Protein AF-0000000072634665 (afdb_homodimer)

Secondary structure (DSSP, 8-state):
--THHHHHHHHHHHHHHHHHHHHHHHHHHHHHHHHHHHHHHHHHHHHHHHS---------TTTT-EEEEEEHHHH--SSSSSS--HHHHHHTHHHHHHTTEEEEEEE--EEE-TTSSSEEEEEEEPTTS--HHHHHHHHHHHHHTT-EEEEE--SSBB-TTSHHHHHHHTTTT-GGGGGGTTSB-EEES----SSEEESTTSSEEEEEETTEEEEEBB-TTSHHHHHHHHHHHHHHHHTT--EEEE--GGGSSB-TTS-SB-HHHHHHHHHHHHHHHHHHHTTS-----EEEEE-/--THHHHHHHHHHHHHHHHHHHHHHHHHHHHHHHHHHHHHHHHHHHHHHHS---------TTTT-EEEEEEHHHH--SSSSS---HHHHHHTHHHHHHTTEEEEEEE--EEE-TTSSSEEEEEEEPTTS--HHHHHHHHHHHHHTT-EEEEE--SSBB-TTSHHHHHHHTTTT-GGGGGGTTSB-EEES----SSEEESTTSSEEEEEETTEEEEEBB-TTSHHHHHHHHHHHHHHHHTT--EEEE--GGGSSB-TTS-SB-HHHHHHHHHHHHHHHHHHHTTSS----EEEEE-

Organism: Meloidogyne incognita (NCBI:txid6306)

Nearest PDB structures (foldseek):
  5jy7-assembly2_H  TM=8.676E-01  e=9.070E-20  Mycolicibacterium smegmatis MC2 155
  3zo9-assembly1_B  TM=8.565E-01  e=4.811E-19  Mycolicibacterium smegmatis
  5m99-assembly1_B  TM=8.893E-01  e=6.061E-18  Thermotoga petrophila RKU-1
  3zo9-assembly1_A  TM=8.232E-01  e=6.160E-19  Mycolicibacterium smegmatis
  9fz2-assembly1_A  TM=8.124E-01  e=6.243E-16  Ruminococcus bromii

Structure (mmCIF, N/CA/C/O backbone):
data_AF-0000000072634665-model_v1
#
loop_
_entity.id
_entity.type
_entity.pdbx_description
1 polymer 'Glycosyl hydrolase family 13 catalytic domain-containing protein'
#
loop_
_atom_site.group_PDB
_atom_site.id
_atom_site.type_symbol
_atom_site.label_atom_id
_atom_site.label_alt_id
_atom_site.label_comp_id
_atom_site.label_asym_id
_atom_site.label_entity_id
_atom_site.label_seq_id
_atom_site.pdbx_PDB_ins_code
_atom_site.Cartn_x
_atom_site.Cartn_y
_atom_site.Cartn_z
_atom_site.occupancy
_atom_site.B_iso_or_equiv
_atom_site.auth_seq_id
_atom_site.auth_comp_id
_atom_site.auth_asym_id
_atom_site.auth_atom_id
_atom_site.pdbx_PDB_model_num
ATOM 1 N N . MET A 1 1 ? 108.188 33.656 4.797 1 38 1 MET A N 1
ATOM 2 C CA . MET A 1 1 ? 107 32.875 5.125 1 38 1 MET A CA 1
ATOM 3 C C . MET A 1 1 ? 106.25 32.406 3.861 1 38 1 MET A C 1
ATOM 5 O O . MET A 1 1 ? 105.812 33.219 3.061 1 38 1 MET A O 1
ATOM 9 N N . SER A 1 2 ? 106.562 31.141 3.35 1 49.19 2 SER A N 1
ATOM 10 C CA . SER A 1 2 ? 106.75 30.625 1.995 1 49.19 2 SER A CA 1
ATOM 11 C C . SER A 1 2 ? 105.375 30.359 1.323 1 49.19 2 SER A C 1
ATOM 13 O O . SER A 1 2 ? 104.375 30.047 1.995 1 49.19 2 SER A O 1
ATOM 15 N N . ALA A 1 3 ? 105.125 30.734 0.043 1 58.91 3 ALA A N 1
ATOM 16 C CA . ALA A 1 3 ? 104.062 30.703 -0.931 1 58.91 3 ALA A CA 1
ATOM 17 C C . ALA A 1 3 ? 103.375 29.344 -0.946 1 58.91 3 ALA A C 1
ATOM 19 O O . ALA A 1 3 ? 102.25 29.219 -1.479 1 58.91 3 ALA A O 1
ATOM 20 N N . LYS A 1 4 ? 103.938 28.438 -0.392 1 58.97 4 LYS A N 1
ATOM 21 C CA . LYS A 1 4 ? 103.438 27.062 -0.406 1 58.97 4 LYS A CA 1
ATOM 22 C C . LYS A 1 4 ? 102.312 26.859 0.593 1 58.97 4 LYS A C 1
ATOM 24 O O . LYS A 1 4 ? 101.375 26.125 0.319 1 58.97 4 LYS A O 1
ATOM 29 N N . ASN A 1 5 ? 102.438 27.562 1.7 1 57.09 5 ASN A N 1
ATOM 30 C CA . ASN A 1 5 ? 101.5 27.359 2.777 1 57.09 5 ASN A CA 1
ATOM 31 C C . ASN A 1 5 ? 100.125 27.984 2.445 1 57.09 5 ASN A C 1
ATOM 33 O O . ASN A 1 5 ? 99.125 27.453 2.82 1 57.09 5 ASN A O 1
ATOM 37 N N . LEU A 1 6 ? 100.188 29 1.566 1 58.59 6 LEU A N 1
ATOM 38 C CA . LEU A 1 6 ? 98.938 29.734 1.221 1 58.59 6 LEU A CA 1
ATOM 39 C C . LEU A 1 6 ? 98.125 28.938 0.208 1 58.59 6 LEU A C 1
ATOM 41 O O . LEU A 1 6 ? 96.875 28.953 0.272 1 58.59 6 LEU A O 1
ATOM 45 N N . ARG A 1 7 ? 98.75 28.312 -0.577 1 61.25 7 ARG A N 1
ATOM 46 C CA . ARG A 1 7 ? 98.062 27.547 -1.625 1 61.25 7 ARG A CA 1
ATOM 47 C C . ARG A 1 7 ? 97.375 26.328 -1.046 1 61.25 7 ARG A C 1
ATOM 49 O O . ARG A 1 7 ? 96.25 25.984 -1.472 1 61.25 7 ARG A O 1
ATOM 56 N N . THR A 1 8 ? 98.062 25.828 -0.028 1 64.06 8 THR A N 1
ATOM 57 C CA . THR A 1 8 ? 97.5 24.641 0.632 1 64.06 8 THR A CA 1
ATOM 58 C C . THR A 1 8 ? 96.312 25 1.472 1 64.06 8 THR A C 1
ATOM 60 O O . THR A 1 8 ? 95.312 24.234 1.516 1 64.06 8 THR A O 1
ATOM 63 N N . LYS A 1 9 ? 96.312 26.188 1.994 1 62.44 9 LYS A N 1
ATOM 64 C CA . LYS A 1 9 ? 95.188 26.625 2.818 1 62.44 9 LYS A CA 1
ATOM 65 C C . LYS A 1 9 ? 93.938 26.938 1.96 1 62.44 9 LYS A C 1
ATOM 67 O O . LYS A 1 9 ? 92.812 26.594 2.324 1 62.44 9 LYS A O 1
ATOM 72 N N . ASN A 1 10 ? 94.25 27.578 0.813 1 63.03 10 ASN A N 1
ATOM 73 C CA . ASN A 1 10 ? 93.188 27.906 -0.106 1 63.03 10 ASN A CA 1
ATOM 74 C C . ASN A 1 10 ? 92.562 26.641 -0.727 1 63.03 10 ASN A C 1
ATOM 76 O O . ASN A 1 10 ? 91.375 26.578 -0.958 1 63.03 10 ASN A O 1
ATOM 80 N N . PHE A 1 11 ? 93.5 25.641 -0.856 1 63.41 11 PHE A N 1
ATOM 81 C CA . PHE A 1 11 ? 93.125 24.359 -1.409 1 63.41 11 PHE A CA 1
ATOM 82 C C . PHE A 1 11 ? 92.25 23.594 -0.414 1 63.41 11 PHE A C 1
ATOM 84 O O . PHE A 1 11 ? 91.188 23.016 -0.786 1 63.41 11 PHE A O 1
ATOM 91 N N . ILE A 1 12 ? 92.625 23.703 0.848 1 62.16 12 ILE A N 1
ATOM 92 C CA . ILE A 1 12 ? 91.875 23.031 1.93 1 62.16 12 ILE A CA 1
ATOM 93 C C . ILE A 1 12 ? 90.562 23.734 2.158 1 62.16 12 ILE A C 1
ATOM 95 O O . ILE A 1 12 ? 89.5 23.078 2.367 1 62.16 12 ILE A O 1
ATOM 99 N N . ARG A 1 13 ? 90.5 25.031 2.016 1 61.31 13 ARG A N 1
ATOM 100 C CA . ARG A 1 13 ? 89.312 25.812 2.197 1 61.31 13 ARG A CA 1
ATOM 101 C C . ARG A 1 13 ? 88.312 25.516 1.088 1 61.31 13 ARG A C 1
ATOM 103 O O . ARG A 1 13 ? 87.125 25.422 1.343 1 61.31 13 ARG A O 1
ATOM 110 N N . LYS A 1 14 ? 88.875 25.391 -0.128 1 60.03 14 LYS A N 1
ATOM 111 C CA . LYS A 1 14 ? 88 25.094 -1.272 1 60.03 14 LYS A CA 1
ATOM 112 C C . LYS A 1 14 ? 87.438 23.688 -1.18 1 60.03 14 LYS A C 1
ATOM 114 O O . LYS A 1 14 ? 86.25 23.469 -1.485 1 60.03 14 LYS A O 1
ATOM 119 N N . LYS A 1 15 ? 88.312 22.844 -0.723 1 61.84 15 LYS A N 1
ATOM 120 C CA . LYS A 1 15 ? 87.875 21.453 -0.556 1 61.84 15 LYS A CA 1
ATOM 121 C C . LYS A 1 15 ? 86.812 21.328 0.544 1 61.84 15 LYS A C 1
ATOM 123 O O . LYS A 1 15 ? 85.875 20.562 0.406 1 61.84 15 LYS A O 1
ATOM 128 N N . PHE A 1 16 ? 87.062 22.094 1.592 1 60.56 16 PHE A N 1
ATOM 129 C CA . PHE A 1 16 ? 86.125 22.125 2.693 1 60.56 16 PHE A CA 1
ATOM 130 C C . PHE A 1 16 ? 84.812 22.781 2.262 1 60.56 16 PHE A C 1
ATOM 132 O O . PHE A 1 16 ? 83.75 22.328 2.635 1 60.56 16 PHE A O 1
ATOM 139 N N . ALA A 1 17 ? 85 23.859 1.509 1 61.72 17 ALA A N 1
ATOM 140 C CA . ALA A 1 17 ? 83.812 24.562 0.998 1 61.72 17 ALA A CA 1
ATOM 141 C C . ALA A 1 17 ? 83 23.688 0.039 1 61.72 17 ALA A C 1
ATOM 143 O O . ALA A 1 17 ? 81.812 23.672 0.078 1 61.72 17 ALA A O 1
ATOM 144 N N . ASP A 1 18 ? 83.812 22.922 -0.712 1 64.88 18 ASP A N 1
ATOM 145 C CA . ASP A 1 18 ? 83.188 22.016 -1.669 1 64.88 18 ASP A CA 1
ATOM 146 C C . ASP A 1 18 ? 82.438 20.875 -0.953 1 64.88 18 ASP A C 1
ATOM 148 O O . ASP A 1 18 ? 81.375 20.469 -1.355 1 64.88 18 ASP A O 1
ATOM 152 N N . ASN A 1 19 ? 83.188 20.516 0.169 1 63.31 19 ASN A N 1
ATOM 153 C CA . ASN A 1 19 ? 82.562 19.453 0.974 1 63.31 19 ASN A CA 1
ATOM 154 C C . ASN A 1 19 ? 81.375 19.953 1.732 1 63.31 19 ASN A C 1
ATOM 156 O O . ASN A 1 19 ? 80.375 19.25 1.849 1 63.31 19 ASN A O 1
ATOM 160 N N . PHE A 1 20 ? 81.438 21.172 2.191 1 60.53 20 PHE A N 1
ATOM 161 C CA . PHE A 1 20 ? 80.375 21.812 2.912 1 60.53 20 PHE A CA 1
ATOM 162 C C . PHE A 1 20 ? 79.188 22.031 1.997 1 60.53 20 PHE A C 1
ATOM 164 O O . PHE A 1 20 ? 78 21.781 2.393 1 60.53 20 PHE A O 1
ATOM 171 N N . PHE A 1 21 ? 79.5 22.453 0.806 1 60.81 21 PHE A N 1
ATOM 172 C CA . PHE A 1 21 ? 78.438 22.688 -0.16 1 60.81 21 PHE A CA 1
ATOM 173 C C . PHE A 1 21 ? 77.75 21.375 -0.558 1 60.81 21 PHE A C 1
ATOM 175 O O . PHE A 1 21 ? 76.562 21.344 -0.735 1 60.81 21 PHE A O 1
ATOM 182 N N . LYS A 1 22 ? 78.562 20.375 -0.604 1 68.19 22 LYS A N 1
ATOM 183 C CA . LYS A 1 22 ? 78.062 19.047 -0.954 1 68.19 22 LYS A CA 1
ATOM 184 C C . LYS A 1 22 ? 77.188 18.484 0.166 1 68.19 22 LYS A C 1
ATOM 186 O O . LYS A 1 22 ? 76.125 17.922 -0.093 1 68.19 22 LYS A O 1
ATOM 191 N N . ILE A 1 23 ? 77.625 18.703 1.346 1 67.44 23 ILE A N 1
ATOM 192 C CA . ILE A 1 23 ? 76.875 18.25 2.51 1 67.44 23 ILE A CA 1
ATOM 193 C C . ILE A 1 23 ? 75.625 19.062 2.639 1 67.44 23 ILE A C 1
ATOM 195 O O . ILE A 1 23 ? 74.5 18.5 2.883 1 67.44 23 ILE A O 1
ATOM 199 N N . PHE A 1 24 ? 75.75 20.312 2.41 1 64.19 24 PHE A N 1
ATOM 200 C CA . PHE A 1 24 ? 74.625 21.203 2.49 1 64.19 24 PHE A CA 1
ATOM 201 C C . PHE A 1 24 ? 73.562 20.875 1.402 1 64.19 24 PHE A C 1
ATOM 203 O O . PHE A 1 24 ? 72.375 20.891 1.652 1 64.19 24 PHE A O 1
ATOM 210 N N . SER A 1 25 ? 74.188 20.578 0.259 1 69.88 25 SER A N 1
ATOM 211 C CA . SER A 1 25 ? 73.312 20.234 -0.853 1 69.88 25 SER A CA 1
ATOM 212 C C . SER A 1 25 ? 72.562 18.906 -0.595 1 69.88 25 SER A C 1
ATOM 214 O O . SER A 1 25 ? 71.375 18.797 -0.86 1 69.88 25 SER A O 1
ATOM 216 N N . ARG A 1 26 ? 73.312 18.094 0.058 1 69.62 26 ARG A N 1
ATOM 217 C CA . ARG A 1 26 ? 72.688 16.797 0.396 1 69.62 26 ARG A CA 1
ATOM 218 C C . ARG A 1 26 ? 71.625 16.953 1.469 1 69.62 26 ARG A C 1
ATOM 220 O O . ARG A 1 26 ? 70.562 16.359 1.364 1 69.62 26 ARG A O 1
ATOM 227 N N . CYS A 1 27 ? 71.938 17.719 2.453 1 65.94 27 CYS A N 1
ATOM 228 C CA . CYS A 1 27 ? 71 17.969 3.523 1 65.94 27 CYS A CA 1
ATOM 229 C C . CYS A 1 27 ? 69.75 18.688 2.994 1 65.94 27 CYS A C 1
ATOM 231 O O . CYS A 1 27 ? 68.625 18.406 3.416 1 65.94 27 CYS A O 1
ATOM 233 N N . PHE A 1 28 ? 70.062 19.531 2.055 1 70.44 28 PHE A N 1
ATOM 234 C CA . PHE A 1 28 ? 68.938 20.297 1.433 1 70.44 28 PHE A CA 1
ATOM 235 C C . PHE A 1 28 ? 68.062 19.391 0.627 1 70.44 28 PHE A C 1
ATOM 237 O O . PHE A 1 28 ? 66.812 19.469 0.748 1 70.44 28 PHE A O 1
ATOM 244 N N . PHE A 1 29 ? 68.625 18.516 -0.141 1 72.12 29 PHE A N 1
ATOM 245 C CA . PHE A 1 29 ? 67.812 17.609 -0.953 1 72.12 29 PHE A CA 1
ATOM 246 C C . PHE A 1 29 ? 67.062 16.594 -0.075 1 72.12 29 PHE A C 1
ATOM 248 O O . PHE A 1 29 ? 65.938 16.234 -0.347 1 72.12 29 PHE A O 1
ATOM 255 N N . TYR A 1 30 ? 67.688 16.219 1.012 1 73.38 30 TYR A N 1
ATOM 256 C CA . TYR A 1 30 ? 67.062 15.336 1.976 1 73.38 30 TYR A CA 1
ATOM 257 C C . TYR A 1 30 ? 65.875 16.031 2.662 1 73.38 30 TYR A C 1
ATOM 259 O O . TYR A 1 30 ? 64.875 15.422 2.871 1 73.38 30 TYR A O 1
ATOM 267 N N . SER A 1 31 ? 66.125 17.281 3.02 1 73.31 31 SER A N 1
ATOM 268 C CA . SER A 1 31 ? 65.062 18.062 3.648 1 73.31 31 SER A CA 1
ATOM 269 C C . SER A 1 31 ? 63.875 18.25 2.703 1 73.31 31 SER A C 1
ATOM 271 O O . SER A 1 31 ? 62.719 18.141 3.115 1 73.31 31 SER A O 1
ATOM 273 N N . ILE A 1 32 ? 64.188 18.484 1.484 1 72.06 32 ILE A N 1
ATOM 274 C CA . ILE A 1 32 ? 63.125 18.656 0.483 1 72.06 32 ILE A CA 1
ATOM 275 C C . ILE A 1 32 ? 62.375 17.328 0.307 1 72.06 32 ILE A C 1
ATOM 277 O O . ILE A 1 32 ? 61.156 17.328 0.181 1 72.06 32 ILE A O 1
ATOM 281 N N . PHE A 1 33 ? 63.156 16.297 0.361 1 70.88 33 PHE A N 1
ATOM 282 C CA . PHE A 1 33 ? 62.562 14.961 0.262 1 70.88 33 PHE A CA 1
ATOM 283 C C . PHE A 1 33 ? 61.625 14.695 1.431 1 70.88 33 PHE A C 1
ATOM 285 O O . PHE A 1 33 ? 60.5 14.258 1.233 1 70.88 33 PHE A O 1
ATOM 292 N N . TRP A 1 34 ? 62.062 14.961 2.633 1 71.56 34 TRP A N 1
ATOM 293 C CA . TRP A 1 34 ? 61.25 14.734 3.828 1 71.56 34 TRP A CA 1
ATOM 294 C C . TRP A 1 34 ? 60.062 15.68 3.879 1 71.56 34 TRP A C 1
ATOM 296 O O . TRP A 1 34 ? 58.969 15.289 4.266 1 71.56 34 TRP A O 1
ATOM 306 N N . PHE A 1 35 ? 60.25 16.875 3.459 1 73.19 35 PHE A N 1
ATOM 307 C CA . PHE A 1 35 ? 59.156 17.828 3.389 1 73.19 35 PHE A CA 1
ATOM 308 C C . PHE A 1 35 ? 58.125 17.406 2.355 1 73.19 35 PHE A C 1
ATOM 310 O O . PHE A 1 35 ? 56.938 17.531 2.584 1 73.19 35 PHE A O 1
ATOM 317 N N . GLY A 1 36 ? 58.656 16.906 1.25 1 70.69 36 GLY A N 1
ATOM 318 C CA . GLY A 1 36 ? 57.75 16.359 0.249 1 70.69 36 GLY A CA 1
ATOM 319 C C . GLY A 1 36 ? 56.938 15.188 0.76 1 70.69 36 GLY A C 1
ATOM 320 O O . GLY A 1 36 ? 55.75 15.094 0.488 1 70.69 36 GLY A O 1
ATOM 321 N N . TRP A 1 37 ? 57.531 14.328 1.497 1 72 37 TRP A N 1
ATOM 322 C CA . TRP A 1 37 ? 56.875 13.164 2.084 1 72 37 TRP A CA 1
ATOM 323 C C . TRP A 1 37 ? 55.844 13.586 3.104 1 72 37 TRP A C 1
ATOM 325 O O . TRP A 1 37 ? 54.719 13.047 3.109 1 72 37 TRP A O 1
ATOM 335 N N . ILE A 1 38 ? 56.188 14.461 3.932 1 73.62 38 ILE A N 1
ATOM 336 C CA . ILE A 1 38 ? 55.25 14.969 4.926 1 73.62 38 ILE A CA 1
ATOM 337 C C . ILE A 1 38 ? 54.062 15.664 4.227 1 73.62 38 ILE A C 1
ATOM 339 O O . ILE A 1 38 ? 52.906 15.484 4.605 1 73.62 38 ILE A O 1
ATOM 343 N N . PHE A 1 39 ? 54.406 16.438 3.248 1 74.56 39 PHE A N 1
ATOM 344 C CA . PHE A 1 39 ? 53.375 17.125 2.465 1 74.56 39 PHE A CA 1
ATOM 345 C C . PHE A 1 39 ? 52.469 16.125 1.776 1 74.56 39 PHE A C 1
ATOM 347 O O . PHE A 1 39 ? 51.25 16.297 1.771 1 74.56 39 PHE A O 1
ATOM 354 N N . SER A 1 40 ? 52.969 15.125 1.21 1 73.12 40 SER A N 1
ATOM 355 C CA . SER A 1 40 ? 52.156 14.07 0.586 1 73.12 40 SER A CA 1
ATOM 356 C C . SER A 1 40 ? 51.281 13.359 1.611 1 73.12 40 SER A C 1
ATOM 358 O O . SER A 1 40 ? 50.125 13.062 1.34 1 73.12 40 SER A O 1
ATOM 360 N N . LEU A 1 41 ? 51.781 13.094 2.738 1 73.25 41 LEU A N 1
ATOM 361 C CA . LEU A 1 41 ? 51.031 12.484 3.82 1 73.25 41 LEU A CA 1
ATOM 362 C C . LEU A 1 41 ? 49.906 13.406 4.266 1 73.25 41 LEU A C 1
ATOM 364 O O . LEU A 1 41 ? 48.781 12.953 4.512 1 73.25 41 LEU A O 1
ATOM 368 N N . LEU A 1 42 ? 50.219 14.594 4.418 1 72.94 42 LEU A N 1
ATOM 369 C CA . LEU A 1 42 ? 49.219 15.562 4.801 1 72.94 42 LEU A CA 1
ATOM 370 C C . LEU A 1 42 ? 48.125 15.648 3.738 1 72.94 42 LEU A C 1
ATOM 372 O O . LEU A 1 42 ? 46.938 15.719 4.066 1 72.94 42 LEU A O 1
ATOM 376 N N . ILE A 1 43 ? 48.469 15.641 2.525 1 71 43 ILE A N 1
ATOM 377 C CA . ILE A 1 43 ? 47.5 15.656 1.433 1 71 43 ILE A CA 1
ATOM 378 C C . ILE A 1 43 ? 46.656 14.383 1.472 1 71 43 ILE A C 1
ATOM 380 O O . ILE A 1 43 ? 45.438 14.43 1.282 1 71 43 ILE A O 1
ATOM 384 N N . ALA A 1 44 ? 47.25 13.32 1.67 1 65.12 44 ALA A N 1
ATOM 385 C CA . ALA A 1 44 ? 46.5 12.062 1.803 1 65.12 44 ALA A CA 1
ATOM 386 C C . ALA A 1 44 ? 45.5 12.125 2.955 1 65.12 44 ALA A C 1
ATOM 388 O O . ALA A 1 44 ? 44.375 11.672 2.822 1 65.12 44 ALA A O 1
ATOM 389 N N . ILE A 1 45 ? 46 12.562 4 1 66.06 45 ILE A N 1
ATOM 390 C CA . ILE A 1 45 ? 45.125 12.734 5.16 1 66.06 45 ILE A CA 1
ATOM 391 C C . ILE A 1 45 ? 43.969 13.703 4.816 1 66.06 45 ILE A C 1
ATOM 393 O O . ILE A 1 45 ? 42.812 13.438 5.121 1 66.06 45 ILE A O 1
ATOM 397 N N . LEU A 1 46 ? 44.344 14.742 4.301 1 63.5 46 LEU A N 1
ATOM 398 C CA . LEU A 1 46 ? 43.312 15.711 3.904 1 63.5 46 LEU A CA 1
ATOM 399 C C . LEU A 1 46 ? 42.344 15.109 2.896 1 63.5 46 LEU A C 1
ATOM 401 O O . LEU A 1 46 ? 41.156 15.344 2.971 1 63.5 46 LEU A O 1
ATOM 405 N N . LEU A 1 47 ? 42.812 14.461 1.969 1 61.38 47 LEU A N 1
ATOM 406 C CA . LEU A 1 47 ? 41.969 13.781 1 1 61.38 47 LEU A CA 1
ATOM 407 C C . LEU A 1 47 ? 41.062 12.758 1.688 1 61.38 47 LEU A C 1
ATOM 409 O O . LEU A 1 47 ? 39.906 12.594 1.317 1 61.38 47 LEU A O 1
ATOM 413 N N . THR A 1 48 ? 41.688 12.016 2.51 1 58.41 48 THR A N 1
ATOM 414 C CA . THR A 1 48 ? 40.938 11.055 3.285 1 58.41 48 THR A CA 1
ATOM 415 C C . THR A 1 48 ? 39.875 11.758 4.121 1 58.41 48 THR A C 1
ATOM 417 O O . THR A 1 48 ? 38.75 11.266 4.262 1 58.41 48 THR A O 1
ATOM 420 N N . ILE A 1 49 ? 40.344 12.727 4.793 1 54.81 49 ILE A N 1
ATOM 421 C CA . ILE A 1 49 ? 39.375 13.477 5.621 1 54.81 49 ILE A CA 1
ATOM 422 C C . ILE A 1 49 ? 38.375 14.164 4.73 1 54.81 49 ILE A C 1
ATOM 424 O O . ILE A 1 49 ? 37.188 14.273 5.098 1 54.81 49 ILE A O 1
ATOM 428 N N . SER A 1 50 ? 38.844 14.734 3.768 1 45.5 50 SER A N 1
ATOM 429 C CA . SER A 1 50 ? 37.969 15.453 2.854 1 45.5 50 SER A CA 1
ATOM 430 C C . SER A 1 50 ? 37.188 14.492 1.967 1 45.5 50 SER A C 1
ATOM 432 O O . SER A 1 50 ? 36.344 14.914 1.195 1 45.5 50 SER A O 1
ATOM 434 N N . HIS A 1 51 ? 37.875 13.438 1.676 1 43.75 51 HIS A N 1
ATOM 435 C CA . HIS A 1 51 ? 37.031 12.469 0.964 1 43.75 51 HIS A CA 1
ATOM 436 C C . HIS A 1 51 ? 35.75 12.172 1.735 1 43.75 51 HIS A C 1
ATOM 438 O O . HIS A 1 51 ? 35.781 11.977 2.953 1 43.75 51 HIS A O 1
ATOM 444 N N . PRO A 1 52 ? 34.688 12.625 1.26 1 39.38 52 PRO A N 1
ATOM 445 C CA . PRO A 1 52 ? 33.5 12.289 2.027 1 39.38 52 PRO A CA 1
ATOM 446 C C . PRO A 1 52 ? 33.531 10.875 2.6 1 39.38 52 PRO A C 1
ATOM 448 O O . PRO A 1 52 ? 34.125 9.984 2.004 1 39.38 52 PRO A O 1
ATOM 451 N N . LYS A 1 53 ? 33.781 10.734 4.02 1 35.75 53 LYS A N 1
ATOM 452 C CA . LYS A 1 53 ? 33.656 9.43 4.66 1 35.75 53 LYS A CA 1
ATOM 453 C C . LYS A 1 53 ? 32.906 8.453 3.775 1 35.75 53 LYS A C 1
ATOM 455 O O . LYS A 1 53 ? 31.891 8.812 3.174 1 35.75 53 LYS A O 1
ATOM 460 N N . CYS A 1 54 ? 33.656 7.598 3.129 1 31.8 54 CYS A N 1
ATOM 461 C CA . CYS A 1 54 ? 32.844 6.512 2.564 1 31.8 54 CYS A CA 1
ATOM 462 C C . CYS A 1 54 ? 31.734 6.105 3.516 1 31.8 54 CYS A C 1
ATOM 464 O O . CYS A 1 54 ? 32 5.555 4.586 1 31.8 54 CYS A O 1
ATOM 466 N N . GLU A 1 55 ? 30.875 7.039 4.059 1 31.42 55 GLU A N 1
ATOM 467 C CA . GLU A 1 55 ? 29.766 6.438 4.77 1 31.42 55 GLU A CA 1
ATOM 468 C C . GLU A 1 55 ? 29.484 5.023 4.266 1 31.42 55 GLU A C 1
ATOM 470 O O . GLU A 1 55 ? 29.562 4.758 3.066 1 31.42 55 GLU A O 1
ATOM 475 N N . PHE A 1 56 ? 30.016 4.027 5.051 1 30.2 56 PHE A N 1
ATOM 476 C CA . PHE A 1 56 ? 29.359 2.756 4.781 1 30.2 56 PHE A CA 1
ATOM 477 C C . PHE A 1 56 ? 28.062 2.973 4 1 30.2 56 PHE A C 1
ATOM 479 O O . PHE A 1 56 ? 27.234 3.812 4.371 1 30.2 56 PHE A O 1
ATOM 486 N N . THR A 1 57 ? 28.172 3.02 2.803 1 31.92 57 THR A N 1
ATOM 487 C CA . THR A 1 57 ? 26.938 2.965 2.047 1 31.92 57 THR A CA 1
ATOM 488 C C . THR A 1 57 ? 25.844 2.262 2.848 1 31.92 57 THR A C 1
ATOM 490 O O . THR A 1 57 ? 25.953 1.069 3.143 1 31.92 57 THR A O 1
ATOM 493 N N . THR A 1 58 ? 25.578 2.68 4.109 1 33.59 58 THR A N 1
ATOM 494 C CA . THR A 1 58 ? 24.344 2.092 4.59 1 33.59 58 THR A CA 1
ATOM 495 C C . THR A 1 58 ? 23.484 1.603 3.424 1 33.59 58 THR A C 1
ATOM 497 O O . THR A 1 58 ? 23.141 2.383 2.535 1 33.59 58 THR A O 1
ATOM 500 N N . ARG A 1 59 ? 23.859 0.53 2.994 1 36.28 59 ARG A N 1
ATOM 501 C CA . ARG A 1 59 ? 22.969 -0.136 2.049 1 36.28 59 ARG A CA 1
ATOM 502 C C . ARG A 1 59 ? 21.562 0.443 2.121 1 36.28 59 ARG A C 1
ATOM 504 O O . ARG A 1 59 ? 20.969 0.52 3.199 1 36.28 59 ARG A O 1
ATOM 511 N N . GLU A 1 60 ? 21.312 1.52 1.448 1 39.91 60 GLU A N 1
ATOM 512 C CA . GLU A 1 60 ? 20.031 2.213 1.398 1 39.91 60 GLU A CA 1
ATOM 513 C C . GLU A 1 60 ? 18.875 1.255 1.666 1 39.91 60 GLU A C 1
ATOM 515 O O . GLU A 1 60 ? 18.672 0.288 0.927 1 39.91 60 GLU A O 1
ATOM 520 N N . TRP A 1 61 ? 18.641 1.026 2.77 1 37.03 61 TRP A N 1
ATOM 521 C CA . TRP A 1 61 ? 17.703 0.062 3.332 1 37.03 61 TRP A CA 1
ATOM 522 C C . TRP A 1 61 ? 16.578 -0.251 2.344 1 37.03 61 TRP A C 1
ATOM 524 O O . TRP A 1 61 ? 16.016 -1.343 2.367 1 37.03 61 TRP A O 1
ATOM 534 N N . TRP A 1 62 ? 16.094 0.823 1.559 1 40.97 62 TRP A N 1
ATOM 535 C CA . TRP A 1 62 ? 15.023 0.45 0.636 1 40.97 62 TRP A CA 1
ATOM 536 C C . TRP A 1 62 ? 15.586 -0.279 -0.58 1 40.97 62 TRP A C 1
ATOM 538 O O . TRP A 1 62 ? 14.828 -0.74 -1.439 1 40.97 62 TRP A O 1
ATOM 548 N N . LYS A 1 63 ? 16.875 0.135 -1.01 1 46.72 63 LYS A N 1
ATOM 549 C CA . LYS A 1 63 ? 17.328 -0.626 -2.166 1 46.72 63 LYS A CA 1
ATOM 550 C C . LYS A 1 63 ? 16.734 -2.029 -2.178 1 46.72 63 LYS A C 1
ATOM 552 O O . LYS A 1 63 ? 16.234 -2.482 -3.207 1 46.72 63 LYS A O 1
ATOM 557 N N . ASP A 1 64 ? 17.281 -2.891 -1.429 1 47.69 64 ASP A N 1
ATOM 558 C CA . ASP A 1 64 ? 16.969 -4.316 -1.471 1 47.69 64 ASP A CA 1
ATOM 559 C C . ASP A 1 64 ? 15.938 -4.684 -0.409 1 47.69 64 ASP A C 1
ATOM 561 O O . ASP A 1 64 ? 15.953 -5.797 0.12 1 47.69 64 ASP A O 1
ATOM 565 N N . SER A 1 65 ? 15.047 -3.375 -0.208 1 59.56 65 SER A N 1
ATOM 566 C CA . SER A 1 65 ? 14.398 -3.797 1.028 1 59.56 65 SER A CA 1
ATOM 567 C C . SER A 1 65 ? 12.938 -4.168 0.786 1 59.56 65 SER A C 1
ATOM 569 O O . SER A 1 65 ? 12.297 -3.637 -0.125 1 59.56 65 SER A O 1
ATOM 571 N N . ILE A 1 66 ? 12.602 -5.234 1.171 1 74.62 66 ILE A N 1
ATOM 572 C CA . ILE A 1 66 ? 11.258 -5.781 1.312 1 74.62 66 ILE A CA 1
ATOM 573 C C . ILE A 1 66 ? 10.469 -4.969 2.34 1 74.62 66 ILE A C 1
ATOM 575 O O . ILE A 1 66 ? 10.922 -4.793 3.475 1 74.62 66 ILE A O 1
ATOM 579 N N . ILE A 1 67 ? 9.438 -4.223 1.771 1 83.5 67 ILE A N 1
ATOM 580 C CA . ILE A 1 67 ? 8.484 -3.629 2.703 1 83.5 67 ILE A CA 1
ATOM 581 C C . ILE A 1 67 ? 7.395 -4.641 3.041 1 83.5 67 ILE A C 1
ATOM 583 O O . ILE A 1 67 ? 6.738 -5.176 2.146 1 83.5 67 ILE A O 1
ATOM 587 N N . TYR A 1 68 ? 7.328 -4.906 4.293 1 85.62 68 TYR A N 1
ATOM 588 C CA . TYR A 1 68 ? 6.34 -5.871 4.762 1 85.62 68 TYR A CA 1
ATOM 589 C C . TYR A 1 68 ? 5.145 -5.164 5.395 1 85.62 68 TYR A C 1
ATOM 591 O O . TYR A 1 68 ? 5.281 -4.516 6.434 1 85.62 68 TYR A O 1
ATOM 599 N N . GLU A 1 69 ? 4.004 -5.215 4.688 1 87.25 69 GLU A N 1
ATOM 600 C CA . GLU A 1 69 ? 2.791 -4.629 5.246 1 87.25 69 GLU A CA 1
ATOM 601 C C . GLU A 1 69 ? 2.16 -5.555 6.285 1 87.25 69 GLU A C 1
ATOM 603 O O . GLU A 1 69 ? 1.976 -6.746 6.031 1 87.25 69 GLU A O 1
ATOM 608 N N . ILE A 1 70 ? 1.86 -4.938 7.441 1 87.31 70 ILE A N 1
ATOM 609 C CA . ILE A 1 70 ? 1.339 -5.707 8.562 1 87.31 70 ILE A CA 1
ATOM 610 C C . ILE A 1 70 ? -0.008 -5.137 9 1 87.31 70 ILE A C 1
ATOM 612 O O . ILE A 1 70 ? -0.127 -3.934 9.25 1 87.31 70 ILE A O 1
ATOM 616 N N . TRP A 1 71 ? -0.998 -6.055 8.977 1 85.12 71 TRP A N 1
ATOM 617 C CA . TRP A 1 71 ? -2.201 -5.68 9.711 1 85.12 71 TRP A CA 1
ATOM 618 C C . TRP A 1 71 ? -2.037 -5.949 11.203 1 85.12 71 TRP A C 1
ATOM 620 O O . TRP A 1 71 ? -2.131 -7.098 11.648 1 85.12 71 TRP A O 1
ATOM 630 N N . THR A 1 72 ? -1.912 -4.914 11.945 1 92.69 72 THR A N 1
ATOM 631 C CA . THR A 1 72 ? -1.452 -4.969 13.328 1 92.69 72 THR A CA 1
ATOM 632 C C . THR A 1 72 ? -2.391 -5.824 14.18 1 92.69 72 THR A C 1
ATOM 634 O O . THR A 1 72 ? -1.939 -6.645 14.977 1 92.69 72 THR A O 1
ATOM 637 N N . LEU A 1 73 ? -3.633 -5.809 13.922 1 89.19 73 LEU A N 1
ATOM 638 C CA . LEU A 1 73 ? -4.652 -6.398 14.781 1 89.19 73 LEU A CA 1
ATOM 639 C C . LEU A 1 73 ? -4.699 -7.914 14.609 1 89.19 73 LEU A C 1
ATOM 641 O O . LEU A 1 73 ? -5.285 -8.617 15.43 1 89.19 73 LEU A O 1
ATOM 645 N N . SER A 1 74 ? -4.035 -8.422 13.555 1 82.69 74 SER A N 1
ATOM 646 C CA . SER A 1 74 ? -4.164 -9.852 13.305 1 82.69 74 SER A CA 1
ATOM 647 C C . SER A 1 74 ? -2.801 -10.5 13.07 1 82.69 74 SER A C 1
ATOM 649 O O . SER A 1 74 ? -2.709 -11.711 12.867 1 82.69 74 SER A O 1
ATOM 651 N N . PHE A 1 75 ? -1.694 -9.82 13.195 1 86.06 75 PHE A N 1
ATOM 652 C CA . PHE A 1 75 ? -0.377 -10.312 12.812 1 86.06 75 PHE A CA 1
ATOM 653 C C . PHE A 1 75 ? 0.167 -11.281 13.859 1 86.06 75 PHE A C 1
ATOM 655 O O . PHE A 1 75 ? 0.481 -12.43 13.547 1 86.06 75 PHE A O 1
ATOM 662 N N . SER A 1 76 ? 0.224 -10.836 15.086 1 87.56 76 SER A N 1
ATOM 663 C CA . SER A 1 76 ? 0.754 -11.656 16.172 1 87.56 76 SER A CA 1
ATOM 664 C C . SER A 1 76 ? 0.22 -11.195 17.516 1 87.56 76 SER A C 1
ATOM 666 O O . SER A 1 76 ? 0.357 -10.031 17.891 1 87.56 76 SER A O 1
ATOM 668 N N . ASP A 1 77 ? -0.353 -12.141 18.203 1 89.12 77 ASP A N 1
ATOM 669 C CA . ASP A 1 77 ? -0.951 -11.891 19.516 1 89.12 77 ASP A CA 1
ATOM 670 C C . ASP A 1 77 ? -0.029 -12.359 20.641 1 89.12 77 ASP A C 1
ATOM 672 O O . ASP A 1 77 ? 0.274 -13.555 20.75 1 89.12 77 ASP A O 1
ATOM 676 N N . SER A 1 78 ? 0.309 -11.461 21.484 1 92.19 78 SER A N 1
ATOM 677 C CA . SER A 1 78 ? 1.277 -11.805 22.531 1 92.19 78 SER A CA 1
ATOM 678 C C . SER A 1 78 ? 0.582 -12.219 23.812 1 92.19 78 SER A C 1
ATOM 680 O O . SER A 1 78 ? 1.204 -12.812 24.703 1 92.19 78 SER A O 1
ATOM 682 N N . ASN A 1 79 ? -0.72 -11.938 23.969 1 93.06 79 ASN A N 1
ATOM 683 C CA . ASN A 1 79 ? -1.364 -12.18 25.266 1 93.06 79 ASN A CA 1
ATOM 684 C C . ASN A 1 79 ? -2.588 -13.078 25.109 1 93.06 79 ASN A C 1
ATOM 686 O O . ASN A 1 79 ? -3.428 -13.141 26.016 1 93.06 79 ASN A O 1
ATOM 690 N N . SER A 1 80 ? -2.938 -13.648 24.016 1 90.19 80 SER A N 1
ATOM 691 C CA . SER A 1 80 ? -3.938 -14.68 23.75 1 90.19 80 SER A CA 1
ATOM 692 C C . SER A 1 80 ? -5.348 -14.102 23.812 1 90.19 80 SER A C 1
ATOM 694 O O . SER A 1 80 ? -6.281 -14.773 24.266 1 90.19 80 SER A O 1
ATOM 696 N N . ASP A 1 81 ? -5.504 -12.836 23.531 1 91.88 81 ASP A N 1
ATOM 697 C CA . ASP A 1 81 ? -6.848 -12.273 23.469 1 91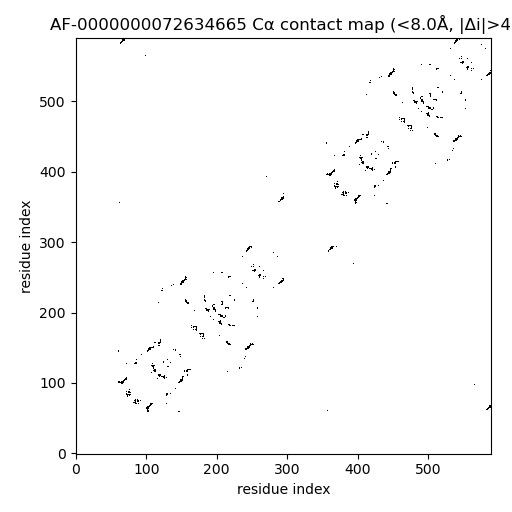.88 81 ASP A CA 1
ATOM 698 C C . ASP A 1 81 ? -7.363 -12.242 22.031 1 91.88 81 ASP A C 1
ATOM 700 O O . ASP A 1 81 ? -8.391 -11.617 21.734 1 91.88 81 ASP A O 1
ATOM 704 N N . ASN A 1 82 ? -6.559 -12.758 21.078 1 90.25 82 ASN A N 1
ATOM 705 C CA . ASN A 1 82 ? -6.91 -12.93 19.672 1 90.25 82 ASN A CA 1
ATOM 706 C C . ASN A 1 82 ? -6.789 -11.617 18.906 1 90.25 82 ASN A C 1
ATOM 708 O O . ASN A 1 82 ? -7.41 -11.453 17.859 1 90.25 82 ASN A O 1
ATOM 712 N N . ILE A 1 83 ? -6.168 -10.68 19.5 1 91.31 83 ILE A N 1
ATOM 713 C CA . ILE A 1 83 ? -5.891 -9.414 18.828 1 91.31 83 ILE A CA 1
ATOM 714 C C . ILE A 1 83 ? -4.383 -9.203 18.734 1 91.31 83 ILE A C 1
ATOM 716 O O . ILE A 1 83 ? -3.67 -9.32 19.734 1 91.31 83 ILE A O 1
ATOM 720 N N . GLY A 1 84 ? -3.945 -9 17.531 1 93.31 84 GLY A N 1
ATOM 721 C CA . GLY A 1 84 ? -2.539 -8.664 17.375 1 93.31 84 GLY A CA 1
ATOM 722 C C . GLY A 1 84 ? -2.15 -7.387 18.109 1 93.31 84 GLY A C 1
ATOM 723 O O . GLY A 1 84 ? -2.967 -6.473 18.25 1 93.31 84 GLY A O 1
ATOM 724 N N . ASP A 1 85 ? -0.882 -7.355 18.562 1 96 85 ASP A N 1
ATOM 725 C CA . ASP A 1 85 ? -0.447 -6.199 19.344 1 96 85 ASP A CA 1
ATOM 726 C C . ASP A 1 85 ? 1.032 -5.906 19.109 1 96 85 ASP A C 1
ATOM 728 O O . ASP A 1 85 ? 1.699 -6.613 18.359 1 96 85 ASP A O 1
ATOM 732 N N . LEU A 1 86 ? 1.49 -4.828 19.75 1 98.12 86 LEU A N 1
ATOM 733 C CA . LEU A 1 86 ? 2.838 -4.312 19.531 1 98.12 86 LEU A CA 1
ATOM 734 C C . LEU A 1 86 ? 3.885 -5.309 20.031 1 98.12 86 LEU A C 1
ATOM 736 O O . LEU A 1 86 ? 4.906 -5.516 19.375 1 98.12 86 LEU A O 1
ATOM 740 N N . ILE A 1 87 ? 3.688 -5.898 21.125 1 97.62 87 ILE A N 1
ATOM 741 C CA . ILE A 1 87 ? 4.633 -6.871 21.656 1 97.62 87 ILE A CA 1
ATOM 742 C C . ILE A 1 87 ? 4.734 -8.062 20.719 1 97.62 87 ILE A C 1
ATOM 744 O O . ILE A 1 87 ? 5.82 -8.602 20.5 1 97.62 87 ILE A O 1
ATOM 748 N N . GLY A 1 88 ? 3.592 -8.43 20.203 1 96.5 88 GLY A N 1
ATOM 749 C CA . GLY A 1 88 ? 3.605 -9.484 19.188 1 96.5 88 GLY A CA 1
ATOM 750 C C . GLY A 1 88 ? 4.465 -9.156 17.984 1 96.5 88 GLY A C 1
ATOM 751 O O . GLY A 1 88 ? 5.184 -10.016 17.469 1 96.5 88 GLY A O 1
ATOM 752 N N . ILE A 1 89 ? 4.371 -7.992 17.531 1 96 89 ILE A N 1
ATOM 753 C CA . ILE A 1 89 ? 5.184 -7.551 16.406 1 96 89 ILE A CA 1
ATOM 754 C C . ILE A 1 89 ? 6.66 -7.578 16.797 1 96 89 ILE A C 1
ATOM 756 O O . ILE A 1 89 ? 7.504 -8.055 16.016 1 96 89 ILE A O 1
ATOM 760 N N . ILE A 1 90 ? 6.977 -7.121 17.969 1 97.56 90 ILE A N 1
ATOM 761 C CA . ILE A 1 90 ? 8.352 -7.098 18.453 1 97.56 90 ILE A CA 1
ATOM 762 C C . ILE A 1 90 ? 8.93 -8.508 18.438 1 97.56 90 ILE A C 1
ATOM 764 O O . ILE A 1 90 ? 10.07 -8.719 18.016 1 97.56 90 ILE A O 1
ATOM 768 N N . GLN A 1 91 ? 8.164 -9.422 18.797 1 96.19 91 GLN A N 1
ATOM 769 C CA . GLN A 1 91 ? 8.586 -10.812 18.891 1 96.19 91 GLN A CA 1
ATOM 770 C C . GLN A 1 91 ? 8.891 -11.391 17.516 1 96.19 91 GLN A C 1
ATOM 772 O O . GLN A 1 91 ? 9.57 -12.422 17.391 1 96.19 91 GLN A O 1
ATOM 777 N N . LYS A 1 92 ? 8.383 -10.734 16.484 1 92.94 92 LYS A N 1
ATOM 778 C CA . LYS A 1 92 ? 8.547 -11.266 15.141 1 92.94 92 LYS A CA 1
ATOM 779 C C . LYS A 1 92 ? 9.594 -10.477 14.359 1 92.94 92 LYS A C 1
ATOM 781 O O . LYS A 1 92 ? 9.836 -10.75 13.18 1 92.94 92 LYS A O 1
ATOM 786 N N . LEU A 1 93 ? 10.266 -9.594 15.008 1 94.12 93 LEU A N 1
ATOM 787 C CA . LEU A 1 93 ? 11.219 -8.742 14.312 1 94.12 93 LEU A CA 1
ATOM 788 C C . LEU A 1 93 ? 12.398 -9.562 13.789 1 94.12 93 LEU A C 1
ATOM 790 O O . LEU A 1 93 ? 12.891 -9.328 12.688 1 94.12 93 LEU A O 1
ATOM 794 N N . ASP A 1 94 ? 12.875 -10.539 14.562 1 89.81 94 ASP A N 1
ATOM 795 C CA . ASP A 1 94 ? 13.977 -11.391 14.109 1 89.81 94 ASP A CA 1
ATOM 796 C C . ASP A 1 94 ? 13.578 -12.195 12.875 1 89.81 94 ASP A C 1
ATOM 798 O O . ASP A 1 94 ? 14.367 -12.328 11.93 1 89.81 94 ASP A O 1
ATOM 802 N N . TYR A 1 95 ? 12.406 -12.641 12.984 1 84 95 TYR A N 1
ATOM 803 C CA . TYR A 1 95 ? 11.875 -13.383 11.844 1 84 95 TYR A CA 1
ATOM 804 C C . TYR A 1 95 ? 11.828 -12.516 10.594 1 84 95 TYR A C 1
ATOM 806 O O . TYR A 1 95 ? 12.273 -12.93 9.523 1 84 95 TYR A O 1
ATOM 814 N N . LEU A 1 96 ? 11.258 -11.305 10.727 1 86.56 96 LEU A N 1
ATOM 815 C CA . LEU A 1 96 ? 11.141 -10.367 9.609 1 86.56 96 LEU A CA 1
ATOM 816 C C . LEU A 1 96 ? 12.516 -10.008 9.055 1 86.56 96 LEU A C 1
ATOM 818 O O . LEU A 1 96 ? 12.695 -9.914 7.836 1 86.56 96 LEU A O 1
ATOM 822 N N . ARG A 1 97 ? 13.43 -9.875 9.891 1 84.94 97 ARG A N 1
ATOM 823 C CA . ARG A 1 97 ? 14.781 -9.555 9.453 1 84.94 97 ARG A CA 1
ATOM 824 C C . ARG A 1 97 ? 15.383 -10.711 8.656 1 84.94 97 ARG A C 1
ATOM 826 O O . ARG A 1 97 ? 16.016 -10.492 7.613 1 84.94 97 ARG A O 1
ATOM 833 N N . ARG A 1 98 ? 15.211 -11.859 9.086 1 79.94 98 ARG A N 1
ATOM 834 C CA . ARG A 1 98 ? 15.719 -13.031 8.383 1 79.94 98 ARG A CA 1
ATOM 835 C C . ARG A 1 98 ? 15.109 -13.141 6.984 1 79.94 98 ARG A C 1
ATOM 837 O O . ARG A 1 98 ? 15.758 -13.609 6.051 1 79.94 98 ARG A O 1
ATOM 844 N N . LEU A 1 99 ? 13.898 -12.648 6.906 1 76.88 99 LEU A N 1
ATOM 845 C CA . LEU A 1 99 ? 13.211 -12.648 5.625 1 76.88 99 LEU A CA 1
ATOM 846 C C . LEU A 1 99 ? 13.766 -11.57 4.699 1 76.88 99 LEU A C 1
ATOM 848 O O . LEU A 1 99 ? 13.469 -11.555 3.504 1 76.88 99 LEU A O 1
ATOM 852 N N . GLY A 1 100 ? 14.555 -10.688 5.293 1 76.38 100 GLY A N 1
ATOM 853 C CA . GLY A 1 100 ? 15.156 -9.625 4.5 1 76.38 100 GLY A CA 1
ATOM 854 C C . GLY A 1 100 ? 14.32 -8.359 4.457 1 76.38 100 GLY A C 1
ATOM 855 O O . GLY A 1 100 ? 14.531 -7.5 3.598 1 76.38 100 GLY A O 1
ATOM 856 N N . VAL A 1 101 ? 13.398 -8.281 5.379 1 84.25 101 VAL A N 1
ATOM 857 C CA . VAL A 1 101 ? 12.508 -7.125 5.43 1 84.25 101 VAL A CA 1
ATOM 858 C C . VAL A 1 101 ? 13.297 -5.891 5.867 1 84.25 101 VAL A C 1
ATOM 860 O O . VAL A 1 101 ? 14.008 -5.922 6.879 1 84.25 101 VAL A O 1
ATOM 863 N N . GLY A 1 102 ? 13.164 -4.883 5.039 1 83.19 102 GLY A N 1
ATOM 864 C CA . GLY A 1 102 ? 13.844 -3.639 5.359 1 83.19 102 GLY A CA 1
ATOM 865 C C . GLY A 1 102 ? 12.938 -2.611 6.012 1 83.19 102 GLY A C 1
ATOM 866 O O . GLY A 1 102 ? 13.414 -1.661 6.633 1 83.19 102 GLY A O 1
ATOM 867 N N . ALA A 1 103 ? 11.672 -2.824 5.824 1 87.56 103 ALA A N 1
ATOM 868 C CA . ALA A 1 103 ? 10.695 -1.911 6.414 1 87.56 103 ALA A CA 1
ATOM 869 C C . ALA A 1 103 ? 9.375 -2.625 6.703 1 87.56 103 ALA A C 1
ATOM 871 O O . ALA A 1 103 ? 8.945 -3.486 5.93 1 87.56 103 ALA A O 1
ATOM 872 N N . ILE A 1 104 ? 8.82 -2.246 7.801 1 90.5 104 ILE A N 1
ATOM 873 C CA . ILE A 1 104 ? 7.473 -2.73 8.094 1 90.5 104 ILE A CA 1
ATOM 874 C C . ILE A 1 104 ? 6.473 -1.578 7.984 1 90.5 104 ILE A C 1
ATOM 876 O O . ILE A 1 104 ? 6.766 -0.455 8.398 1 90.5 104 ILE A O 1
ATOM 880 N N . PHE A 1 105 ? 5.473 -1.865 7.273 1 90.38 105 PHE A N 1
ATOM 881 C CA . PHE A 1 105 ? 4.344 -0.952 7.145 1 90.38 105 PHE A CA 1
ATOM 882 C C . PHE A 1 105 ? 3.182 -1.401 8.023 1 90.38 105 PHE A C 1
ATOM 884 O O . PHE A 1 105 ? 2.482 -2.359 7.688 1 90.38 105 PHE A O 1
ATOM 891 N N . LEU A 1 106 ? 2.994 -0.634 9.109 1 93.31 106 LEU A N 1
ATOM 892 C CA . LEU A 1 106 ? 2.053 -1.052 10.141 1 93.31 106 LEU A CA 1
ATOM 893 C C . LEU A 1 106 ? 0.711 -0.346 9.977 1 93.31 106 LEU A C 1
ATOM 895 O O . LEU A 1 106 ? 0.653 0.885 9.938 1 93.31 106 LEU A O 1
ATOM 899 N N . ARG A 1 107 ? -0.297 -1.224 9.938 1 90.75 107 ARG A N 1
ATOM 900 C CA . ARG A 1 107 ? -1.656 -0.709 9.805 1 90.75 107 ARG A CA 1
ATOM 901 C C . ARG A 1 107 ? -2.623 -1.49 10.695 1 90.75 107 ARG A C 1
ATOM 903 O O . ARG A 1 107 ? -2.635 -2.723 10.672 1 90.75 107 ARG A O 1
ATOM 910 N N . PRO A 1 108 ? -3.4 -0.893 11.477 1 93.5 108 PRO A N 1
ATOM 911 C CA . PRO A 1 108 ? -3.309 0.504 11.906 1 93.5 108 PRO A CA 1
ATOM 912 C C . PRO A 1 108 ? -2.42 0.685 13.133 1 93.5 108 PRO A C 1
ATOM 914 O O . PRO A 1 108 ? -2.227 -0.258 13.906 1 93.5 108 PRO A O 1
ATOM 917 N N . ILE A 1 109 ? -1.854 1.808 13.266 1 97.06 109 ILE A N 1
ATOM 918 C CA . ILE A 1 109 ? -1.157 2.188 14.484 1 97.06 109 ILE A CA 1
ATOM 919 C C . ILE A 1 109 ? -1.937 3.287 15.203 1 97.06 109 ILE A C 1
ATOM 921 O O . ILE A 1 109 ? -2.07 3.262 16.438 1 97.06 109 ILE A O 1
ATOM 925 N N . MET A 1 110 ? -2.521 4.137 14.492 1 97 110 MET A N 1
ATOM 926 C CA . MET A 1 110 ? -3.332 5.223 15.031 1 97 110 MET A CA 1
ATOM 927 C C . MET A 1 110 ? -4.762 4.758 15.297 1 97 110 MET A C 1
ATOM 929 O O . MET A 1 110 ? -5.191 3.732 14.766 1 97 110 MET A O 1
ATOM 933 N N . ARG A 1 111 ? -5.406 5.566 16.141 1 97.5 111 ARG A N 1
ATOM 934 C CA . ARG A 1 111 ? -6.805 5.262 16.406 1 97.5 111 ARG A CA 1
ATOM 935 C C . ARG A 1 111 ? -7.695 5.672 15.242 1 97.5 111 ARG A C 1
ATOM 937 O O . ARG A 1 111 ? -7.961 6.859 15.047 1 97.5 111 ARG A O 1
ATOM 944 N N . VAL A 1 112 ? -8.148 4.633 14.516 1 96.62 112 VAL A N 1
ATOM 945 C CA . VAL A 1 112 ? -8.953 4.848 13.32 1 96.62 112 VAL A CA 1
ATOM 946 C C . VAL A 1 112 ? -10.203 3.977 13.375 1 96.62 112 VAL A C 1
ATOM 948 O O . VAL A 1 112 ? -10.312 3.084 14.219 1 96.62 112 VAL A O 1
ATOM 951 N N . GLU A 1 113 ? -11.148 4.32 12.547 1 95.62 113 GLU A N 1
ATOM 952 C CA . GLU A 1 113 ? -12.336 3.484 12.461 1 95.62 113 GLU A CA 1
ATOM 953 C C . GLU A 1 113 ? -12.062 2.209 11.672 1 95.62 113 GLU A C 1
ATOM 955 O O . GLU A 1 113 ? -10.922 1.932 11.305 1 95.62 113 GLU A O 1
ATOM 960 N N . LYS A 1 114 ? -13.008 1.359 11.508 1 88.25 114 LYS A N 1
ATOM 961 C CA . LYS A 1 114 ? -12.883 -0.035 11.086 1 88.25 114 LYS A CA 1
ATOM 962 C C . LYS A 1 114 ? -12.164 -0.146 9.742 1 88.25 114 LYS A C 1
ATOM 964 O O . LYS A 1 114 ? -11.328 -1.031 9.555 1 88.25 114 LYS A O 1
ATOM 969 N N . SER A 1 115 ? -12.406 0.74 8.797 1 85.94 115 SER A N 1
ATOM 970 C CA . SER A 1 115 ? -11.82 0.652 7.469 1 85.94 115 SER A CA 1
ATOM 971 C C . SER A 1 115 ? -10.383 1.151 7.465 1 85.94 115 SER A C 1
ATOM 973 O O . SER A 1 115 ? -9.633 0.899 6.516 1 85.94 115 SER A O 1
ATOM 975 N N . GLY A 1 116 ? -10.07 1.892 8.484 1 90.12 116 GLY A N 1
ATOM 976 C CA . GLY A 1 116 ? -8.719 2.426 8.578 1 90.12 116 GLY A CA 1
ATOM 977 C C . GLY A 1 116 ? -8.555 3.75 7.859 1 90.12 116 GLY A C 1
ATOM 978 O O . GLY A 1 116 ? -7.473 4.348 7.891 1 90.12 116 GLY A O 1
ATOM 979 N N . LEU A 1 117 ? -9.617 4.293 7.305 1 91.44 117 LEU A N 1
ATOM 980 C CA . LEU A 1 117 ? -9.508 5.488 6.477 1 91.44 117 LEU A CA 1
ATOM 981 C C . LEU A 1 117 ? -9.727 6.746 7.312 1 91.44 117 LEU A C 1
ATOM 983 O O . LEU A 1 117 ? -9.117 7.785 7.043 1 91.44 117 LEU A O 1
ATOM 987 N N . GLY A 1 118 ? -10.539 6.586 8.32 1 96.81 118 GLY A N 1
ATOM 988 C CA . GLY A 1 118 ? -10.93 7.746 9.109 1 96.81 118 GLY A CA 1
ATOM 989 C C . GLY A 1 118 ? -10.328 7.758 10.5 1 96.81 118 GLY A C 1
ATOM 990 O O . GLY A 1 118 ? -10.539 6.828 11.281 1 96.81 118 GLY A O 1
ATOM 991 N N . VAL A 1 119 ? -9.695 8.812 10.828 1 97.69 119 VAL A N 1
ATOM 992 C CA . VAL A 1 119 ? -9.031 8.93 12.125 1 97.69 119 VAL A CA 1
ATOM 993 C C . VAL A 1 119 ? -10.055 9.289 13.195 1 97.69 119 VAL A C 1
ATOM 995 O O . VAL A 1 119 ? -10.961 10.094 12.961 1 97.69 119 VAL A O 1
ATOM 998 N N . ILE A 1 120 ? -9.969 8.633 14.289 1 97.94 120 ILE A N 1
ATOM 999 C CA . ILE A 1 120 ? -10.742 8.992 15.477 1 97.94 120 ILE A CA 1
ATOM 1000 C C . ILE A 1 120 ? -9.938 9.945 16.359 1 97.94 120 ILE A C 1
ATOM 1002 O O . ILE A 1 120 ? -10.445 10.984 16.781 1 97.94 120 ILE A O 1
ATOM 1006 N N . GLU A 1 121 ? -8.68 9.625 16.578 1 97.31 121 GLU A N 1
ATOM 1007 C CA . GLU A 1 121 ? -7.754 10.477 17.312 1 97.31 121 GLU A CA 1
ATOM 1008 C C . GLU A 1 121 ? -6.336 10.344 16.766 1 97.31 121 GLU A C 1
ATOM 1010 O O . GLU A 1 121 ? -5.781 9.242 16.719 1 97.31 121 GLU A O 1
ATOM 1015 N N . TYR A 1 122 ? -5.68 11.469 16.469 1 96.31 122 TYR A N 1
ATOM 1016 C CA . TYR A 1 122 ? -4.418 11.484 15.75 1 96.31 122 TYR A CA 1
ATOM 1017 C C . TYR A 1 122 ? -3.264 11.062 16.656 1 96.31 122 TYR A C 1
ATOM 1019 O O . TYR A 1 122 ? -2.27 10.508 16.172 1 96.31 122 TYR A O 1
ATOM 1027 N N . ASN A 1 123 ? -3.363 11.273 17.922 1 96.69 123 ASN A N 1
ATOM 1028 C CA . ASN A 1 123 ? -2.201 11.078 18.781 1 96.69 123 ASN A CA 1
ATOM 1029 C C . ASN A 1 123 ? -2.406 9.914 19.75 1 96.69 123 ASN A C 1
ATOM 1031 O O . ASN A 1 123 ? -1.819 9.891 20.828 1 96.69 123 ASN A O 1
ATOM 1035 N N . LYS A 1 124 ? -3.318 9.039 19.359 1 97.38 124 LYS A N 1
ATOM 1036 C CA . LYS A 1 124 ? -3.574 7.844 20.156 1 97.38 124 LYS A CA 1
ATOM 1037 C C . LYS A 1 124 ? -3.328 6.574 19.344 1 97.38 124 LYS A C 1
ATOM 1039 O O . LYS A 1 124 ? -3.502 6.566 18.125 1 97.38 124 LYS A O 1
ATOM 1044 N N . LEU A 1 125 ? -2.953 5.625 20.078 1 97.88 125 LEU A N 1
ATOM 1045 C CA . LEU A 1 125 ? -2.777 4.32 19.453 1 97.88 125 LEU A CA 1
ATOM 1046 C C . LEU A 1 125 ? -4.125 3.646 19.219 1 97.88 125 LEU A C 1
ATOM 1048 O O . LEU A 1 125 ? -5.105 3.945 19.906 1 97.88 125 LEU A O 1
ATOM 1052 N N . ALA A 1 126 ? -4.09 2.793 18.188 1 96.56 126 ALA A N 1
ATOM 1053 C CA . ALA A 1 126 ? -5.27 1.96 17.984 1 96.56 126 ALA A CA 1
ATOM 1054 C C . ALA A 1 126 ? -5.637 1.195 19.25 1 96.56 126 ALA A C 1
ATOM 1056 O O . ALA A 1 126 ? -4.773 0.898 20.078 1 96.56 126 ALA A O 1
ATOM 1057 N N . SER A 1 127 ? -6.871 0.85 19.312 1 91.12 127 SER A N 1
ATOM 1058 C CA . SER A 1 127 ? -7.371 0.217 20.516 1 91.12 127 SER A CA 1
ATOM 1059 C C . SER A 1 127 ? -6.797 -1.185 20.688 1 91.12 127 SER A C 1
ATOM 1061 O O . SER A 1 127 ? -6.707 -1.948 19.734 1 91.12 127 SER A O 1
ATOM 1063 N N . LYS A 1 128 ? -6.277 -1.488 21.828 1 91.94 128 LYS A N 1
ATOM 1064 C CA . LYS A 1 128 ? -5.949 -2.838 22.281 1 91.94 128 LYS A CA 1
ATOM 1065 C C . LYS A 1 128 ? -4.621 -3.309 21.703 1 91.94 128 LYS A C 1
ATOM 1067 O O . LYS A 1 128 ? -4.25 -4.477 21.844 1 91.94 128 LYS A O 1
ATOM 1072 N N . ILE A 1 129 ? -3.889 -2.42 21.016 1 96.31 129 ILE A N 1
ATOM 1073 C CA . ILE A 1 129 ? -2.67 -2.93 20.391 1 96.31 129 ILE A CA 1
ATOM 1074 C C . ILE A 1 129 ? -1.485 -2.721 21.344 1 96.31 129 ILE A C 1
ATOM 1076 O O . ILE A 1 129 ? -0.383 -3.209 21.078 1 96.31 129 ILE A O 1
ATOM 1080 N N . GLY A 1 130 ? -1.679 -1.983 22.422 1 97.19 130 GLY A N 1
ATOM 1081 C CA . GLY A 1 130 ? -0.61 -1.714 23.359 1 97.19 130 GLY A CA 1
ATOM 1082 C C . GLY A 1 130 ? -0.545 -0.26 23.797 1 97.19 130 GLY A C 1
ATOM 1083 O O . GLY A 1 130 ? -1.564 0.433 23.812 1 97.19 130 GLY A O 1
ATOM 1084 N N . ASN A 1 131 ? 0.619 0.128 24.344 1 97.69 131 ASN A N 1
ATOM 1085 C CA . ASN A 1 131 ? 0.831 1.488 24.828 1 97.69 131 ASN A CA 1
ATOM 1086 C C . ASN A 1 131 ? 2.096 2.104 24.234 1 97.69 131 ASN A C 1
ATOM 1088 O O . ASN A 1 131 ? 2.801 1.455 23.469 1 97.69 131 ASN A O 1
ATOM 1092 N N . PHE A 1 132 ? 2.293 3.354 24.578 1 97.81 132 PHE A N 1
ATOM 1093 C CA . PHE A 1 132 ? 3.377 4.082 23.922 1 97.81 132 PHE A CA 1
ATOM 1094 C C . PHE A 1 132 ? 4.73 3.58 24.406 1 97.81 132 PHE A C 1
ATOM 1096 O O . PHE A 1 132 ? 5.738 3.713 23.719 1 97.81 132 PHE A O 1
ATOM 1103 N N . GLU A 1 133 ? 4.793 3.033 25.578 1 98.06 133 GLU A N 1
ATOM 1104 C CA . GLU A 1 133 ? 6.039 2.41 26.016 1 98.06 133 GLU A CA 1
ATOM 1105 C C . GLU A 1 133 ? 6.418 1.24 25.109 1 98.06 133 GLU A C 1
ATOM 1107 O O . GLU A 1 133 ? 7.574 1.119 24.688 1 98.06 133 GLU A O 1
ATOM 1112 N N . GLN A 1 134 ? 5.453 0.493 24.859 1 98.19 134 GLN A N 1
ATOM 1113 C CA . GLN A 1 134 ? 5.66 -0.647 23.984 1 98.19 134 GLN A CA 1
ATOM 1114 C C . GLN A 1 134 ? 5.949 -0.19 22.547 1 98.19 134 GLN A C 1
ATOM 1116 O O . GLN A 1 134 ? 6.746 -0.81 21.844 1 98.19 134 GLN A O 1
ATOM 1121 N N . PHE A 1 135 ? 5.281 0.834 22.188 1 98.44 135 PHE A N 1
ATOM 1122 C CA . PHE A 1 135 ? 5.523 1.398 20.859 1 98.44 135 PHE A CA 1
ATOM 1123 C C . PHE A 1 135 ? 6.965 1.88 20.734 1 98.44 135 PHE A C 1
ATOM 1125 O O . PHE A 1 135 ? 7.637 1.594 19.75 1 98.44 135 PHE A O 1
ATOM 1132 N N . ASN A 1 136 ? 7.379 2.533 21.75 1 98 136 ASN A N 1
ATOM 1133 C CA . ASN A 1 136 ? 8.766 2.992 21.766 1 98 136 ASN A CA 1
ATOM 1134 C C . ASN A 1 136 ? 9.742 1.821 21.719 1 98 136 ASN A C 1
ATOM 1136 O O . ASN A 1 136 ? 10.766 1.887 21.047 1 98 136 ASN A O 1
ATOM 1140 N N . GLU A 1 137 ? 9.43 0.845 22.391 1 98.31 137 GLU A N 1
ATOM 1141 C CA . GLU A 1 137 ? 10.258 -0.358 22.359 1 98.31 137 GLU A CA 1
ATOM 1142 C C . GLU A 1 137 ? 10.32 -0.953 20.953 1 98.31 137 GLU A C 1
ATOM 1144 O O . GLU A 1 137 ? 11.383 -1.367 20.5 1 98.31 137 GLU A O 1
ATOM 1149 N N . LEU A 1 138 ? 9.188 -0.984 20.328 1 98.31 138 LEU A N 1
ATOM 1150 C CA . LEU A 1 138 ? 9.125 -1.482 18.953 1 98.31 138 LEU A CA 1
ATOM 1151 C C . LEU A 1 138 ? 10.047 -0.675 18.047 1 98.31 138 LEU A C 1
ATOM 1153 O O . LEU A 1 138 ? 10.82 -1.245 17.266 1 98.31 138 LEU A O 1
ATOM 1157 N N . ILE A 1 139 ? 9.984 0.606 18.172 1 97.56 139 ILE A N 1
ATOM 1158 C CA . ILE A 1 139 ? 10.781 1.498 17.344 1 97.56 139 ILE A CA 1
ATOM 1159 C C . ILE A 1 139 ? 12.266 1.245 17.578 1 97.56 139 ILE A C 1
ATOM 1161 O O . ILE A 1 139 ? 13.039 1.101 16.641 1 97.56 139 ILE A O 1
ATOM 1165 N N . ILE A 1 140 ? 12.648 1.151 18.797 1 97.19 140 ILE A N 1
ATOM 1166 C CA . ILE A 1 140 ? 14.047 0.972 19.156 1 97.19 140 ILE A CA 1
ATOM 1167 C C . ILE A 1 140 ? 14.547 -0.375 18.641 1 97.19 140 ILE A C 1
ATOM 1169 O O . ILE A 1 140 ? 15.609 -0.45 18.016 1 97.19 140 ILE A O 1
ATOM 1173 N N . LYS A 1 141 ? 13.844 -1.366 18.844 1 98 141 LYS A N 1
ATOM 1174 C CA . LYS A 1 141 ? 14.258 -2.707 18.438 1 98 141 LYS A CA 1
ATOM 1175 C C . LYS A 1 141 ? 14.281 -2.84 16.922 1 98 141 LYS A C 1
ATOM 1177 O O . LYS A 1 141 ? 15.156 -3.508 16.359 1 98 141 LYS A O 1
ATOM 1182 N N . ALA A 1 142 ? 13.266 -2.275 16.297 1 95.38 142 ALA A N 1
ATOM 1183 C CA . ALA A 1 142 ? 13.266 -2.271 14.836 1 95.38 142 ALA A CA 1
ATOM 1184 C C . ALA A 1 142 ? 14.5 -1.563 14.289 1 95.38 142 ALA A C 1
ATOM 1186 O O . ALA A 1 142 ? 15.172 -2.076 13.391 1 95.38 142 ALA A O 1
ATOM 1187 N N . ARG A 1 143 ? 14.836 -0.458 14.883 1 92.19 143 ARG A N 1
ATOM 1188 C CA . ARG A 1 143 ? 16 0.321 14.461 1 92.19 143 ARG A CA 1
ATOM 1189 C C . ARG A 1 143 ? 17.281 -0.468 14.648 1 92.19 143 ARG A C 1
ATOM 1191 O O . ARG A 1 143 ? 18.172 -0.457 13.789 1 92.19 143 ARG A O 1
ATOM 1198 N N . LYS A 1 144 ? 17.375 -1.132 15.688 1 94.38 144 LYS A N 1
ATOM 1199 C CA . LYS A 1 144 ? 18.562 -1.938 15.977 1 94.38 144 LYS A CA 1
ATOM 1200 C C . LYS A 1 144 ? 18.766 -3.027 14.93 1 94.38 144 LYS A C 1
ATOM 1202 O O . LYS A 1 144 ? 19.891 -3.41 14.633 1 94.38 144 LYS A O 1
ATOM 1207 N N . LYS A 1 145 ? 17.688 -3.395 14.391 1 91.88 145 LYS A N 1
ATOM 1208 C CA . LYS A 1 145 ? 17.75 -4.469 13.398 1 91.88 145 LYS A CA 1
ATOM 1209 C C . LYS A 1 145 ? 17.766 -3.912 11.984 1 91.88 145 LYS A C 1
ATOM 1211 O O . LYS A 1 145 ? 17.688 -4.668 11.008 1 91.88 145 LYS A O 1
ATOM 1216 N N . GLY A 1 146 ? 17.766 -2.629 11.891 1 87.94 146 GLY A N 1
ATOM 1217 C CA . GLY A 1 146 ? 17.812 -1.986 10.586 1 87.94 146 GLY A CA 1
ATOM 1218 C C . GLY A 1 146 ? 16.469 -2 9.875 1 87.94 146 GLY A C 1
ATOM 1219 O O . GLY A 1 146 ? 16.422 -1.947 8.641 1 87.94 146 GLY A O 1
ATOM 1220 N N . ILE A 1 147 ? 15.367 -2.215 10.602 1 89.44 147 ILE A N 1
ATOM 1221 C CA . ILE A 1 147 ? 14.031 -2.24 10.031 1 89.44 147 ILE A CA 1
ATOM 1222 C C . ILE A 1 147 ? 13.367 -0.877 10.211 1 89.44 147 ILE A C 1
ATOM 1224 O O . ILE A 1 147 ? 13.242 -0.384 11.336 1 89.44 147 ILE A O 1
ATOM 1228 N N . ARG A 1 148 ? 12.977 -0.299 9.133 1 89.38 148 ARG A N 1
ATOM 1229 C CA . ARG A 1 148 ? 12.25 0.963 9.18 1 89.38 148 ARG A CA 1
ATOM 1230 C C . ARG A 1 148 ? 10.773 0.73 9.492 1 89.38 148 ARG A C 1
ATOM 1232 O O . ARG A 1 148 ? 10.227 -0.328 9.18 1 89.38 148 ARG A O 1
ATOM 1239 N N . VAL A 1 149 ? 10.188 1.751 10.102 1 92.44 149 VAL A N 1
ATOM 1240 C CA . VAL A 1 149 ? 8.789 1.611 10.492 1 92.44 149 VAL A CA 1
ATOM 1241 C C . VAL A 1 149 ? 7.953 2.684 9.797 1 92.44 149 VAL A C 1
ATOM 1243 O O . VAL A 1 149 ? 8.219 3.879 9.945 1 92.44 149 VAL A O 1
ATOM 1246 N N . LEU A 1 150 ? 7.027 2.23 9.023 1 91.25 150 LEU A N 1
ATOM 1247 C CA . LEU A 1 150 ? 6.062 3.092 8.352 1 91.25 150 LEU A CA 1
ATOM 1248 C C . LEU A 1 150 ? 4.668 2.912 8.945 1 91.25 150 LEU A C 1
ATOM 1250 O O . LEU A 1 150 ? 4.32 1.822 9.406 1 91.25 150 LEU A O 1
ATOM 1254 N N . ILE A 1 151 ? 3.846 4.008 8.852 1 93.5 151 ILE A N 1
ATOM 1255 C CA . ILE A 1 151 ? 2.473 3.881 9.328 1 93.5 151 ILE A CA 1
ATOM 1256 C C . ILE A 1 151 ? 1.524 4.594 8.367 1 93.5 151 ILE A C 1
ATOM 1258 O O . ILE A 1 151 ? 1.95 5.441 7.578 1 93.5 151 ILE A O 1
ATOM 1262 N N . ASP A 1 152 ? 0.321 4.188 8.484 1 91.75 152 ASP A N 1
ATOM 1263 C CA . ASP A 1 152 ? -0.751 4.926 7.82 1 91.75 152 ASP A CA 1
ATOM 1264 C C . ASP A 1 152 ? -1.08 6.211 8.578 1 91.75 152 ASP A C 1
ATOM 1266 O O . ASP A 1 152 ? -1.118 6.219 9.805 1 91.75 152 ASP A O 1
ATOM 1270 N N . PHE A 1 153 ? -1.242 7.207 7.789 1 93.69 153 PHE A N 1
ATOM 1271 C CA . PHE A 1 153 ? -1.631 8.484 8.375 1 93.69 153 PHE A CA 1
ATOM 1272 C C . PHE A 1 153 ? -2.734 9.141 7.555 1 93.69 153 PHE A C 1
ATOM 1274 O O . PHE A 1 153 ? -2.475 9.703 6.484 1 93.69 153 PHE A O 1
ATOM 1281 N N . PRO A 1 154 ? -3.994 8.992 8.016 1 94.38 154 PRO A N 1
ATOM 1282 C CA . PRO A 1 154 ? -5.066 9.703 7.309 1 94.38 154 PRO A CA 1
ATOM 1283 C C . PRO A 1 154 ? -4.895 11.219 7.355 1 94.38 154 PRO A C 1
ATOM 1285 O O . PRO A 1 154 ? -5.016 11.828 8.422 1 94.38 154 PRO A O 1
ATOM 1288 N N . LEU A 1 155 ? -4.727 11.812 6.23 1 93.56 155 LEU A N 1
ATOM 1289 C CA . LEU A 1 155 ? -4.418 13.234 6.133 1 93.56 155 LEU A CA 1
ATOM 1290 C C . LEU A 1 155 ? -5.688 14.07 6.203 1 93.56 155 LEU A C 1
ATOM 1292 O O . LEU A 1 155 ? -5.684 15.164 6.781 1 93.56 155 LEU A O 1
ATOM 1296 N N . VAL A 1 156 ? -6.738 13.492 5.617 1 96.12 156 VAL A N 1
ATOM 1297 C CA . VAL A 1 156 ? -7.824 14.43 5.348 1 96.12 156 VAL A CA 1
ATOM 1298 C C . VAL A 1 156 ? -9.148 13.82 5.793 1 96.12 156 VAL A C 1
ATOM 1300 O O . VAL A 1 156 ? -10.156 14.523 5.91 1 96.12 156 VAL A O 1
ATOM 1303 N N . LEU A 1 157 ? -9.172 12.523 6.113 1 97.19 157 LEU A N 1
ATOM 1304 C CA . LEU A 1 157 ? -10.43 11.875 6.469 1 97.19 157 LEU A CA 1
ATOM 1305 C C . LEU A 1 157 ? -10.477 11.578 7.961 1 97.19 157 LEU A C 1
ATOM 1307 O O . LEU A 1 157 ? -9.492 11.125 8.547 1 97.19 157 LEU A O 1
ATOM 1311 N N . THR A 1 158 ? -11.641 11.875 8.508 1 97.94 158 THR A N 1
ATOM 1312 C CA . THR A 1 158 ? -11.906 11.508 9.891 1 97.94 158 THR A CA 1
ATOM 1313 C C . THR A 1 158 ? -13.125 10.586 9.992 1 97.94 158 THR A C 1
ATOM 1315 O O . THR A 1 158 ? -13.922 10.508 9.055 1 97.94 158 THR A O 1
ATOM 1318 N N . SER A 1 159 ? -13.117 9.859 11.062 1 97.88 159 SER A N 1
ATOM 1319 C CA . SER A 1 159 ? -14.375 9.219 11.438 1 97.88 159 SER A CA 1
ATOM 1320 C C . SER A 1 159 ? -15.383 10.234 11.961 1 97.88 159 SER A C 1
ATOM 1322 O O . SER A 1 159 ? -15 11.273 12.5 1 97.88 159 SER A O 1
ATOM 1324 N N . ILE A 1 160 ? -16.609 9.898 11.82 1 96.69 160 ILE A N 1
ATOM 1325 C CA . ILE A 1 160 ? -17.656 10.734 12.398 1 96.69 160 ILE A CA 1
ATOM 1326 C C . ILE A 1 160 ? -17.547 10.734 13.922 1 96.69 160 ILE A C 1
ATOM 1328 O O . ILE A 1 160 ? -18.078 11.625 14.594 1 96.69 160 ILE A O 1
ATOM 1332 N N . SER A 1 161 ? -16.891 9.773 14.438 1 96.25 161 SER A N 1
ATOM 1333 C CA . SER A 1 161 ? -16.703 9.648 15.875 1 96.25 161 SER A CA 1
ATOM 1334 C C . SER A 1 161 ? -15.555 10.531 16.359 1 96.25 161 SER A C 1
ATOM 1336 O O . SER A 1 161 ? -15.312 10.625 17.578 1 96.25 161 SER A O 1
ATOM 1338 N N . ASN A 1 162 ? -14.781 11.156 15.484 1 96.94 162 ASN A N 1
ATOM 1339 C CA . ASN A 1 162 ? -13.797 12.156 15.883 1 96.94 162 ASN A CA 1
ATOM 1340 C C . ASN A 1 162 ? -14.445 13.328 16.609 1 96.94 162 ASN A C 1
ATOM 1342 O O . ASN A 1 162 ? -15.406 13.914 16.109 1 96.94 162 ASN A O 1
ATOM 1346 N N . PRO A 1 163 ? -13.906 13.711 17.703 1 95.69 163 PRO A N 1
ATOM 1347 C CA . PRO A 1 163 ? -14.531 14.781 18.484 1 95.69 163 PRO A CA 1
ATOM 1348 C C . PRO A 1 163 ? -14.57 16.109 17.734 1 95.69 163 PRO A C 1
ATOM 1350 O O . PRO A 1 163 ? -15.406 16.969 18.047 1 95.69 163 PRO A O 1
ATOM 1353 N N . TRP A 1 164 ? -13.703 16.328 16.812 1 96.44 164 TRP A N 1
ATOM 1354 C CA . TRP A 1 164 ? -13.664 17.578 16.062 1 96.44 164 TRP A CA 1
ATOM 1355 C C . TRP A 1 164 ? -14.953 17.781 15.258 1 96.44 164 TRP A C 1
ATOM 1357 O O . TRP A 1 164 ? -15.352 18.922 14.984 1 96.44 164 TRP A O 1
ATOM 1367 N N . PHE A 1 165 ? -15.633 16.672 14.906 1 97.06 165 PHE A N 1
ATOM 1368 C CA . PHE A 1 165 ? -16.75 16.75 13.984 1 97.06 165 PHE A CA 1
ATOM 1369 C C . PHE A 1 165 ? -17.938 17.469 14.617 1 97.06 165 PHE A C 1
ATOM 1371 O O . PHE A 1 165 ? -18.391 18.5 14.117 1 97.06 165 PHE A O 1
ATOM 1378 N N . ASP A 1 166 ? -18.328 17 15.719 1 94.81 166 ASP A N 1
ATOM 1379 C CA . ASP A 1 166 ? -19.453 17.625 16.422 1 94.81 166 ASP A CA 1
ATOM 1380 C C . ASP A 1 166 ? -19.062 19.016 16.922 1 94.81 166 ASP A C 1
ATOM 1382 O O . ASP A 1 166 ? -19.875 19.953 16.875 1 94.81 166 ASP A O 1
ATOM 1386 N N . LYS A 1 167 ? -17.844 19.156 17.422 1 95.94 167 LYS A N 1
ATOM 1387 C CA . LYS A 1 167 ? -17.391 20.469 17.875 1 95.94 167 LYS A CA 1
ATOM 1388 C C . LYS A 1 167 ? -17.438 21.5 16.734 1 95.94 167 LYS A C 1
ATOM 1390 O O . LYS A 1 167 ? -17.797 22.656 16.953 1 95.94 167 LYS A O 1
ATOM 1395 N N . SER A 1 168 ? -17.047 21.016 15.578 1 96.12 168 SER A N 1
ATOM 1396 C CA . SER A 1 168 ? -17.062 21.906 14.406 1 96.12 168 SER A CA 1
ATOM 1397 C C . SER A 1 168 ? -18.484 22.266 14 1 96.12 168 SER A C 1
ATOM 1399 O O . SER A 1 168 ? -18.797 23.422 13.766 1 96.12 168 SER A O 1
ATOM 1401 N N . ALA A 1 169 ? -19.406 21.328 13.977 1 94.62 169 ALA A N 1
ATOM 1402 C CA . ALA A 1 169 ? -20.781 21.516 13.547 1 94.62 169 ALA A CA 1
ATOM 1403 C C . ALA A 1 169 ? -21.531 22.453 14.492 1 94.62 169 ALA A C 1
ATOM 1405 O O . ALA A 1 169 ? -22.375 23.234 14.062 1 94.62 169 ALA A O 1
ATOM 1406 N N . LEU A 1 170 ? -21.141 22.375 15.734 1 92.5 170 LEU A N 1
ATOM 1407 C CA . LEU A 1 170 ? -21.891 23.109 16.75 1 92.5 170 LEU A CA 1
ATOM 1408 C C . LEU A 1 170 ? -21.109 24.328 17.219 1 92.5 170 LEU A C 1
ATOM 1410 O O . LEU A 1 170 ? -21.453 24.938 18.234 1 92.5 170 LEU A O 1
ATOM 1414 N N . ALA A 1 171 ? -20.109 24.688 16.562 1 93.06 171 ALA A N 1
ATOM 1415 C CA . ALA A 1 171 ? -19.219 25.766 17 1 93.06 171 ALA A CA 1
ATOM 1416 C C . ALA A 1 171 ? -19.969 27.094 17.109 1 93.06 171 ALA A C 1
ATOM 1418 O O . ALA A 1 171 ? -19.625 27.938 17.938 1 93.06 171 ALA A O 1
ATOM 1419 N N . SER A 1 172 ? -20.984 27.266 16.312 1 87.19 172 SER A N 1
ATOM 1420 C CA . SER A 1 172 ? -21.734 28.516 16.312 1 87.19 172 SER A CA 1
ATOM 1421 C C . SER A 1 172 ? -22.516 28.672 17.609 1 87.19 172 SER A C 1
ATOM 1423 O O . SER A 1 172 ? -22.75 29.797 18.078 1 87.19 172 SER A O 1
ATOM 1425 N N . ILE A 1 173 ? -22.844 27.578 18.266 1 90.12 173 ILE A N 1
ATOM 1426 C CA . ILE A 1 173 ? -23.672 27.656 19.453 1 90.12 173 ILE A CA 1
ATOM 1427 C C . ILE A 1 173 ? -22.797 27.453 20.703 1 90.12 173 ILE A C 1
ATOM 1429 O O . ILE A 1 173 ? -23.234 27.734 21.812 1 90.12 173 ILE A O 1
ATOM 1433 N N . HIS A 1 174 ? -21.609 26.984 20.5 1 91.94 174 HIS A N 1
ATOM 1434 C CA . HIS A 1 174 ? -20.656 26.797 21.578 1 91.94 174 HIS A CA 1
ATOM 1435 C C . HIS A 1 174 ? -19.375 27.609 21.344 1 91.94 174 HIS A C 1
ATOM 1437 O O . HIS A 1 174 ? -18.438 27.125 20.703 1 91.94 174 HIS A O 1
ATOM 1443 N N . PRO A 1 175 ? -19.266 28.781 21.922 1 88.75 175 PRO A N 1
ATOM 1444 C CA . PRO A 1 175 ? -18.141 29.672 21.656 1 88.75 175 PRO A CA 1
ATOM 1445 C C . PRO A 1 175 ? -16.797 29.062 22.031 1 88.75 175 PRO A C 1
ATOM 1447 O O . PRO A 1 175 ? -15.773 29.406 21.438 1 88.75 175 PRO A O 1
ATOM 1450 N N . GLU A 1 176 ? -16.812 28.141 22.938 1 89.31 176 GLU A N 1
ATOM 1451 C CA . GLU A 1 176 ? -15.578 27.484 23.359 1 89.31 176 GLU A CA 1
ATOM 1452 C C . GLU A 1 176 ? -15.008 26.625 22.234 1 89.31 176 GLU A C 1
ATOM 1454 O O . GLU A 1 176 ? -13.812 26.297 22.25 1 89.31 176 GLU A O 1
ATOM 1459 N N . ASP A 1 177 ? -15.844 26.359 21.219 1 89.06 177 ASP A N 1
ATOM 1460 C CA . ASP A 1 177 ? -15.422 25.484 20.125 1 89.06 177 ASP A CA 1
ATOM 1461 C C . ASP A 1 177 ? -15.203 26.281 18.844 1 89.06 177 ASP A C 1
ATOM 1463 O O . ASP A 1 177 ? -15.117 25.703 17.766 1 89.06 177 ASP A O 1
ATOM 1467 N N . ALA A 1 178 ? -15.039 27.562 18.969 1 89.12 178 ALA A N 1
ATOM 1468 C CA . ALA A 1 178 ? -14.969 28.453 17.828 1 89.12 178 ALA A CA 1
ATOM 1469 C C . ALA A 1 178 ? -13.797 28.094 16.922 1 89.12 178 ALA A C 1
ATOM 1471 O O . ALA A 1 178 ? -13.875 28.219 15.695 1 89.12 178 ALA A O 1
ATOM 1472 N N . HIS A 1 179 ? -12.758 27.594 17.547 1 90.31 179 HIS A N 1
ATOM 1473 C CA . HIS A 1 179 ? -11.555 27.281 16.781 1 90.31 179 HIS A CA 1
ATOM 1474 C C . HIS A 1 179 ? -11.781 26.078 15.883 1 90.31 179 HIS A C 1
ATOM 1476 O O . HIS A 1 179 ? -10.992 25.828 14.961 1 90.31 179 HIS A O 1
ATOM 1482 N N . PHE A 1 180 ? -12.883 25.312 16.031 1 93.31 180 PHE A N 1
ATOM 1483 C CA . PHE A 1 180 ? -13.18 24.125 15.242 1 93.31 180 PHE A CA 1
ATOM 1484 C C . PHE A 1 180 ? -14.172 24.453 14.133 1 93.31 180 PHE A C 1
ATOM 1486 O O . PHE A 1 180 ? -14.461 23.609 13.281 1 93.31 180 PHE A O 1
ATOM 1493 N N . ALA A 1 181 ? -14.719 25.625 14.078 1 92.56 181 ALA A N 1
ATOM 1494 C CA . ALA A 1 181 ? -15.859 25.984 13.227 1 92.56 181 ALA A CA 1
ATOM 1495 C C . ALA A 1 181 ? -15.586 25.609 11.773 1 92.56 181 ALA A C 1
ATOM 1497 O O . ALA A 1 181 ? -16.469 25.078 11.086 1 92.56 181 ALA A O 1
ATOM 1498 N N . ASP A 1 182 ? -14.297 25.75 11.359 1 93.81 182 ASP A N 1
ATOM 1499 C CA . ASP A 1 182 ? -13.969 25.547 9.953 1 93.81 182 ASP A CA 1
ATOM 1500 C C . ASP A 1 182 ? -13.086 24.312 9.766 1 93.81 182 ASP A C 1
ATOM 1502 O O . ASP A 1 182 ? -12.289 24.25 8.828 1 93.81 182 ASP A O 1
ATOM 1506 N N . SER A 1 183 ? -13.32 23.359 10.641 1 96.38 183 SER A N 1
ATOM 1507 C CA . SER A 1 183 ? -12.492 22.156 10.562 1 96.38 183 SER A CA 1
ATOM 1508 C C . SER A 1 183 ? -12.938 21.25 9.422 1 96.38 183 SER A C 1
ATOM 1510 O O . SER A 1 183 ? -12.141 20.469 8.906 1 96.38 183 SER A O 1
ATOM 1512 N N . PHE A 1 184 ? -14.219 21.359 9.094 1 97.75 184 PHE A N 1
ATOM 1513 C CA . PHE A 1 184 ? -14.789 20.578 8.008 1 97.75 184 PHE A CA 1
ATOM 1514 C C . PHE A 1 184 ? -15.406 21.484 6.949 1 97.75 184 PHE A C 1
ATOM 1516 O O . PHE A 1 184 ? -15.5 22.688 7.141 1 97.75 184 PHE A O 1
ATOM 1523 N N . ILE A 1 185 ? -15.727 20.875 5.812 1 95.94 185 ILE A N 1
ATOM 1524 C CA . ILE A 1 185 ? -16.344 21.641 4.734 1 95.94 185 ILE A CA 1
ATOM 1525 C C . ILE A 1 185 ? -17.859 21.656 4.91 1 95.94 185 ILE A C 1
ATOM 1527 O O . ILE A 1 185 ? -18.547 20.719 4.516 1 95.94 185 ILE A O 1
ATOM 1531 N N . TRP A 1 186 ? -18.312 22.781 5.422 1 94.88 186 TRP A N 1
ATOM 1532 C CA . TRP A 1 186 ? -19.734 22.922 5.703 1 94.88 186 TRP A CA 1
ATOM 1533 C C . TRP A 1 186 ? -20.422 23.766 4.625 1 94.88 186 TRP A C 1
ATOM 1535 O O . TRP A 1 186 ? -19.859 24.75 4.156 1 94.88 186 TRP A O 1
ATOM 1545 N N . ARG A 1 187 ? -21.531 23.281 4.262 1 93.38 187 ARG A N 1
ATOM 1546 C CA . ARG A 1 187 ? -22.328 23.984 3.281 1 93.38 187 ARG A CA 1
ATOM 1547 C C . ARG A 1 187 ? -23.797 24.016 3.695 1 93.38 187 ARG A C 1
ATOM 1549 O O . ARG A 1 187 ? -24.234 23.188 4.496 1 93.38 187 ARG A O 1
ATOM 1556 N N . ARG A 1 188 ? -24.484 25.031 3.176 1 92.69 188 ARG A N 1
ATOM 1557 C CA . ARG A 1 188 ? -25.938 25.109 3.326 1 92.69 188 ARG A CA 1
ATOM 1558 C C . ARG A 1 188 ? -26.609 25.312 1.975 1 92.69 188 ARG A C 1
ATOM 1560 O O . ARG A 1 188 ? -26.031 25.875 1.053 1 92.69 188 ARG A O 1
ATOM 1567 N N . GLY A 1 189 ? -27.812 24.797 1.812 1 89.5 189 GLY A N 1
ATOM 1568 C CA . GLY A 1 189 ? -28.594 25.062 0.622 1 89.5 189 GLY A CA 1
ATOM 1569 C C . GLY A 1 189 ? -28.188 24.219 -0.567 1 89.5 189 GLY A C 1
ATOM 1570 O O . GLY A 1 189 ? -28.438 24.594 -1.717 1 89.5 189 GLY A O 1
ATOM 1571 N N . ILE A 1 190 ? -27.375 23.266 -0.344 1 91.25 190 ILE A N 1
ATOM 1572 C CA . ILE A 1 190 ? -27 22.359 -1.427 1 91.25 190 ILE A CA 1
ATOM 1573 C C . ILE A 1 190 ? -27.641 20.984 -1.203 1 91.25 190 ILE A C 1
ATOM 1575 O O . ILE A 1 190 ? -27.859 20.578 -0.06 1 91.25 190 ILE A O 1
ATOM 1579 N N . PRO A 1 191 ? -28.031 20.312 -2.279 1 92.94 191 PRO A N 1
ATOM 1580 C CA . PRO A 1 191 ? -28.688 19.016 -2.123 1 92.94 191 PRO A CA 1
ATOM 1581 C C . PRO A 1 191 ? -27.703 17.922 -1.673 1 92.94 191 PRO A C 1
ATOM 1583 O O . PRO A 1 191 ? -26.5 18.062 -1.841 1 92.94 191 PRO A O 1
ATOM 1586 N N . ASN A 1 192 ? -28.266 16.922 -1.058 1 94.94 192 ASN A N 1
ATOM 1587 C CA . ASN A 1 192 ? -27.484 15.727 -0.755 1 94.94 192 ASN A CA 1
ATOM 1588 C C . ASN A 1 192 ? -26.984 15.055 -2.027 1 94.94 192 ASN A C 1
ATOM 1590 O O . ASN A 1 192 ? -27.578 15.203 -3.094 1 94.94 192 ASN A O 1
ATOM 1594 N N . SER A 1 193 ? -25.859 14.438 -1.922 1 96.06 193 SER A N 1
ATOM 1595 C CA . SER A 1 193 ? -25.281 13.609 -2.98 1 96.06 193 SER A CA 1
ATOM 1596 C C . SER A 1 193 ? -24.5 12.438 -2.402 1 96.06 193 SER A C 1
ATOM 1598 O O . SER A 1 193 ? -24.547 12.188 -1.196 1 96.06 193 SER A O 1
ATOM 1600 N N . GLU A 1 194 ? -23.844 11.703 -3.285 1 96.75 194 GLU A N 1
ATOM 1601 C CA . GLU A 1 194 ? -23 10.602 -2.826 1 96.75 194 GLU A CA 1
ATOM 1602 C C . GLU A 1 194 ? -21.797 11.125 -2.053 1 96.75 194 GLU A C 1
ATOM 1604 O O . GLU A 1 194 ? -21.125 10.367 -1.337 1 96.75 194 GLU A O 1
ATOM 1609 N N . PHE A 1 195 ? -21.578 12.461 -2.168 1 97 195 PHE A N 1
ATOM 1610 C CA . PHE A 1 195 ? -20.406 13.055 -1.537 1 97 195 PHE A CA 1
ATOM 1611 C C . PHE A 1 195 ? -20.812 14.031 -0.436 1 97 195 PHE A C 1
ATOM 1613 O O . PHE A 1 195 ? -19.969 14.562 0.281 1 97 195 PHE A O 1
ATOM 1620 N N . ILE A 1 196 ? -22.047 14.328 -0.308 1 97 196 ILE A N 1
ATOM 1621 C CA . ILE A 1 196 ? -22.547 15.359 0.598 1 97 196 ILE A CA 1
ATOM 1622 C C . ILE A 1 196 ? -23.75 14.82 1.374 1 97 196 ILE A C 1
ATOM 1624 O O . ILE A 1 196 ? -24.672 14.258 0.787 1 97 196 ILE A O 1
ATOM 1628 N N . SER A 1 197 ? -23.719 14.984 2.648 1 97.38 197 SER A N 1
ATOM 1629 C CA . SER A 1 197 ? -24.828 14.586 3.496 1 97.38 197 SER A CA 1
ATOM 1630 C C . SER A 1 197 ? -25.125 15.648 4.555 1 97.38 197 SER A C 1
ATOM 1632 O O . SER A 1 197 ? -24.328 16.562 4.766 1 97.38 197 SER A O 1
ATOM 1634 N N . GLU A 1 198 ? -26.297 15.477 5.168 1 96.06 198 GLU A N 1
ATOM 1635 C CA . GLU A 1 198 ? -26.719 16.422 6.195 1 96.06 198 GLU A CA 1
ATOM 1636 C C . GLU A 1 198 ? -26.219 16 7.57 1 96.06 198 GLU A C 1
ATOM 1638 O O . GLU A 1 198 ? -26.062 14.812 7.852 1 96.06 198 GLU A O 1
ATOM 1643 N N . TYR A 1 199 ? -25.906 17.016 8.375 1 95.62 199 TYR A N 1
ATOM 1644 C CA . TYR A 1 199 ? -25.562 16.797 9.773 1 95.62 199 TYR A CA 1
ATOM 1645 C C . TYR A 1 199 ? -26.812 16.594 10.617 1 95.62 199 TYR A C 1
ATOM 1647 O O . TYR A 1 199 ? -27.562 17.531 10.859 1 95.62 199 TYR A O 1
ATOM 1655 N N . CYS A 1 200 ? -27 15.367 11.039 1 92.12 200 CYS A N 1
ATOM 1656 C CA . CYS A 1 200 ? -28.078 15.008 11.953 1 92.12 200 CYS A CA 1
ATOM 1657 C C . CYS A 1 200 ? -29.406 15.57 11.469 1 92.12 200 CYS A C 1
ATOM 1659 O O . CYS A 1 200 ? -30.156 16.172 12.25 1 92.12 200 CYS A O 1
ATOM 1661 N N . GLY A 1 201 ? -29.625 15.492 10.266 1 88.19 201 GLY A N 1
ATOM 1662 C CA . GLY A 1 201 ? -30.906 15.891 9.711 1 88.19 201 GLY A CA 1
ATOM 1663 C C . GLY A 1 201 ? -31.078 17.391 9.609 1 88.19 201 GLY A C 1
ATOM 1664 O O . GLY A 1 201 ? -32.188 17.875 9.328 1 88.19 201 GLY A O 1
ATOM 1665 N N . SER A 1 202 ? -30.109 18.188 9.836 1 91.19 202 SER A N 1
ATOM 1666 C CA . SER A 1 202 ? -30.188 19.641 9.773 1 91.19 202 SER A CA 1
ATOM 1667 C C . SER A 1 202 ? -29.953 20.141 8.352 1 91.19 202 SER A C 1
ATOM 1669 O O . SER A 1 202 ? -29.859 19.344 7.414 1 91.19 202 SER A O 1
ATOM 1671 N N . THR A 1 203 ? -29.969 21.469 8.211 1 92.44 203 THR A N 1
ATOM 1672 C CA . THR A 1 203 ? -29.703 22.078 6.91 1 92.44 203 THR A CA 1
ATOM 1673 C C . THR A 1 203 ? -28.203 22.172 6.648 1 92.44 203 THR A C 1
ATOM 1675 O O . THR A 1 203 ? -27.781 22.422 5.52 1 92.44 203 THR A O 1
ATOM 1678 N N . LEU A 1 204 ? -27.531 21.969 7.723 1 94.69 204 LEU A N 1
ATOM 1679 C CA . LEU A 1 204 ? -26.078 21.984 7.602 1 94.69 204 LEU A CA 1
ATOM 1680 C C . LEU A 1 204 ? -25.578 20.703 6.938 1 94.69 204 LEU A C 1
ATOM 1682 O O . LEU A 1 204 ? -25.953 19.609 7.34 1 94.69 204 LEU A O 1
ATOM 1686 N N . LYS A 1 205 ? -24.797 20.891 5.883 1 96.81 205 LYS A N 1
ATOM 1687 C CA . LYS A 1 205 ? -24.281 19.75 5.137 1 96.81 205 LYS A CA 1
ATOM 1688 C C . LYS A 1 205 ? -22.766 19.703 5.176 1 96.81 205 LYS A C 1
ATOM 1690 O O . LYS A 1 205 ? -22.109 20.719 5.414 1 96.81 205 LYS A O 1
ATOM 1695 N N . TYR A 1 206 ? -22.203 18.547 4.98 1 97.62 206 TYR A N 1
ATOM 1696 C CA . TYR A 1 206 ? -20.75 18.375 4.996 1 97.62 206 TYR A CA 1
ATOM 1697 C C . TYR A 1 206 ? -20.297 17.438 3.879 1 97.62 206 TYR A C 1
ATOM 1699 O O . TYR A 1 206 ? -21.094 16.641 3.375 1 97.62 206 TYR A O 1
ATOM 1707 N N . PHE A 1 207 ? -19.031 17.547 3.473 1 97.69 207 PHE A N 1
ATOM 1708 C CA . PHE A 1 207 ? -18.406 16.672 2.482 1 97.69 207 PHE A CA 1
ATOM 1709 C C . PHE A 1 207 ? -17.906 15.391 3.131 1 97.69 207 PHE A C 1
ATOM 1711 O O . PHE A 1 207 ? -17.406 15.414 4.254 1 97.69 207 PHE A O 1
ATOM 1718 N N . HIS A 1 208 ? -18.125 14.297 2.438 1 97.88 208 HIS A N 1
ATOM 1719 C CA . HIS A 1 208 ? -17.609 13.008 2.896 1 97.88 208 HIS A CA 1
ATOM 1720 C C . HIS A 1 208 ? -17.172 12.141 1.724 1 97.88 208 HIS A C 1
ATOM 1722 O O . HIS A 1 208 ? -17.312 12.539 0.564 1 97.88 208 HIS A O 1
ATOM 1728 N N . VAL A 1 209 ? -16.5 11.062 1.998 1 95.75 209 VAL A N 1
ATOM 1729 C CA . VAL A 1 209 ? -16.094 10.094 0.989 1 95.75 209 VAL A CA 1
ATOM 1730 C C . VAL A 1 209 ? -17.312 9.562 0.25 1 95.75 209 VAL A C 1
ATOM 1732 O O . VAL A 1 209 ? -18.391 9.398 0.844 1 95.75 209 VAL A O 1
ATOM 1735 N N . LYS A 1 210 ? -17.094 9.266 -0.979 1 93.38 210 LYS A N 1
ATOM 1736 C CA . LYS A 1 210 ? -18.188 8.773 -1.808 1 93.38 210 LYS A CA 1
ATOM 1737 C C . LYS A 1 210 ? -18.922 7.621 -1.125 1 93.38 210 LYS A C 1
ATOM 1739 O O . LYS A 1 210 ? -18.328 6.578 -0.852 1 93.38 210 LYS A O 1
ATOM 1744 N N . GLY A 1 211 ? -20.219 7.844 -0.813 1 95.69 211 GLY A N 1
ATOM 1745 C CA . GLY A 1 211 ? -21.062 6.812 -0.244 1 95.69 211 GLY A CA 1
ATOM 1746 C C . GLY A 1 211 ? -20.734 6.496 1.202 1 95.69 211 GLY A C 1
ATOM 1747 O O . GLY A 1 211 ? -21.234 5.52 1.761 1 95.69 211 GLY A O 1
ATOM 1748 N N . ARG A 1 212 ? -19.875 7.27 1.776 1 96.31 212 ARG A N 1
ATOM 1749 C CA . ARG A 1 212 ? -19.438 7.008 3.143 1 96.31 212 ARG A CA 1
ATOM 1750 C C . ARG A 1 212 ? -19.594 8.25 4.016 1 96.31 212 ARG A C 1
ATOM 1752 O O . ARG A 1 212 ? -18.594 8.852 4.43 1 96.31 212 ARG A O 1
ATOM 1759 N N . PRO A 1 213 ? -20.844 8.477 4.387 1 97.06 213 PRO A N 1
ATOM 1760 C CA . PRO A 1 213 ? -21.078 9.656 5.223 1 97.06 213 PRO A CA 1
ATOM 1761 C C . PRO A 1 213 ? -20.406 9.555 6.586 1 97.06 213 PRO A C 1
ATOM 1763 O O . PRO A 1 213 ? -20.312 10.555 7.305 1 97.06 213 PRO A O 1
ATOM 1766 N N . ASP A 1 214 ? -19.906 8.398 6.938 1 97.75 214 ASP A N 1
ATOM 1767 C CA . ASP A 1 214 ? -19.234 8.203 8.211 1 97.75 214 ASP A CA 1
ATOM 1768 C C . ASP A 1 214 ? -17.781 8.68 8.141 1 97.75 214 ASP A C 1
ATOM 1770 O O . ASP A 1 214 ? -17.078 8.695 9.148 1 97.75 214 ASP A O 1
ATOM 1774 N N . LEU A 1 215 ? -17.375 9.156 6.98 1 98.12 215 LEU A N 1
ATOM 1775 C CA . LEU A 1 215 ? -16 9.617 6.785 1 98.12 215 LEU A CA 1
ATOM 1776 C C . LEU A 1 215 ? -15.977 11.055 6.27 1 98.12 215 LEU A C 1
ATOM 1778 O O . LEU A 1 215 ? -15.648 11.297 5.105 1 98.12 215 LEU A O 1
ATOM 1782 N N . PRO A 1 216 ? -16.188 12.039 7.164 1 98.12 216 PRO A N 1
ATOM 1783 C CA . PRO A 1 216 ? -16.172 13.445 6.75 1 98.12 216 PRO A CA 1
ATOM 1784 C C . PRO A 1 216 ? -14.789 13.914 6.316 1 98.12 216 PRO A C 1
ATOM 1786 O O . PRO A 1 216 ? -13.781 13.383 6.785 1 98.12 216 PRO A O 1
ATOM 1789 N N . VAL A 1 217 ? -14.781 14.898 5.418 1 98 217 VAL A N 1
ATOM 1790 C CA . VAL A 1 217 ? -13.555 15.438 4.844 1 98 217 VAL A CA 1
ATOM 1791 C C . VAL A 1 217 ? -13.141 16.703 5.59 1 98 217 VAL A C 1
ATOM 1793 O O . VAL A 1 217 ? -13.938 17.641 5.734 1 98 217 VAL A O 1
ATOM 1796 N N . LEU A 1 218 ? -11.969 16.734 6.047 1 97.88 218 LEU A N 1
ATOM 1797 C CA . LEU A 1 218 ? -11.414 17.922 6.707 1 97.88 218 LEU A CA 1
ATOM 1798 C C . LEU A 1 218 ? -11.188 19.047 5.707 1 97.88 218 LEU A C 1
ATOM 1800 O O . LEU A 1 218 ? -10.859 18.797 4.547 1 97.88 218 LEU A O 1
ATOM 1804 N N . HIS A 1 219 ? -11.344 20.25 6.219 1 96.62 219 HIS A N 1
ATOM 1805 C CA . HIS A 1 219 ? -11.102 21.438 5.41 1 96.62 219 HIS A CA 1
ATOM 1806 C C . HIS A 1 219 ? -9.617 21.781 5.387 1 96.62 219 HIS A C 1
ATOM 1808 O O . HIS A 1 219 ? -9.203 22.797 5.965 1 96.62 219 HIS A O 1
ATOM 1814 N N . TRP A 1 220 ? -8.859 21.109 4.602 1 93.81 220 TRP A N 1
ATOM 1815 C CA . TRP A 1 220 ? -7.402 21.203 4.602 1 93.81 220 TRP A CA 1
ATOM 1816 C C . TRP A 1 220 ? -6.934 22.609 4.27 1 93.81 220 TRP A C 1
ATOM 1818 O O . TRP A 1 220 ? -5.887 23.047 4.75 1 93.81 220 TRP A O 1
ATOM 1828 N N . THR A 1 221 ? -7.676 23.281 3.428 1 90.31 221 THR A N 1
ATOM 1829 C CA . THR A 1 221 ? -7.246 24.609 2.979 1 90.31 221 THR A CA 1
ATOM 1830 C C . THR A 1 221 ? -7.348 25.625 4.113 1 90.31 221 THR A C 1
ATOM 1832 O O . THR A 1 221 ? -6.812 26.719 4.012 1 90.31 221 THR A O 1
ATOM 1835 N N . ASN A 1 222 ? -8.07 25.234 5.141 1 93.81 222 ASN A N 1
ATOM 1836 C CA . ASN A 1 222 ? -8.008 26.031 6.367 1 93.81 222 ASN A CA 1
ATOM 1837 C C . ASN A 1 222 ? -6.676 25.859 7.086 1 93.81 222 ASN A C 1
ATOM 1839 O O . ASN A 1 222 ? -6.293 24.734 7.426 1 93.81 222 ASN A O 1
ATOM 1843 N N . LYS A 1 223 ? -6.027 26.922 7.375 1 93.94 223 LYS A N 1
ATOM 1844 C CA . LYS A 1 223 ? -4.68 26.891 7.93 1 93.94 223 LYS A CA 1
ATOM 1845 C C . LYS A 1 223 ? -4.664 26.219 9.305 1 93.94 223 LYS A C 1
ATOM 1847 O O . LYS A 1 223 ? -3.727 25.5 9.633 1 93.94 223 LYS A O 1
ATOM 1852 N N . ASN A 1 224 ? -5.621 26.516 10.102 1 94.75 224 ASN A N 1
ATOM 1853 C CA . ASN A 1 224 ? -5.695 25.906 11.422 1 94.75 224 ASN A CA 1
ATOM 1854 C C . ASN A 1 224 ? -5.746 24.375 11.328 1 94.75 224 ASN A C 1
ATOM 1856 O O . ASN A 1 224 ? -5.102 23.688 12.109 1 94.75 224 ASN A O 1
ATOM 1860 N N . VAL A 1 225 ? -6.492 23.891 10.367 1 96.31 225 VAL A N 1
ATOM 1861 C CA . VAL A 1 225 ? -6.633 22.453 10.18 1 96.31 225 VAL A CA 1
ATOM 1862 C C . VAL A 1 225 ? -5.309 21.859 9.695 1 96.31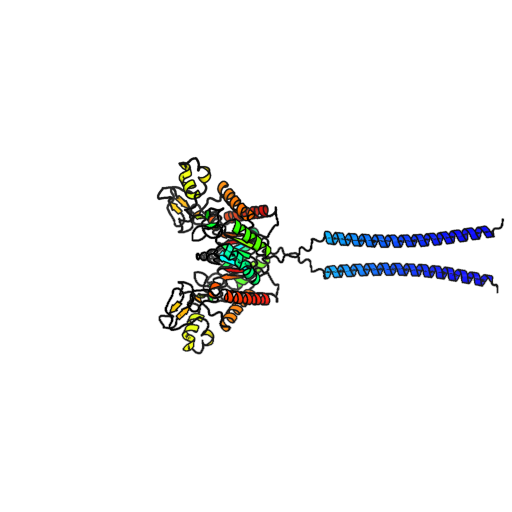 225 VAL A C 1
ATOM 1864 O O . VAL A 1 225 ? -4.785 20.922 10.297 1 96.31 225 VAL A O 1
ATOM 1867 N N . SER A 1 226 ? -4.738 22.453 8.648 1 95.56 226 SER A N 1
ATOM 1868 C CA . SER A 1 226 ? -3.488 21.938 8.109 1 95.56 226 SER A CA 1
ATOM 1869 C C . SER A 1 226 ? -2.377 21.969 9.156 1 95.56 226 SER A C 1
ATOM 1871 O O . SER A 1 226 ? -1.571 21.047 9.25 1 95.56 226 SER A O 1
ATOM 1873 N N . ASP A 1 227 ? -2.338 23 9.984 1 95.88 227 ASP A N 1
ATOM 1874 C CA . ASP A 1 227 ? -1.327 23.109 11.031 1 95.88 227 ASP A CA 1
ATOM 1875 C C . ASP A 1 227 ? -1.521 22.031 12.094 1 95.88 227 ASP A C 1
ATOM 1877 O O . ASP A 1 227 ? -0.547 21.469 12.602 1 95.88 227 ASP A O 1
ATOM 1881 N N . THR A 1 228 ? -2.758 21.828 12.43 1 95.69 228 THR A N 1
ATOM 1882 C CA . THR A 1 228 ? -3.059 20.797 13.414 1 95.69 228 THR A CA 1
ATOM 1883 C C . THR A 1 228 ? -2.621 19.422 12.914 1 95.69 228 THR A C 1
ATOM 1885 O O . THR A 1 228 ? -2.051 18.625 13.672 1 95.69 228 THR A O 1
ATOM 1888 N N . ILE A 1 229 ? -2.885 19.156 11.703 1 96.12 229 ILE A N 1
ATOM 1889 C CA . ILE A 1 229 ? -2.518 17.875 11.117 1 96.12 229 ILE A CA 1
ATOM 1890 C C . ILE A 1 229 ? -0.998 17.766 11.008 1 96.12 229 ILE A C 1
ATOM 1892 O O . ILE A 1 229 ? -0.422 16.719 11.289 1 96.12 229 ILE A O 1
ATOM 1896 N N . LYS A 1 230 ? -0.36 18.828 10.648 1 94.19 230 LYS A N 1
ATOM 1897 C CA . LYS A 1 230 ? 1.099 18.844 10.602 1 94.19 230 LYS A CA 1
ATOM 1898 C C . LYS A 1 230 ? 1.695 18.578 11.984 1 94.19 230 LYS A C 1
ATOM 1900 O O . LYS A 1 230 ? 2.711 17.891 12.109 1 94.19 230 LYS A O 1
ATOM 1905 N N . ALA A 1 231 ? 1.095 19.109 12.961 1 96 231 ALA A N 1
ATOM 1906 C CA . ALA A 1 231 ? 1.537 18.844 14.328 1 96 231 ALA A C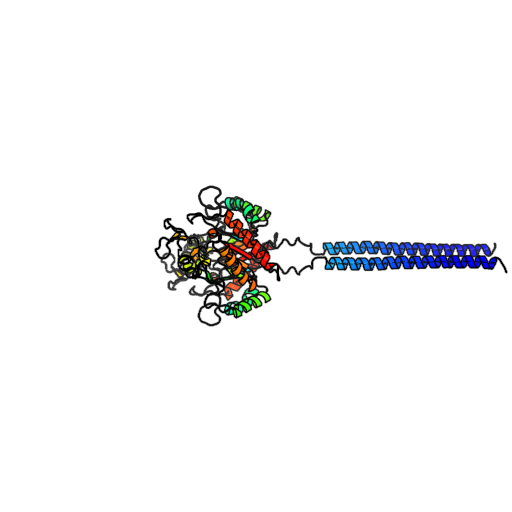A 1
ATOM 1907 C C . ALA A 1 231 ? 1.401 17.359 14.672 1 96 231 ALA A C 1
ATOM 1909 O O . ALA A 1 231 ? 2.26 16.797 15.359 1 96 231 ALA A O 1
ATOM 1910 N N . ALA A 1 232 ? 0.319 16.828 14.219 1 96.38 232 ALA A N 1
ATOM 1911 C CA . ALA A 1 232 ? 0.13 15.398 14.438 1 96.38 232 ALA A CA 1
ATOM 1912 C C . ALA A 1 232 ? 1.208 14.586 13.719 1 96.38 232 ALA A C 1
ATOM 1914 O O . ALA A 1 232 ? 1.72 13.609 14.266 1 96.38 232 ALA A O 1
ATOM 1915 N N . LEU A 1 233 ? 1.479 14.969 12.523 1 94.31 233 LEU A N 1
ATOM 1916 C CA . LEU A 1 233 ? 2.57 14.336 11.789 1 94.31 233 LEU A CA 1
ATOM 1917 C C . LEU A 1 233 ? 3.879 14.438 12.562 1 94.31 233 LEU A C 1
ATOM 1919 O O . LEU A 1 233 ? 4.605 13.453 12.703 1 94.31 233 LEU A O 1
ATOM 1923 N N . LYS A 1 234 ? 4.16 15.555 13.109 1 93.31 234 LYS A N 1
ATOM 1924 C CA . LYS A 1 234 ? 5.371 15.797 13.883 1 93.31 234 LYS A CA 1
ATOM 1925 C C . LYS A 1 234 ? 5.418 14.906 15.117 1 93.31 234 LYS A C 1
ATOM 1927 O O . LYS A 1 234 ? 6.48 14.398 15.492 1 93.31 234 LYS A O 1
ATOM 1932 N N . PHE A 1 235 ? 4.316 14.805 15.727 1 95.75 235 PHE A N 1
ATOM 1933 C CA . PHE A 1 235 ? 4.211 13.93 16.891 1 95.75 235 PHE A CA 1
ATOM 1934 C C . PHE A 1 235 ? 4.738 12.539 16.562 1 95.75 235 PHE A C 1
ATOM 1936 O O . PHE A 1 235 ? 5.574 11.992 17.281 1 95.75 235 PHE A O 1
ATOM 1943 N N . TRP A 1 236 ? 4.309 11.961 15.461 1 95.44 236 TRP A N 1
ATOM 1944 C CA . TRP A 1 236 ? 4.691 10.602 15.094 1 95.44 236 TRP A CA 1
ATOM 1945 C C . TRP A 1 236 ? 6.129 10.555 14.594 1 95.44 236 TRP A C 1
ATOM 1947 O O . TRP A 1 236 ? 6.836 9.57 14.812 1 95.44 236 TRP A O 1
ATOM 1957 N N . ILE A 1 237 ? 6.539 11.609 13.953 1 92 237 ILE A N 1
ATOM 1958 C CA . ILE A 1 237 ? 7.941 11.695 13.562 1 92 237 ILE A CA 1
ATOM 1959 C C . ILE A 1 237 ? 8.828 11.664 14.805 1 92 237 ILE A C 1
ATOM 1961 O O . ILE A 1 237 ? 9.812 10.922 14.852 1 92 237 ILE A O 1
ATOM 1965 N N . ASN A 1 238 ? 8.445 12.375 15.781 1 93.19 238 ASN A N 1
ATOM 1966 C CA . ASN A 1 238 ? 9.195 12.445 17.031 1 93.19 238 ASN A CA 1
ATOM 1967 C C . ASN A 1 238 ? 9.188 11.109 17.766 1 93.19 238 ASN A C 1
ATOM 1969 O O . ASN A 1 238 ? 10.102 10.812 18.531 1 93.19 238 ASN A O 1
ATOM 1973 N N . LYS A 1 239 ? 8.18 10.344 17.438 1 95.19 239 LYS A N 1
ATOM 1974 C CA . LYS A 1 239 ? 8.094 9.023 18.062 1 95.19 239 LYS A CA 1
ATOM 1975 C C . LYS A 1 239 ? 8.977 8.016 17.328 1 95.19 239 LYS A C 1
ATOM 1977 O O . LYS A 1 239 ? 9.102 6.867 17.766 1 95.19 239 LYS A O 1
ATOM 1982 N N . GLY A 1 240 ? 9.5 8.367 16.203 1 92.94 240 GLY A N 1
ATOM 1983 C CA . GLY A 1 240 ? 10.508 7.527 15.578 1 92.94 240 GLY A CA 1
ATOM 1984 C C . GLY A 1 240 ? 10.031 6.895 14.281 1 92.94 240 GLY A C 1
ATOM 1985 O O . GLY A 1 240 ? 10.703 6.023 13.727 1 92.94 240 GLY A O 1
ATOM 1986 N N . ILE A 1 241 ? 8.922 7.32 13.789 1 92.88 241 ILE A N 1
ATOM 1987 C CA . ILE A 1 241 ? 8.398 6.789 12.531 1 92.88 241 ILE A CA 1
ATOM 1988 C C . ILE A 1 241 ? 9.289 7.23 11.375 1 92.88 241 ILE A C 1
ATOM 1990 O O . ILE A 1 241 ? 9.727 8.383 11.32 1 92.88 241 ILE A O 1
ATOM 1994 N N . ASP A 1 242 ? 9.477 6.254 10.406 1 86.5 242 ASP A N 1
ATOM 1995 C CA . ASP A 1 242 ? 10.422 6.5 9.32 1 86.5 242 ASP A CA 1
ATOM 1996 C C . ASP A 1 242 ? 9.695 6.93 8.047 1 86.5 242 ASP A C 1
ATOM 1998 O O . ASP A 1 242 ? 10.32 7.422 7.109 1 86.5 242 ASP A O 1
ATOM 2002 N N . GLY A 1 243 ? 8.406 6.758 8.031 1 86.5 243 GLY A N 1
ATOM 2003 C CA . GLY A 1 243 ? 7.648 7.094 6.84 1 86.5 243 GLY A CA 1
ATOM 2004 C C . GLY A 1 243 ? 6.148 6.992 7.035 1 86.5 243 GLY A C 1
ATOM 2005 O O . GLY A 1 243 ? 5.684 6.402 8.016 1 86.5 243 GLY A O 1
ATOM 2006 N N . PHE A 1 244 ? 5.465 7.59 6.047 1 89.19 244 PHE A N 1
ATOM 2007 C CA . PHE A 1 244 ? 4.012 7.641 6.145 1 89.19 244 PHE A CA 1
ATOM 2008 C C . PHE A 1 244 ? 3.365 7.168 4.848 1 89.19 244 PHE A C 1
ATOM 2010 O O . PHE A 1 244 ? 3.924 7.359 3.766 1 89.19 244 PHE A O 1
ATOM 2017 N N . HIS A 1 245 ? 2.33 6.531 5.027 1 87.94 245 HIS A N 1
ATOM 2018 C CA . HIS A 1 245 ? 1.403 6.281 3.93 1 87.94 245 HIS A CA 1
ATOM 2019 C C . HIS A 1 245 ? 0.193 7.207 4.012 1 87.94 245 HIS A C 1
ATOM 2021 O O . HIS A 1 245 ? -0.472 7.277 5.047 1 87.94 245 HIS A O 1
ATOM 2027 N N . PHE A 1 246 ? -0.025 7.988 2.938 1 88.94 246 PHE A N 1
ATOM 2028 C CA . PHE A 1 246 ? -1.162 8.898 2.869 1 88.94 246 PHE A CA 1
ATOM 2029 C C . PHE A 1 246 ? -2.209 8.383 1.888 1 88.94 246 PHE A C 1
ATOM 2031 O O . PHE A 1 246 ? -1.96 8.32 0.683 1 88.94 246 PHE A O 1
ATOM 2038 N N . SER A 1 247 ? -3.326 8.031 2.469 1 83.06 247 SER A N 1
ATOM 2039 C CA . SER A 1 247 ? -4.398 7.543 1.606 1 83.06 247 SER A CA 1
ATOM 2040 C C . SER A 1 247 ? -5.418 8.641 1.32 1 83.06 247 SER A C 1
ATOM 2042 O O . SER A 1 247 ? -5.406 9.688 1.97 1 83.06 247 SER A O 1
ATOM 2044 N N . SER A 1 248 ? -6.211 8.492 0.336 1 87.69 248 SER A N 1
ATOM 2045 C CA . SER A 1 248 ? -7.371 9.312 0.01 1 87.69 248 SER A CA 1
ATOM 2046 C C . SER A 1 248 ? -6.965 10.758 -0.265 1 87.69 248 SER A C 1
ATOM 2048 O O . SER A 1 248 ? -7.672 11.695 0.122 1 87.69 248 SER A O 1
ATOM 2050 N N . ILE A 1 249 ? -5.84 10.914 -0.895 1 86.38 249 ILE A N 1
ATOM 2051 C CA . ILE A 1 249 ? -5.305 12.25 -1.116 1 86.38 249 ILE A CA 1
ATOM 2052 C C . ILE A 1 249 ? -6.207 13.008 -2.086 1 86.38 249 ILE A C 1
ATOM 2054 O O . ILE A 1 249 ? -6.164 14.242 -2.145 1 86.38 249 ILE A O 1
ATOM 2058 N N . GLU A 1 250 ? -7.039 12.297 -2.857 1 84.25 250 GLU A N 1
ATOM 2059 C CA . GLU A 1 250 ? -7.938 12.938 -3.812 1 84.25 250 GLU A CA 1
ATOM 2060 C C . GLU A 1 250 ? -8.953 13.828 -3.104 1 84.25 250 GLU A C 1
ATOM 2062 O O . GLU A 1 250 ? -9.594 14.68 -3.732 1 84.25 250 GLU A O 1
ATOM 2067 N N . TYR A 1 251 ? -9.055 13.688 -1.812 1 92.31 251 TYR A N 1
ATOM 2068 C CA . TYR A 1 251 ? -10.047 14.438 -1.058 1 92.31 251 TYR A CA 1
ATOM 2069 C C . TYR A 1 251 ? -9.43 15.68 -0.425 1 92.31 251 TYR A C 1
ATOM 2071 O O . TYR A 1 251 ? -10.125 16.469 0.226 1 92.31 251 TYR A O 1
ATOM 2079 N N . LEU A 1 252 ? -8.164 15.914 -0.644 1 93.06 252 LEU A N 1
ATOM 2080 C CA . LEU A 1 252 ? -7.484 17.078 -0.078 1 93.06 252 LEU A CA 1
ATOM 2081 C C . LEU A 1 252 ? -8.062 18.375 -0.642 1 93.06 252 LEU A C 1
ATOM 2083 O O . LEU A 1 252 ? -8.008 19.406 0.011 1 93.06 252 LEU A O 1
ATOM 2087 N N . HIS A 1 253 ? -8.531 18.297 -1.815 1 93.06 253 HIS A N 1
ATOM 2088 C CA . HIS A 1 253 ? -9.18 19.422 -2.469 1 93.06 253 HIS A CA 1
ATOM 2089 C C . HIS A 1 253 ? -10.195 18.953 -3.508 1 93.06 253 HIS A C 1
ATOM 2091 O O . HIS A 1 253 ? -9.844 18.219 -4.441 1 93.06 253 HIS A O 1
ATOM 2097 N N . ARG A 1 254 ? -11.406 19.391 -3.322 1 92.25 254 ARG A N 1
ATOM 2098 C CA . ARG A 1 254 ? -12.484 18.953 -4.195 1 92.25 254 ARG A CA 1
ATOM 2099 C C . ARG A 1 254 ? -13.25 20.141 -4.77 1 92.25 254 ARG A C 1
ATOM 2101 O O . ARG A 1 254 ? -13.156 21.25 -4.254 1 92.25 254 ARG A O 1
ATOM 2108 N N . SER A 1 255 ? -14.039 19.828 -5.855 1 92.94 255 SER A N 1
ATOM 2109 C CA . SER A 1 255 ? -14.938 20.828 -6.43 1 92.94 255 SER A CA 1
ATOM 2110 C C . SER A 1 255 ? -16.016 21.25 -5.434 1 92.94 255 SER A C 1
ATOM 2112 O O . SER A 1 255 ? -16.156 20.641 -4.375 1 92.94 255 SER A O 1
ATOM 2114 N N . GLU A 1 256 ? -16.766 22.234 -5.797 1 91.25 256 GLU A N 1
ATOM 2115 C CA . GLU A 1 256 ? -17.766 22.812 -4.902 1 91.25 256 GLU A CA 1
ATOM 2116 C C . GLU A 1 256 ? -18.859 21.797 -4.594 1 91.25 256 GLU A C 1
ATOM 2118 O O . GLU A 1 256 ? -19.469 21.844 -3.52 1 91.25 256 GLU A O 1
ATOM 2123 N N . ASP A 1 257 ? -19.031 20.875 -5.508 1 91.44 257 ASP A N 1
ATOM 2124 C CA . ASP A 1 257 ? -20.062 19.859 -5.301 1 91.44 257 ASP A CA 1
ATOM 2125 C C . ASP A 1 257 ? -19.484 18.609 -4.656 1 91.44 257 ASP A C 1
ATOM 2127 O O . ASP A 1 257 ? -20.203 17.609 -4.461 1 91.44 257 ASP A O 1
ATOM 2131 N N . GLY A 1 258 ? -18.219 18.641 -4.34 1 90.75 258 GLY A N 1
ATOM 2132 C CA . GLY A 1 258 ? -17.562 17.562 -3.609 1 90.75 258 GLY A CA 1
ATOM 2133 C C . GLY A 1 258 ? -17.234 16.375 -4.484 1 90.75 258 GLY A C 1
ATOM 2134 O O . GLY A 1 258 ? -16.625 15.398 -4.016 1 90.75 258 GLY A O 1
ATOM 2135 N N . LYS A 1 259 ? -17.484 16.406 -5.793 1 90.12 259 LYS A N 1
ATOM 2136 C CA . LYS A 1 259 ? -17.438 15.227 -6.645 1 90.12 259 LYS A CA 1
ATOM 2137 C C . LYS A 1 259 ? -16.047 15.047 -7.25 1 90.12 259 LYS A C 1
ATOM 2139 O O . LYS A 1 259 ? -15.484 13.953 -7.23 1 90.12 259 LYS A O 1
ATOM 2144 N N . ASP A 1 260 ? -15.461 16.125 -7.672 1 87.81 260 ASP A N 1
ATOM 2145 C CA . ASP A 1 260 ? -14.258 16.016 -8.492 1 87.81 260 ASP A CA 1
ATOM 2146 C C . ASP A 1 260 ? -13.023 16.5 -7.738 1 87.81 260 ASP A C 1
ATOM 2148 O O . ASP A 1 260 ? -13.039 17.594 -7.168 1 87.81 260 ASP A O 1
ATOM 2152 N N . PRO A 1 261 ? -11.961 15.68 -7.832 1 87.06 261 PRO A N 1
ATOM 2153 C CA . PRO A 1 261 ? -10.703 16.156 -7.254 1 87.06 261 PRO A CA 1
ATOM 2154 C C . PRO A 1 261 ? -10.047 17.25 -8.094 1 87.06 261 PRO A C 1
ATOM 2156 O O . PRO A 1 261 ? -10.117 17.219 -9.328 1 87.06 261 PRO A O 1
ATOM 2159 N N . ASN A 1 262 ? -9.508 18.234 -7.371 1 86.56 262 ASN A N 1
ATOM 2160 C CA . ASN A 1 262 ? -8.664 19.25 -8.016 1 86.56 262 ASN A CA 1
ATOM 2161 C C . ASN A 1 262 ? -7.188 18.875 -7.918 1 86.56 262 ASN A C 1
ATOM 2163 O O . ASN A 1 262 ? -6.504 19.297 -6.984 1 86.56 262 ASN A O 1
ATOM 2167 N N . TRP A 1 263 ? -6.648 18.219 -8.875 1 78.69 263 TRP A N 1
ATOM 2168 C CA . TRP A 1 263 ? -5.332 17.594 -8.812 1 78.69 263 TRP A CA 1
ATOM 2169 C C . TRP A 1 263 ? -4.23 18.656 -8.797 1 78.69 263 TRP A C 1
ATOM 2171 O O . TRP A 1 263 ? -3.176 18.453 -8.195 1 78.69 263 TRP A O 1
ATOM 2181 N N . GLU A 1 264 ? -4.438 19.75 -9.469 1 81.56 264 GLU A N 1
ATOM 2182 C CA . GLU A 1 264 ? -3.445 20.828 -9.43 1 81.56 264 GLU A CA 1
ATOM 2183 C C . GLU A 1 264 ? -3.246 21.344 -8.008 1 81.56 264 GLU A C 1
ATOM 2185 O O . GLU A 1 264 ? -2.111 21.453 -7.535 1 81.56 264 GLU A O 1
ATOM 2190 N N . LYS A 1 265 ? -4.328 21.594 -7.375 1 88.56 265 LYS A N 1
ATOM 2191 C CA . LYS A 1 265 ? -4.242 22.094 -6.004 1 88.56 265 LYS A CA 1
ATOM 2192 C C . LYS A 1 265 ? -3.727 21 -5.062 1 88.56 265 LYS A C 1
ATOM 2194 O O . LYS A 1 265 ? -2.967 21.281 -4.133 1 88.56 265 LYS A O 1
ATOM 2199 N N . ILE A 1 266 ? -4.152 19.781 -5.316 1 86.19 266 ILE A N 1
ATOM 2200 C CA . ILE A 1 266 ? -3.682 18.656 -4.52 1 86.19 266 ILE A CA 1
ATOM 2201 C C . ILE A 1 266 ? -2.166 18.516 -4.648 1 86.19 266 ILE A C 1
ATOM 2203 O O . ILE A 1 266 ? -1.464 18.344 -3.65 1 86.19 266 ILE A O 1
ATOM 2207 N N . ALA A 1 267 ? -1.698 18.703 -5.805 1 80.06 267 ALA A N 1
ATOM 2208 C CA . ALA A 1 267 ? -0.26 18.625 -6.043 1 80.06 267 ALA A CA 1
ATOM 2209 C C . ALA A 1 267 ? 0.49 19.672 -5.234 1 80.06 267 ALA A C 1
ATOM 2211 O O . ALA A 1 267 ? 1.546 19.391 -4.664 1 80.06 267 ALA A O 1
ATOM 2212 N N . LYS A 1 268 ? -0.054 20.828 -5.211 1 84.31 268 LYS A N 1
ATOM 2213 C CA . LYS A 1 268 ? 0.562 21.906 -4.449 1 84.31 268 LYS A CA 1
ATOM 2214 C C . LYS A 1 268 ? 0.587 21.594 -2.959 1 84.31 268 LYS A C 1
ATOM 2216 O O . LYS A 1 268 ? 1.589 21.844 -2.283 1 84.31 268 LYS A O 1
ATOM 2221 N N . ILE A 1 269 ? -0.486 21.031 -2.5 1 89.31 269 ILE A N 1
ATOM 2222 C CA . ILE A 1 269 ? -0.577 20.641 -1.097 1 89.31 269 ILE A CA 1
ATOM 2223 C C . ILE A 1 269 ? 0.472 19.578 -0.785 1 89.31 269 ILE A C 1
ATOM 2225 O O . ILE A 1 269 ? 1.194 19.672 0.209 1 89.31 269 ILE A O 1
ATOM 2229 N N . LEU A 1 270 ? 0.533 18.609 -1.621 1 85.06 270 LEU A N 1
ATOM 2230 C CA . LEU A 1 270 ? 1.464 17.5 -1.404 1 85.06 270 LEU A CA 1
ATOM 2231 C C . LEU A 1 270 ? 2.906 18 -1.455 1 85.06 270 LEU A C 1
ATOM 2233 O O . LEU A 1 270 ? 3.752 17.531 -0.687 1 85.06 270 LEU A O 1
ATOM 2237 N N . ARG A 1 271 ? 3.162 18.906 -2.311 1 81.5 271 ARG A N 1
ATOM 2238 C CA . ARG A 1 271 ? 4.5 19.5 -2.379 1 81.5 271 ARG A CA 1
ATOM 2239 C C . ARG A 1 271 ? 4.836 20.234 -1.088 1 81.5 271 ARG A C 1
ATOM 2241 O O . ARG A 1 271 ? 5.941 20.094 -0.558 1 81.5 271 ARG A O 1
ATOM 2248 N N . SER A 1 272 ? 3.938 20.984 -0.666 1 85.44 272 SER A N 1
ATOM 2249 C CA . SER A 1 272 ? 4.141 21.703 0.585 1 85.44 272 SER A CA 1
ATOM 2250 C C . SER A 1 272 ? 4.348 20.75 1.753 1 85.44 272 SER A C 1
ATOM 2252 O O . SER A 1 272 ? 5.195 20.984 2.617 1 85.44 272 SER A O 1
ATOM 2254 N N . LEU A 1 273 ? 3.525 19.734 1.744 1 87.19 273 LEU A N 1
ATOM 2255 C CA . LEU A 1 273 ? 3.648 18.734 2.795 1 87.19 273 LEU A CA 1
ATOM 2256 C C . LEU A 1 273 ? 5.016 18.062 2.75 1 87.19 273 LEU A C 1
ATOM 2258 O O . LEU A 1 273 ? 5.621 17.812 3.795 1 87.19 273 LEU A O 1
ATOM 2262 N N . ARG A 1 274 ? 5.453 17.812 1.639 1 81.38 274 ARG A N 1
ATOM 2263 C CA . ARG A 1 274 ? 6.77 17.203 1.468 1 81.38 274 ARG A CA 1
ATOM 2264 C C . ARG A 1 274 ? 7.863 18.109 2.027 1 81.38 274 ARG A C 1
ATOM 2266 O O . ARG A 1 274 ? 8.766 17.641 2.721 1 81.38 274 ARG A O 1
ATOM 2273 N N . ILE A 1 275 ? 7.789 19.344 1.708 1 80.44 275 ILE A N 1
ATOM 2274 C CA . ILE A 1 275 ? 8.758 20.312 2.201 1 80.44 275 ILE A CA 1
ATOM 2275 C C . ILE A 1 275 ? 8.734 20.344 3.727 1 80.44 275 ILE A C 1
ATOM 2277 O O . ILE A 1 275 ? 9.781 20.344 4.375 1 80.44 275 ILE A O 1
ATOM 2281 N N . PHE A 1 276 ? 7.59 20.328 4.242 1 86.69 276 PHE A N 1
ATOM 2282 C CA . PHE A 1 276 ? 7.43 20.312 5.691 1 86.69 276 PHE A CA 1
ATOM 2283 C C . PHE A 1 276 ? 8.086 19.078 6.297 1 86.69 276 PHE A C 1
ATOM 2285 O O . PHE A 1 276 ? 8.82 19.188 7.281 1 86.69 276 PHE A O 1
ATOM 2292 N N . LEU A 1 277 ? 7.797 17.953 5.707 1 83.81 277 LEU A N 1
ATOM 2293 C CA . LEU A 1 277 ? 8.312 16.688 6.215 1 83.81 277 LEU A CA 1
ATOM 2294 C C . LEU A 1 277 ? 9.836 16.641 6.09 1 83.81 277 LEU A C 1
ATOM 2296 O O . LEU A 1 277 ? 10.516 16.094 6.973 1 83.81 277 LEU A O 1
ATOM 2300 N N . ASP A 1 278 ? 10.359 17.203 5.043 1 75.81 278 ASP A N 1
ATOM 2301 C CA . ASP A 1 278 ? 11.805 17.266 4.848 1 75.81 278 ASP A CA 1
ATOM 2302 C C . ASP A 1 278 ? 12.453 18.172 5.887 1 75.81 278 ASP A C 1
ATOM 2304 O O . ASP A 1 278 ? 13.547 17.891 6.375 1 75.81 278 ASP A O 1
ATOM 2308 N N . ASP A 1 279 ? 11.852 19.203 6.207 1 77.44 279 ASP A N 1
ATOM 2309 C CA . ASP A 1 279 ? 12.367 20.156 7.18 1 77.44 279 ASP A CA 1
ATOM 2310 C C . ASP A 1 279 ? 12.359 19.562 8.586 1 77.44 279 ASP A C 1
ATOM 2312 O O . ASP A 1 279 ? 13.258 19.828 9.383 1 77.44 279 ASP A O 1
ATOM 2316 N N . GLU A 1 280 ? 11.328 18.922 8.914 1 76.81 280 GLU A N 1
ATOM 2317 C CA . GLU A 1 280 ? 11.219 18.328 10.242 1 76.81 280 GLU A CA 1
ATOM 2318 C C . GLU A 1 280 ? 12.25 17.219 10.438 1 76.81 280 GLU A C 1
ATOM 2320 O O . GLU A 1 280 ? 12.688 16.969 11.562 1 76.81 280 GLU A O 1
ATOM 2325 N N . ARG A 1 281 ? 12.586 16.578 9.539 1 59.59 281 ARG A N 1
ATOM 2326 C CA . ARG A 1 281 ? 13.562 15.5 9.594 1 59.59 281 ARG A CA 1
ATOM 2327 C C . ARG A 1 281 ? 14.984 16.047 9.719 1 59.59 281 ARG A C 1
ATOM 2329 O O . ARG A 1 281 ? 15.867 15.383 10.25 1 59.59 281 ARG A O 1
ATOM 2336 N N . GLY A 1 282 ? 15.461 17.094 8.891 1 52.56 282 GLY A N 1
ATOM 2337 C CA . GLY A 1 282 ? 16.797 17.656 8.93 1 52.56 282 GLY A CA 1
ATOM 2338 C C . GLY A 1 282 ? 17.312 17.875 10.344 1 52.56 282 GLY A C 1
ATOM 2339 O O . GLY A 1 282 ? 18.5 18.141 10.547 1 52.56 282 GLY A O 1
ATOM 2340 N N . GLY A 1 283 ? 16.578 18.172 11.281 1 44.28 283 GLY A N 1
ATOM 2341 C CA . GLY A 1 283 ? 17.312 18.328 12.531 1 44.28 283 GLY A CA 1
ATOM 2342 C C . GLY A 1 283 ? 18.062 17.078 12.945 1 44.28 283 GLY A C 1
ATOM 2343 O O . GLY A 1 283 ? 19.141 17.172 13.531 1 44.28 283 GLY A O 1
ATOM 2344 N N . GLY A 1 284 ? 17.438 15.914 13.359 1 38.69 284 GLY A N 1
ATOM 2345 C CA . GLY A 1 284 ? 18.172 14.742 13.812 1 38.69 284 GLY A CA 1
ATOM 2346 C C . GLY A 1 284 ? 18.594 13.82 12.688 1 38.69 284 GLY A C 1
ATOM 2347 O O . GLY A 1 284 ? 18.484 14.18 11.516 1 38.69 284 GLY A O 1
ATOM 2348 N N . ASN A 1 285 ? 19.031 12.438 12.969 1 38.94 285 ASN A N 1
ATOM 2349 C CA . ASN A 1 285 ? 19.5 11.398 12.062 1 38.94 285 ASN A CA 1
ATOM 2350 C C . ASN A 1 285 ? 18.531 11.195 10.898 1 38.94 285 ASN A C 1
ATOM 2352 O O . ASN A 1 285 ? 17.375 10.844 11.109 1 38.94 285 ASN A O 1
ATOM 2356 N N . ALA A 1 286 ? 18.625 11.992 9.836 1 36.97 286 ALA A N 1
ATOM 2357 C CA . ALA A 1 286 ? 17.922 12.141 8.562 1 36.97 286 ALA A CA 1
ATOM 2358 C C . ALA A 1 286 ? 17.516 10.781 8 1 36.97 286 ALA A C 1
ATOM 2360 O O . ALA A 1 286 ? 18.281 10.164 7.25 1 36.97 286 ALA A O 1
ATOM 2361 N N . ARG A 1 287 ? 16.922 9.867 8.75 1 40.47 287 ARG A N 1
ATOM 2362 C CA . ARG A 1 287 ? 16.484 8.594 8.195 1 40.47 287 ARG A CA 1
ATOM 2363 C C . ARG A 1 287 ? 15.469 8.797 7.082 1 40.47 287 ARG A C 1
ATOM 2365 O O . ARG A 1 287 ? 14.617 9.688 7.172 1 40.47 287 ARG A O 1
ATOM 2372 N N . GLU A 1 288 ? 15.789 8.484 5.875 1 40.12 288 GLU A N 1
ATOM 2373 C CA . GLU A 1 288 ? 15.07 8.539 4.605 1 40.12 288 GLU A CA 1
ATOM 2374 C C . GLU A 1 288 ? 13.625 8.086 4.766 1 40.12 288 GLU A C 1
ATOM 2376 O O . GLU A 1 288 ? 13.352 7.07 5.414 1 40.12 288 GLU A O 1
ATOM 2381 N N . LYS A 1 289 ? 12.656 9.062 4.785 1 43.12 289 LYS A N 1
ATOM 2382 C CA . LYS A 1 289 ? 11.242 8.75 4.977 1 43.12 289 LYS A CA 1
ATOM 2383 C C . LYS A 1 289 ? 10.594 8.344 3.658 1 43.12 289 LYS A C 1
ATOM 2385 O O . LYS A 1 289 ? 10.992 8.812 2.59 1 43.12 289 LYS A O 1
ATOM 2390 N N . MET A 1 290 ? 9.906 7.215 3.605 1 42.19 290 MET A N 1
ATOM 2391 C CA . MET A 1 290 ? 9.133 6.695 2.482 1 42.19 290 MET A CA 1
ATOM 2392 C C . MET A 1 290 ? 7.68 7.145 2.568 1 42.19 290 MET A C 1
ATOM 2394 O O . MET A 1 290 ? 7.082 7.117 3.646 1 42.19 290 MET A O 1
ATOM 2398 N N . TYR A 1 291 ? 7.27 8.023 1.504 1 44.75 291 TYR A N 1
ATOM 2399 C CA . TYR A 1 291 ? 5.863 8.406 1.469 1 44.75 291 TYR A CA 1
ATOM 2400 C C . TYR A 1 291 ? 5.109 7.613 0.407 1 44.75 291 TYR A C 1
ATOM 2402 O O . TYR A 1 291 ? 5.625 7.387 -0.69 1 44.75 291 TYR A O 1
ATOM 2410 N N . PHE A 1 292 ? 4.035 6.891 0.872 1 46.31 292 PHE A N 1
ATOM 2411 C CA . PHE A 1 292 ? 3.135 6.227 -0.063 1 46.31 292 PHE A CA 1
ATOM 2412 C C . PHE A 1 292 ? 1.856 7.035 -0.25 1 46.31 292 PHE A C 1
ATOM 2414 O O . PHE A 1 292 ? 1.211 7.422 0.727 1 46.31 292 PHE A O 1
ATOM 2421 N N . PHE A 1 293 ? 1.725 7.629 -1.52 1 39.34 293 PHE A N 1
ATOM 2422 C CA . PHE A 1 293 ? 0.458 8.289 -1.815 1 39.34 293 PHE A CA 1
ATOM 2423 C C . PHE A 1 293 ? -0.459 7.363 -2.609 1 39.34 293 PHE A C 1
ATOM 2425 O O . PHE A 1 293 ? -0.012 6.684 -3.535 1 39.34 293 PHE A O 1
ATOM 2432 N N . GLU A 1 294 ? -1.611 6.875 -2.066 1 37.88 294 GLU A N 1
ATOM 2433 C CA . GLU A 1 294 ? -2.566 6.031 -2.779 1 37.88 294 GLU A CA 1
ATOM 2434 C C . GLU A 1 294 ? -3.713 6.859 -3.354 1 37.88 294 GLU A C 1
ATOM 2436 O O . GLU A 1 294 ? -4.277 7.707 -2.662 1 37.88 294 GLU A O 1
ATOM 2441 N N . LYS A 1 295 ? -3.865 6.848 -4.801 1 41.47 295 LYS A N 1
ATOM 2442 C CA . LYS A 1 295 ? -5.055 7.383 -5.453 1 41.47 295 LYS A CA 1
ATOM 2443 C C . LYS A 1 295 ? -6.164 6.336 -5.52 1 41.47 295 LYS A C 1
ATOM 2445 O O . LYS A 1 295 ? -5.93 5.199 -5.941 1 41.47 295 LYS A O 1
ATOM 2450 N N . MET B 1 1 ? 111.312 11.492 -17.891 1 38.28 1 MET B N 1
ATOM 2451 C CA . MET B 1 1 ? 109.875 11.422 -18.078 1 38.28 1 MET B CA 1
ATOM 2452 C C . MET B 1 1 ? 109.188 11.258 -16.734 1 38.28 1 MET B C 1
ATOM 2454 O O . MET B 1 1 ? 109.25 10.188 -16.125 1 38.28 1 MET B O 1
ATOM 2458 N N . SER B 1 2 ? 109 12.406 -15.867 1 44.47 2 SER B N 1
ATOM 2459 C CA . SER B 1 2 ? 109.125 12.727 -14.445 1 44.47 2 SER B CA 1
ATOM 2460 C C . SER B 1 2 ? 107.875 12.43 -13.68 1 44.47 2 SER B C 1
ATOM 2462 O O . SER B 1 2 ? 106.75 12.445 -14.258 1 44.47 2 SER B O 1
ATOM 2464 N N . ALA B 1 3 ? 107.938 12.016 -12.383 1 55.56 3 ALA B N 1
ATOM 2465 C CA . ALA B 1 3 ? 107.062 11.617 -11.297 1 55.56 3 ALA B CA 1
ATOM 2466 C C . ALA B 1 3 ? 105.938 12.648 -11.07 1 55.56 3 ALA B C 1
ATOM 2468 O O . ALA B 1 3 ? 104.875 12.312 -10.617 1 55.56 3 ALA B O 1
ATOM 2469 N N . LYS B 1 4 ? 106.188 13.75 -11.43 1 58.81 4 LYS B N 1
ATOM 2470 C CA . LYS B 1 4 ? 105.25 14.852 -11.211 1 58.81 4 LYS B CA 1
ATOM 2471 C C . LYS B 1 4 ? 104 14.711 -12.109 1 58.81 4 LYS B C 1
ATOM 2473 O O . LYS B 1 4 ? 102.875 15.008 -11.68 1 58.81 4 LYS B O 1
ATOM 2478 N N . ASN B 1 5 ? 104.25 14.109 -13.281 1 57.16 5 ASN B N 1
ATOM 2479 C CA . ASN B 1 5 ? 103.188 13.969 -14.25 1 57.16 5 ASN B CA 1
ATOM 2480 C C . ASN B 1 5 ? 102.25 12.859 -13.859 1 57.16 5 ASN B C 1
ATOM 2482 O O . ASN B 1 5 ? 101 12.969 -14.102 1 57.16 5 ASN B O 1
ATOM 2486 N N . LEU B 1 6 ? 102.688 11.953 -13.008 1 58.41 6 LEU B N 1
ATOM 2487 C CA . LEU B 1 6 ? 101.875 10.812 -12.609 1 58.41 6 LEU B CA 1
ATOM 2488 C C . LEU B 1 6 ? 100.938 11.172 -11.445 1 58.41 6 LEU B C 1
ATOM 2490 O O . LEU B 1 6 ? 99.812 10.719 -11.383 1 58.41 6 LEU B O 1
ATOM 2494 N N . ARG B 1 7 ? 101.438 11.969 -10.531 1 61.12 7 ARG B N 1
ATOM 2495 C CA . ARG B 1 7 ? 100.625 12.367 -9.359 1 61.12 7 ARG B CA 1
ATOM 2496 C C . ARG B 1 7 ? 99.5 13.289 -9.75 1 61.12 7 ARG B C 1
ATOM 2498 O O . ARG B 1 7 ? 98.375 13.188 -9.203 1 61.12 7 ARG B O 1
ATOM 2505 N N . THR B 1 8 ? 99.875 14.047 -10.828 1 63.56 8 THR B N 1
ATOM 2506 C CA . THR B 1 8 ? 98.875 14.984 -11.312 1 63.56 8 THR B CA 1
ATOM 2507 C C . THR B 1 8 ? 97.75 14.242 -12.062 1 63.56 8 THR B C 1
ATOM 2509 O O . THR B 1 8 ? 96.562 14.602 -11.969 1 63.56 8 THR B O 1
ATOM 2512 N N . LYS B 1 9 ? 98.188 13.125 -12.609 1 61.53 9 LYS B N 1
ATOM 2513 C CA . LYS B 1 9 ? 97.188 12.328 -13.344 1 61.53 9 LYS B CA 1
ATOM 2514 C C . LYS B 1 9 ? 96.25 11.562 -12.398 1 61.53 9 LYS B C 1
ATOM 2516 O O . LYS B 1 9 ? 95.062 11.469 -12.633 1 61.53 9 LYS B O 1
ATOM 2521 N N . ASN B 1 10 ? 96.938 11.125 -11.344 1 63.41 10 ASN B N 1
ATOM 2522 C CA . ASN B 1 10 ? 96.188 10.391 -10.344 1 63.41 10 ASN B CA 1
ATOM 2523 C C . ASN B 1 10 ? 95.25 11.305 -9.555 1 63.41 10 ASN B C 1
ATOM 2525 O O . ASN B 1 10 ? 94.125 10.906 -9.195 1 63.41 10 ASN B O 1
ATOM 2529 N N . PHE B 1 11 ? 95.75 12.508 -9.43 1 62.78 11 PHE B N 1
ATOM 2530 C CA . PHE B 1 11 ? 94.938 13.516 -8.734 1 62.78 11 PHE B CA 1
ATOM 2531 C C . PHE B 1 11 ? 93.75 13.945 -9.57 1 62.78 11 PHE B C 1
ATOM 2533 O O . PHE B 1 11 ? 92.625 14.086 -9.047 1 62.78 11 PHE B O 1
ATOM 2540 N N . ILE B 1 12 ? 93.938 14.031 -10.867 1 62.84 12 ILE B N 1
ATOM 2541 C CA . ILE B 1 12 ? 92.938 14.422 -11.812 1 62.84 12 ILE B CA 1
ATOM 2542 C C . ILE B 1 12 ? 91.938 13.289 -11.969 1 62.84 12 ILE B C 1
ATOM 2544 O O . ILE B 1 12 ? 90.688 13.531 -12.016 1 62.84 12 ILE B O 1
ATOM 2548 N N . ARG B 1 13 ? 92.375 12.086 -11.938 1 60.41 13 ARG B N 1
ATOM 2549 C CA . ARG B 1 13 ? 91.5 10.914 -12.062 1 60.41 13 ARG B CA 1
ATOM 2550 C C . ARG B 1 13 ? 90.625 10.75 -10.836 1 60.41 13 ARG B C 1
ATOM 2552 O O . ARG B 1 13 ? 89.438 10.398 -10.961 1 60.41 13 ARG B O 1
ATOM 2559 N N . LYS B 1 14 ? 91.188 11.055 -9.711 1 60.59 14 LYS B N 1
ATOM 2560 C CA . LYS B 1 14 ? 90.438 10.938 -8.461 1 60.59 14 LYS B CA 1
ATOM 2561 C C . LYS B 1 14 ? 89.375 12.031 -8.352 1 60.59 14 LYS B C 1
ATOM 2563 O O . LYS B 1 14 ? 88.25 11.766 -7.906 1 60.59 14 LYS B O 1
ATOM 2568 N N . LYS B 1 15 ? 89.812 13.156 -8.773 1 61.81 15 LYS B N 1
ATOM 2569 C CA . LYS B 1 15 ? 88.938 14.281 -8.773 1 61.81 15 LYS B CA 1
ATOM 2570 C C . LYS B 1 15 ? 87.75 14.047 -9.758 1 61.81 15 LYS B C 1
ATOM 2572 O O . LYS B 1 15 ? 86.625 14.375 -9.461 1 61.81 15 LYS B O 1
ATOM 2577 N N . PHE B 1 16 ? 88.188 13.469 -10.906 1 60.47 16 PHE B N 1
ATOM 2578 C CA . PHE B 1 16 ? 87.25 13.117 -11.914 1 60.47 16 PHE B CA 1
ATOM 2579 C C . PHE B 1 16 ? 86.312 11.984 -11.422 1 60.47 16 PHE B C 1
ATOM 2581 O O . PHE B 1 16 ? 85.125 11.992 -11.656 1 60.47 16 PHE B O 1
ATOM 2588 N N . ALA B 1 17 ? 86.938 11.086 -10.75 1 61.19 17 ALA B N 1
ATOM 2589 C CA . ALA B 1 17 ? 86.188 9.953 -10.195 1 61.19 17 ALA B CA 1
ATOM 2590 C C . ALA B 1 17 ? 85.25 10.406 -9.086 1 61.19 17 ALA B C 1
ATOM 2592 O O . ALA B 1 17 ? 84.125 9.938 -9.008 1 61.19 17 ALA B O 1
ATOM 2593 N N . ASP B 1 18 ? 85.812 11.344 -8.352 1 64.81 18 ASP B N 1
ATOM 2594 C CA . ASP B 1 18 ? 85 11.906 -7.27 1 64.81 18 ASP B CA 1
ATOM 2595 C C . ASP B 1 18 ? 83.812 12.711 -7.816 1 64.81 18 ASP B C 1
ATOM 2597 O O . ASP B 1 18 ? 82.688 12.641 -7.285 1 64.81 18 ASP B O 1
ATOM 2601 N N . ASN B 1 19 ? 84.188 13.391 -8.945 1 63.47 19 ASN B N 1
ATOM 2602 C CA . ASN B 1 19 ? 83.188 14.156 -9.609 1 63.47 19 ASN B CA 1
ATOM 2603 C C . ASN B 1 19 ? 82.125 13.25 -10.289 1 63.47 19 ASN B C 1
ATOM 2605 O O . ASN B 1 19 ? 80.938 13.523 -10.258 1 63.47 19 ASN B O 1
ATOM 2609 N N . PHE B 1 20 ? 82.625 12.172 -10.836 1 60.28 20 PHE B N 1
ATOM 2610 C CA . PHE B 1 20 ? 81.812 11.18 -11.5 1 60.28 20 PHE B CA 1
ATOM 2611 C C . PHE B 1 20 ? 80.875 10.484 -10.5 1 60.28 20 PHE B C 1
ATOM 2613 O O . PHE B 1 20 ? 79.688 10.273 -10.773 1 60.28 20 PHE B O 1
ATOM 2620 N N . PHE B 1 21 ? 81.5 10.188 -9.422 1 60.28 21 PHE B N 1
ATOM 2621 C CA . PHE B 1 21 ? 80.75 9.508 -8.383 1 60.28 21 PHE B CA 1
ATOM 2622 C C . PHE B 1 21 ? 79.625 10.43 -7.82 1 60.28 21 PHE B C 1
ATOM 2624 O O . PHE B 1 21 ? 78.562 9.992 -7.527 1 60.28 21 PHE B O 1
ATOM 2631 N N . LYS B 1 22 ? 80 11.672 -7.707 1 67.25 22 LYS B N 1
ATOM 2632 C CA . LYS B 1 22 ? 79.062 12.672 -7.199 1 67.25 22 LYS B CA 1
ATOM 2633 C C . LYS B 1 22 ? 77.938 12.898 -8.188 1 67.25 22 LYS B C 1
ATOM 2635 O O . LYS B 1 22 ? 76.75 13 -7.797 1 67.25 22 LYS B O 1
ATOM 2640 N N . ILE B 1 23 ? 78.312 12.898 -9.445 1 68.25 23 ILE B N 1
ATOM 2641 C CA . ILE B 1 23 ? 77.312 13.062 -10.5 1 68.25 23 ILE B CA 1
ATOM 2642 C C . ILE B 1 23 ? 76.438 11.82 -10.586 1 68.25 23 ILE B C 1
ATOM 2644 O O . ILE B 1 23 ? 75.25 11.922 -10.695 1 68.25 23 ILE B O 1
ATOM 2648 N N . PHE B 1 24 ? 77.062 10.758 -10.453 1 64.44 24 PHE B N 1
ATOM 2649 C CA . PHE B 1 24 ? 76.375 9.492 -10.5 1 64.44 24 PHE B CA 1
ATOM 2650 C C . PHE B 1 24 ? 75.438 9.344 -9.312 1 64.44 24 PHE B C 1
ATOM 2652 O O . PHE B 1 24 ? 74.312 8.875 -9.453 1 64.44 24 PHE B O 1
ATOM 2659 N N . SER B 1 25 ? 76 9.773 -8.234 1 69.19 25 SER B N 1
ATOM 2660 C CA . SER B 1 25 ? 75.188 9.711 -7.023 1 69.19 25 SER B CA 1
ATOM 2661 C C . SER B 1 25 ? 74 10.656 -7.109 1 69.19 25 SER B C 1
ATOM 2663 O O . SER B 1 25 ? 72.875 10.289 -6.734 1 69.19 25 SER B O 1
ATOM 2665 N N . ARG B 1 26 ? 74.25 11.75 -7.715 1 70 26 ARG B N 1
ATOM 2666 C CA . ARG B 1 26 ? 73.188 12.719 -7.895 1 70 26 ARG B CA 1
ATOM 2667 C C . ARG B 1 26 ? 72.125 12.211 -8.883 1 70 26 ARG B C 1
ATOM 2669 O O . ARG B 1 26 ? 70.938 12.328 -8.641 1 70 26 ARG B O 1
ATOM 2676 N N . CYS B 1 27 ? 72.625 11.633 -9.945 1 66.31 27 CYS B N 1
ATOM 2677 C CA . CYS B 1 27 ? 71.75 11.062 -10.945 1 66.31 27 CYS B CA 1
ATOM 2678 C C . CYS B 1 27 ? 70.938 9.898 -10.367 1 66.31 27 CYS B C 1
ATOM 2680 O O . CYS B 1 27 ? 69.75 9.727 -10.672 1 66.31 27 CYS B O 1
ATOM 2682 N N . PHE B 1 28 ? 71.625 9.234 -9.555 1 69.5 28 PHE B N 1
ATOM 2683 C CA . PHE B 1 28 ? 71 8.086 -8.906 1 69.5 28 PHE B CA 1
ATOM 2684 C C . PHE B 1 28 ? 69.875 8.531 -7.957 1 69.5 28 PHE B C 1
ATOM 2686 O O . PHE B 1 28 ? 68.75 7.988 -7.98 1 69.5 28 PHE B O 1
ATOM 2693 N N . PHE B 1 29 ? 70.125 9.508 -7.145 1 72.12 29 PHE B N 1
ATOM 2694 C CA . PHE B 1 29 ? 69.125 10.016 -6.203 1 72.12 29 PHE B CA 1
ATOM 2695 C C . PHE B 1 29 ? 68 10.703 -6.941 1 72.12 29 PHE B C 1
ATOM 2697 O O . PHE B 1 29 ? 66.812 10.578 -6.551 1 72.12 29 PHE B O 1
ATOM 2704 N N . TYR B 1 30 ? 68.312 11.336 -8.047 1 73.62 30 TYR B N 1
ATOM 2705 C CA . TYR B 1 30 ? 67.312 11.945 -8.883 1 73.62 30 TYR B CA 1
ATOM 2706 C C . TYR B 1 30 ? 66.438 10.883 -9.531 1 73.62 30 TYR B C 1
ATOM 2708 O O . TYR B 1 30 ? 65.188 11.047 -9.609 1 73.62 30 TYR B O 1
ATOM 2716 N N . SER B 1 31 ? 67.062 9.844 -9.992 1 73.31 31 SER B N 1
ATOM 2717 C CA . SER B 1 31 ? 66.312 8.734 -10.594 1 73.31 31 SER B CA 1
ATOM 2718 C C . SER B 1 31 ? 65.375 8.062 -9.57 1 73.31 31 SER B C 1
ATOM 2720 O O . SER B 1 31 ? 64.25 7.73 -9.875 1 73.31 31 SER B O 1
ATOM 2722 N N . ILE B 1 32 ? 65.875 7.895 -8.414 1 71.88 32 ILE B N 1
ATOM 2723 C CA . ILE B 1 32 ? 65.125 7.297 -7.344 1 71.88 32 ILE B CA 1
ATOM 2724 C C . ILE B 1 32 ? 63.906 8.203 -7.004 1 71.88 32 ILE B C 1
ATOM 2726 O O . ILE B 1 32 ? 62.812 7.73 -6.773 1 71.88 32 ILE B O 1
ATOM 2730 N N . PHE B 1 33 ? 64.188 9.469 -7.031 1 71.44 33 PHE B N 1
ATOM 2731 C CA . PHE B 1 33 ? 63.188 10.461 -6.785 1 71.44 33 PHE B CA 1
ATOM 2732 C C . PHE B 1 33 ? 62.094 10.383 -7.852 1 71.44 33 PHE B C 1
ATOM 2734 O O . PHE B 1 33 ? 60.906 10.344 -7.527 1 71.44 33 PHE B O 1
ATOM 2741 N N . TRP B 1 34 ? 62.469 10.336 -9.102 1 71.56 34 TRP B N 1
ATOM 2742 C CA . TRP B 1 34 ? 61.531 10.289 -10.211 1 71.56 34 TRP B CA 1
ATOM 2743 C C . TRP B 1 34 ? 60.781 8.945 -10.234 1 71.56 34 TRP B C 1
ATOM 2745 O O . TRP B 1 34 ? 59.594 8.898 -10.5 1 71.56 34 TRP B O 1
ATOM 2755 N N . PHE B 1 35 ? 61.469 7.941 -9.914 1 72.81 35 PHE B N 1
ATOM 2756 C CA . PHE B 1 35 ? 60.844 6.625 -9.82 1 72.81 35 PHE B CA 1
ATOM 2757 C C . PHE B 1 35 ? 59.844 6.586 -8.68 1 72.81 35 PHE B C 1
ATOM 2759 O O . PHE B 1 35 ? 58.781 6 -8.812 1 72.81 35 PHE B O 1
ATOM 2766 N N . GLY B 1 36 ? 60.219 7.176 -7.594 1 70.44 36 GLY B N 1
ATOM 2767 C CA . GLY B 1 36 ? 59.281 7.301 -6.484 1 70.44 36 GLY B CA 1
ATOM 2768 C C . GLY B 1 36 ? 58.031 8.086 -6.84 1 70.44 36 GLY B C 1
ATOM 2769 O O . GLY B 1 36 ? 56.938 7.695 -6.465 1 70.44 36 GLY B O 1
ATOM 2770 N N . TRP B 1 37 ? 58.188 9.141 -7.559 1 72.06 37 TRP B N 1
ATOM 2771 C CA . TRP B 1 37 ? 57.094 9.984 -8.008 1 72.06 37 TRP B CA 1
ATOM 2772 C C . TRP B 1 37 ? 56.156 9.227 -8.969 1 72.06 37 TRP B C 1
ATOM 2774 O O . TRP B 1 37 ? 54.938 9.289 -8.844 1 72.06 37 TRP B O 1
ATOM 2784 N N . ILE B 1 38 ? 56.75 8.57 -9.867 1 73.25 38 ILE B N 1
ATOM 2785 C CA . ILE B 1 38 ? 56 7.773 -10.82 1 73.25 38 ILE B CA 1
ATOM 2786 C C . ILE B 1 38 ? 55.25 6.656 -10.078 1 73.25 38 ILE B C 1
ATOM 2788 O O . ILE B 1 38 ? 54.094 6.383 -10.352 1 73.25 38 ILE B O 1
ATOM 2792 N N . PHE B 1 39 ? 55.938 6.047 -9.203 1 74.25 39 PHE B N 1
ATOM 2793 C CA . PHE B 1 39 ? 55.344 4.992 -8.391 1 74.25 39 PHE B CA 1
ATOM 2794 C C . PHE B 1 39 ? 54.188 5.531 -7.562 1 74.25 39 PHE B C 1
ATOM 2796 O O . PHE B 1 39 ? 53.125 4.895 -7.473 1 74.25 39 PHE B O 1
ATOM 2803 N N . SER B 1 40 ? 54.312 6.625 -6.961 1 73.19 40 SER B N 1
ATOM 2804 C CA . SER B 1 40 ? 53.219 7.266 -6.203 1 73.19 40 SER B CA 1
ATOM 2805 C C . SER B 1 40 ? 52.062 7.613 -7.102 1 73.19 40 SER B C 1
ATOM 2807 O O . SER B 1 40 ? 50.906 7.426 -6.715 1 73.19 40 SER B O 1
ATOM 2809 N N . LEU B 1 41 ? 52.312 8.094 -8.242 1 73.06 41 LEU B N 1
ATOM 2810 C CA . LEU B 1 41 ? 51.25 8.391 -9.219 1 73.06 41 LEU B CA 1
ATOM 2811 C C . LEU B 1 41 ? 50.531 7.117 -9.633 1 73.06 41 LEU B C 1
ATOM 2813 O O . LEU B 1 41 ? 49.312 7.113 -9.758 1 73.06 41 LEU B O 1
ATOM 2817 N N . LEU B 1 42 ? 51.281 6.164 -9.875 1 73.19 42 LEU B N 1
ATOM 2818 C CA . LEU B 1 42 ? 50.688 4.887 -10.242 1 73.19 42 LEU B CA 1
ATOM 2819 C C . LEU B 1 42 ? 49.812 4.348 -9.109 1 73.19 42 LEU B C 1
ATOM 2821 O O . LEU B 1 42 ? 48.719 3.83 -9.344 1 73.19 42 LEU B O 1
ATOM 2825 N N . ILE B 1 43 ? 50.219 4.426 -7.945 1 71 43 ILE B N 1
ATOM 2826 C CA . ILE B 1 43 ? 49.469 4.004 -6.781 1 71 43 ILE B CA 1
ATOM 2827 C C . ILE B 1 43 ? 48.188 4.852 -6.668 1 71 43 ILE B C 1
ATOM 2829 O O . ILE B 1 43 ? 47.125 4.328 -6.391 1 71 43 ILE B O 1
ATOM 2833 N N . ALA B 1 44 ? 48.281 6.07 -6.832 1 65.12 44 ALA B N 1
ATOM 2834 C CA . ALA B 1 44 ? 47.125 6.953 -6.82 1 65.12 44 ALA B CA 1
ATOM 2835 C C . ALA B 1 44 ? 46.125 6.547 -7.895 1 65.12 44 ALA B C 1
ATOM 2837 O O . ALA B 1 44 ? 44.906 6.516 -7.641 1 65.12 44 ALA B O 1
ATOM 2838 N N . ILE B 1 45 ? 46.625 6.352 -9 1 65.62 45 ILE B N 1
ATOM 2839 C CA . ILE B 1 45 ? 45.781 5.891 -10.094 1 65.62 45 ILE B CA 1
ATOM 2840 C C . ILE B 1 45 ? 45.156 4.555 -9.727 1 65.62 45 ILE B C 1
ATOM 2842 O O . ILE B 1 45 ? 43.938 4.359 -9.922 1 65.62 45 ILE B O 1
ATOM 2846 N N . LEU B 1 46 ? 45.906 3.727 -9.32 1 63.5 46 LEU B N 1
ATOM 2847 C CA . LEU B 1 46 ? 45.406 2.428 -8.906 1 63.5 46 LEU B CA 1
ATOM 2848 C C . LEU B 1 46 ? 44.375 2.58 -7.793 1 63.5 46 LEU B C 1
ATOM 2850 O O . LEU B 1 46 ? 43.344 1.89 -7.789 1 63.5 46 LEU B O 1
ATOM 2854 N N . LEU B 1 47 ? 44.625 3.334 -6.863 1 61.22 47 LEU B N 1
ATOM 2855 C CA . LEU B 1 47 ? 43.688 3.6 -5.789 1 61.22 47 LEU B CA 1
ATOM 2856 C C . LEU B 1 47 ? 42.406 4.219 -6.336 1 61.22 47 LEU B C 1
ATOM 2858 O O . LEU B 1 47 ? 41.312 3.908 -5.867 1 61.22 47 LEU B O 1
ATOM 2862 N N . THR B 1 48 ? 42.625 5.188 -7.16 1 58.31 48 THR B N 1
ATOM 2863 C CA . THR B 1 48 ? 41.469 5.797 -7.812 1 58.31 48 THR B CA 1
ATOM 2864 C C . THR B 1 48 ? 40.688 4.758 -8.609 1 58.31 48 THR B C 1
ATOM 2866 O O . THR B 1 48 ? 39.438 4.781 -8.625 1 58.31 48 THR B O 1
ATOM 2869 N N . ILE B 1 49 ? 41.438 4.07 -9.352 1 54.62 49 ILE B N 1
ATOM 2870 C CA . ILE B 1 49 ? 40.781 3.037 -10.148 1 54.62 49 ILE B CA 1
ATOM 2871 C C . ILE B 1 49 ? 40.188 1.974 -9.234 1 54.62 49 ILE B C 1
ATOM 2873 O O . ILE B 1 49 ? 39.094 1.437 -9.508 1 54.62 49 ILE B O 1
ATOM 2877 N N . SER B 1 50 ? 40.969 1.612 -8.359 1 45.62 50 SER B N 1
ATOM 2878 C CA . SER B 1 50 ? 40.5 0.577 -7.434 1 45.62 50 SER B CA 1
ATOM 2879 C C . SER B 1 50 ? 39.5 1.128 -6.434 1 45.62 50 SER B C 1
ATOM 2881 O O . SER B 1 50 ? 38.938 0.377 -5.633 1 45.62 50 SER B O 1
ATOM 2883 N N . HIS B 1 51 ? 39.75 2.352 -6.098 1 43.38 51 HIS B N 1
ATOM 2884 C CA . HIS B 1 51 ? 38.656 2.893 -5.273 1 43.38 51 HIS B CA 1
ATOM 2885 C C . HIS B 1 51 ? 37.312 2.699 -5.945 1 43.38 51 HIS B C 1
ATOM 2887 O O . HIS B 1 51 ? 37.156 2.938 -7.148 1 43.38 51 HIS B O 1
ATOM 2893 N N . PRO B 1 52 ? 36.531 1.843 -5.457 1 39.06 52 PRO B N 1
ATOM 2894 C CA . PRO B 1 52 ? 35.25 1.711 -6.133 1 39.06 52 PRO B CA 1
ATOM 2895 C C . PRO B 1 52 ? 34.688 3.049 -6.621 1 39.06 52 PRO B C 1
ATOM 2897 O O . PRO B 1 52 ? 34.938 4.086 -6.008 1 39.06 52 PRO B O 1
ATOM 2900 N N . LYS B 1 53 ? 34.719 3.311 -8.031 1 35.16 53 LYS B N 1
ATOM 2901 C CA . LYS B 1 53 ? 34.062 4.48 -8.602 1 35.16 53 LYS B CA 1
ATOM 2902 C C . LYS B 1 53 ? 33.062 5.07 -7.621 1 35.16 53 LYS B C 1
ATOM 2904 O O . LYS B 1 53 ? 32.312 4.336 -6.977 1 35.16 53 LYS B O 1
ATOM 2909 N N . CYS B 1 54 ? 33.469 6.137 -6.992 1 31.45 54 CYS B N 1
ATOM 2910 C CA . CYS B 1 54 ? 32.375 6.832 -6.332 1 31.45 54 CYS B CA 1
ATOM 2911 C C . CYS B 1 54 ? 31.125 6.809 -7.195 1 31.45 54 CYS B C 1
ATOM 2913 O O . CYS B 1 54 ? 31.078 7.422 -8.258 1 31.45 54 CYS B O 1
ATOM 2915 N N . GLU B 1 55 ? 30.641 5.633 -7.738 1 31.44 55 GLU B N 1
ATOM 2916 C CA . GLU B 1 55 ? 29.328 5.777 -8.359 1 31.44 55 GLU B CA 1
ATOM 2917 C C . GLU B 1 55 ? 28.562 6.977 -7.793 1 31.44 55 GLU B C 1
ATOM 2919 O O . GLU B 1 55 ? 28.641 7.254 -6.594 1 31.44 55 GLU B O 1
ATOM 2924 N N . PHE B 1 56 ? 28.625 8.125 -8.562 1 30.14 56 PHE B N 1
ATOM 2925 C CA . PHE B 1 56 ? 27.562 9.062 -8.211 1 30.14 56 PHE B CA 1
ATOM 2926 C C . PHE B 1 56 ? 26.516 8.375 -7.352 1 30.14 56 PHE B C 1
ATOM 2928 O O . PHE B 1 56 ? 26.016 7.301 -7.703 1 30.14 56 PHE B O 1
ATOM 2935 N N . THR B 1 57 ? 26.719 8.367 -6.191 1 32.06 57 THR B N 1
ATOM 2936 C CA . THR B 1 57 ? 25.609 7.953 -5.34 1 32.06 57 THR B CA 1
ATOM 2937 C C . THR B 1 57 ? 24.281 8.227 -6.02 1 32.06 57 THR B C 1
ATOM 2939 O O . THR B 1 57 ? 23.922 9.383 -6.242 1 32.06 57 THR B O 1
ATOM 2942 N N . THR B 1 58 ? 24.062 7.785 -7.285 1 33.94 58 THR B N 1
ATOM 2943 C CA . THR B 1 58 ? 22.656 7.879 -7.652 1 33.94 58 THR B CA 1
ATOM 2944 C C . THR B 1 58 ? 21.781 7.996 -6.41 1 33.94 58 THR B C 1
ATOM 2946 O O . THR B 1 58 ? 21.859 7.156 -5.512 1 33.94 58 THR B O 1
ATOM 2949 N N . ARG B 1 59 ? 21.719 9.148 -5.988 1 36.44 59 ARG B N 1
ATOM 2950 C CA . ARG B 1 59 ? 20.734 9.414 -4.953 1 36.44 59 ARG B CA 1
ATOM 2951 C C . ARG B 1 59 ? 19.688 8.305 -4.898 1 36.44 59 ARG B C 1
ATOM 2953 O O . ARG B 1 59 ? 19.078 7.969 -5.914 1 36.44 59 ARG B O 1
ATOM 2960 N N . GLU B 1 60 ? 19.953 7.238 -4.223 1 39.69 60 GLU B N 1
ATOM 2961 C CA . GLU B 1 60 ? 19.094 6.078 -4.043 1 39.69 60 GLU B CA 1
ATOM 2962 C C . GLU B 1 60 ? 17.625 6.449 -4.203 1 39.69 60 GLU B C 1
ATOM 2964 O O . GLU B 1 60 ? 17.094 7.254 -3.434 1 39.69 60 GLU B O 1
ATOM 2969 N N . TRP B 1 61 ? 17.219 6.551 -5.281 1 36.41 61 TRP B N 1
ATOM 2970 C CA . TRP B 1 61 ? 15.906 7.004 -5.742 1 36.41 61 TRP B CA 1
ATOM 2971 C C . TRP B 1 61 ? 14.852 6.82 -4.652 1 36.41 61 TRP B C 1
ATOM 2973 O O . TRP B 1 61 ? 13.867 7.555 -4.609 1 36.41 61 TRP B O 1
ATOM 2983 N N . TRP B 1 62 ? 14.961 5.688 -3.832 1 40.56 62 TRP B N 1
ATOM 2984 C CA . TRP B 1 62 ? 13.938 5.547 -2.801 1 40.56 62 TRP B CA 1
ATOM 2985 C C . TRP B 1 62 ? 14.211 6.477 -1.625 1 40.56 62 TRP B C 1
ATOM 2987 O O . TRP B 1 62 ? 13.414 6.57 -0.695 1 40.56 62 TRP B O 1
ATOM 2997 N N . LYS B 1 63 ? 15.547 6.703 -1.259 1 46.53 63 LYS B N 1
ATOM 2998 C CA . LYS B 1 63 ? 15.758 7.59 -0.118 1 46.53 63 LYS B CA 1
ATOM 2999 C C . LYS B 1 63 ? 14.641 8.617 -0.001 1 46.53 63 LYS B C 1
ATOM 3001 O O . LYS B 1 63 ? 14.172 8.914 1.102 1 46.53 63 LYS B O 1
ATOM 3006 N N . ASP B 1 64 ? 14.586 9.477 -0.964 1 47.78 64 ASP B N 1
ATOM 3007 C CA . ASP B 1 64 ? 13.703 10.633 -0.877 1 47.78 64 ASP B CA 1
ATOM 3008 C C . ASP B 1 64 ? 12.477 10.461 -1.779 1 47.78 64 ASP B C 1
ATOM 3010 O O . ASP B 1 64 ? 11.906 11.445 -2.246 1 47.78 64 ASP B O 1
ATOM 3014 N N . SER B 1 65 ? 12.234 8.898 -1.895 1 59.44 65 SER B N 1
ATOM 3015 C CA . SER B 1 65 ? 11.344 8.992 -3.049 1 59.44 65 SER B CA 1
ATOM 3016 C C . SER B 1 65 ? 9.906 8.68 -2.666 1 59.44 65 SER B C 1
ATOM 3018 O O . SER B 1 65 ? 9.656 7.922 -1.722 1 59.44 65 SER B O 1
ATOM 3020 N N . ILE B 1 66 ? 9.102 9.477 -2.961 1 74.31 66 ILE B N 1
ATOM 3021 C CA . ILE B 1 66 ? 7.645 9.375 -2.965 1 74.31 66 ILE B CA 1
ATOM 3022 C C . ILE B 1 66 ? 7.203 8.281 -3.93 1 74.31 66 ILE B C 1
ATOM 3024 O O . ILE B 1 66 ? 7.582 8.289 -5.105 1 74.31 66 ILE B O 1
ATOM 3028 N N . ILE B 1 67 ? 6.656 7.172 -3.275 1 83.5 67 ILE B N 1
ATOM 3029 C CA . ILE B 1 67 ? 5.969 6.207 -4.129 1 83.5 67 ILE B CA 1
ATOM 3030 C C . ILE B 1 67 ? 4.527 6.656 -4.355 1 83.5 67 ILE B C 1
ATOM 3032 O O . ILE B 1 67 ? 3.781 6.875 -3.396 1 83.5 67 ILE B O 1
ATOM 3036 N N . TYR B 1 68 ? 4.242 6.844 -5.594 1 85.62 68 TYR B N 1
ATOM 3037 C CA . TYR B 1 68 ? 2.9 7.289 -5.957 1 85.62 68 TYR B CA 1
ATOM 3038 C C . TYR B 1 68 ? 2.068 6.133 -6.496 1 85.62 68 TYR B C 1
ATOM 3040 O O . TYR B 1 68 ? 2.373 5.586 -7.559 1 85.62 68 TYR B O 1
ATOM 3048 N N . GLU B 1 69 ? 1.074 5.711 -5.695 1 87.25 69 GLU B N 1
ATOM 3049 C CA . GLU B 1 69 ? 0.177 4.656 -6.156 1 87.25 69 GLU B CA 1
ATOM 3050 C C . GLU B 1 69 ? -0.871 5.207 -7.121 1 87.25 69 GLU B C 1
ATOM 3052 O O . GLU B 1 69 ? -1.518 6.215 -6.832 1 87.25 69 GLU B O 1
ATOM 3057 N N . ILE B 1 70 ? -0.978 4.504 -8.25 1 87.44 70 ILE B N 1
ATOM 3058 C CA . ILE B 1 70 ? -1.872 4.957 -9.312 1 87.44 70 ILE B CA 1
ATOM 3059 C C . ILE B 1 70 ? -2.881 3.857 -9.641 1 87.44 70 ILE B C 1
ATOM 3061 O O . ILE B 1 70 ? -2.5 2.715 -9.906 1 87.44 70 ILE B O 1
ATOM 3065 N N . TRP B 1 71 ? -4.164 4.27 -9.508 1 85.25 71 TRP B N 1
ATOM 3066 C CA . TRP B 1 71 ? -5.152 3.404 -10.148 1 85.25 71 TRP B CA 1
ATOM 3067 C C . TRP B 1 71 ? -5.246 3.689 -11.641 1 85.25 71 TRP B C 1
ATOM 3069 O O . TRP B 1 71 ? -5.852 4.68 -12.055 1 85.25 71 TRP B O 1
ATOM 3079 N N . THR B 1 72 ? -4.766 2.787 -12.414 1 92.88 72 THR B N 1
ATOM 3080 C CA . THR B 1 72 ? -4.496 3.004 -13.836 1 92.88 72 THR B CA 1
ATOM 3081 C C . THR B 1 72 ? -5.777 3.361 -14.578 1 92.88 72 THR B C 1
ATOM 3083 O O . THR B 1 72 ? -5.789 4.281 -15.398 1 92.88 72 THR B O 1
ATOM 3086 N N . LEU B 1 73 ? -6.867 2.822 -14.211 1 89.25 73 LEU B N 1
ATOM 3087 C CA . LEU B 1 73 ? -8.109 2.906 -14.969 1 89.25 73 LEU B CA 1
ATOM 3088 C C . LEU B 1 73 ? -8.781 4.262 -14.766 1 89.25 73 LEU B C 1
ATOM 3090 O O . LEU B 1 73 ? -9.68 4.633 -15.523 1 89.25 73 LEU B O 1
ATOM 3094 N N . SER B 1 74 ? -8.305 5.023 -13.766 1 82.56 74 SER B N 1
ATOM 3095 C CA . SER B 1 74 ? -9.008 6.273 -13.484 1 82.56 74 SER B CA 1
ATOM 3096 C C . SER B 1 74 ? -8.031 7.438 -13.359 1 82.56 74 SER B C 1
ATOM 3098 O O . SER B 1 74 ? -8.445 8.578 -13.148 1 82.56 74 SER B O 1
ATOM 3100 N N . PHE B 1 75 ? -6.77 7.281 -13.578 1 86.19 75 PHE B N 1
ATOM 3101 C CA . PHE B 1 75 ? -5.758 8.289 -13.297 1 86.19 75 PHE B CA 1
ATOM 3102 C C . PHE B 1 75 ? -5.762 9.375 -14.375 1 86.19 75 PHE B C 1
ATOM 3104 O O . PHE B 1 75 ? -5.934 10.555 -14.07 1 86.19 75 PHE B O 1
ATOM 3111 N N . SER B 1 76 ? -5.617 8.977 -15.609 1 88.06 76 SER B N 1
ATOM 3112 C CA . SER B 1 76 ? -5.574 9.93 -16.719 1 88.06 76 SER B CA 1
ATOM 3113 C C . SER B 1 76 ? -5.98 9.266 -18.031 1 88.06 76 SER B C 1
ATOM 3115 O O . SER B 1 76 ? -5.395 8.25 -18.422 1 88.06 76 SER B O 1
ATOM 3117 N N . ASP B 1 77 ? -6.965 9.867 -18.641 1 89.56 77 ASP B N 1
ATOM 3118 C CA . ASP B 1 77 ? -7.512 9.359 -19.891 1 89.56 77 ASP B CA 1
ATOM 3119 C C . ASP B 1 77 ? -6.977 10.156 -21.078 1 89.56 77 ASP B C 1
ATOM 3121 O O . ASP B 1 77 ? -7.215 11.359 -21.188 1 89.56 77 ASP B O 1
ATOM 3125 N N . SER B 1 78 ? -6.371 9.469 -21.984 1 92.31 78 SER B N 1
ATOM 3126 C CA . SER B 1 78 ? -5.734 10.172 -23.094 1 92.31 78 SER B CA 1
ATOM 3127 C C . SER B 1 78 ? -6.648 10.227 -24.312 1 92.31 78 SER B C 1
ATOM 3129 O O . SER B 1 78 ? -6.414 11.016 -25.234 1 92.31 78 SER B O 1
ATOM 3131 N N . ASN B 1 79 ? -7.715 9.422 -24.344 1 93.12 79 ASN B N 1
ATOM 3132 C CA . ASN B 1 79 ? -8.508 9.344 -25.562 1 93.12 79 ASN B CA 1
ATOM 3133 C C . ASN B 1 79 ? -9.984 9.641 -25.297 1 93.12 79 ASN B C 1
ATOM 3135 O O . ASN B 1 79 ? -10.844 9.328 -26.125 1 93.12 79 ASN B O 1
ATOM 3139 N N . SER B 1 80 ? -10.438 10.031 -24.172 1 90.12 80 SER B N 1
ATOM 3140 C CA . SER B 1 80 ? -11.758 10.539 -23.797 1 90.12 80 SER B CA 1
ATOM 3141 C C . SER B 1 80 ? -12.789 9.422 -23.734 1 90.12 80 SER B C 1
ATOM 3143 O O . SER B 1 80 ? -13.953 9.625 -24.094 1 90.12 80 SER B O 1
ATOM 3145 N N . ASP B 1 81 ? -12.367 8.211 -23.469 1 92 81 ASP B N 1
ATOM 3146 C CA . ASP B 1 81 ? -13.336 7.129 -23.297 1 92 81 ASP B CA 1
ATOM 3147 C C . ASP B 1 81 ? -13.664 6.914 -21.828 1 92 81 ASP B C 1
ATOM 3149 O O . ASP B 1 81 ? -14.297 5.918 -21.469 1 92 81 ASP B O 1
ATOM 3153 N N . ASN B 1 82 ? -13.086 7.738 -20.953 1 90.31 82 ASN B N 1
ATOM 3154 C CA . ASN B 1 82 ? -13.359 7.773 -19.516 1 90.31 82 ASN B CA 1
ATOM 3155 C C . ASN B 1 82 ? -12.625 6.652 -18.781 1 90.31 82 ASN B C 1
ATOM 3157 O O . ASN B 1 82 ? -13.016 6.266 -17.672 1 90.31 82 ASN B O 1
ATOM 3161 N N . ILE B 1 83 ? -11.711 6.059 -19.453 1 91.5 83 ILE B N 1
ATOM 3162 C CA . ILE B 1 83 ? -10.867 5.043 -18.828 1 91.5 83 ILE B CA 1
ATOM 3163 C C . ILE B 1 83 ? -9.406 5.488 -18.875 1 91.5 83 ILE B C 1
ATOM 3165 O O . ILE B 1 83 ? -8.906 5.875 -19.938 1 91.5 83 ILE B O 1
ATOM 3169 N N . GLY B 1 84 ? -8.82 5.52 -17.719 1 93.44 84 GLY B N 1
ATOM 3170 C CA . GLY B 1 84 ? -7.398 5.809 -17.703 1 93.44 84 GLY B CA 1
ATOM 3171 C C . GLY B 1 84 ? -6.57 4.805 -18.484 1 93.44 84 GLY B C 1
ATOM 3172 O O . GLY B 1 84 ? -6.938 3.631 -18.578 1 93.44 84 GLY B O 1
ATOM 3173 N N . ASP B 1 85 ? -5.449 5.309 -19.047 1 96.06 85 ASP B N 1
ATOM 3174 C CA . ASP B 1 85 ? -4.637 4.43 -19.875 1 96.06 85 ASP B CA 1
ATOM 3175 C C . ASP B 1 85 ? -3.156 4.793 -19.781 1 96.06 85 ASP B C 1
ATOM 3177 O O . ASP B 1 85 ? -2.789 5.734 -19.062 1 96.06 85 ASP B O 1
ATOM 3181 N N . LEU B 1 86 ? -2.35 4 -20.484 1 98.12 86 LEU B N 1
ATOM 3182 C CA . LEU B 1 86 ? -0.897 4.109 -20.391 1 98.12 86 LEU B CA 1
ATOM 3183 C C . LEU B 1 86 ? -0.417 5.441 -20.953 1 98.12 86 LEU B C 1
ATOM 3185 O O . LEU B 1 86 ? 0.475 6.074 -20.391 1 98.12 86 LEU B O 1
ATOM 3189 N N . ILE B 1 87 ? -0.93 5.867 -22.031 1 97.69 87 ILE B N 1
ATOM 3190 C CA . ILE B 1 87 ? -0.536 7.141 -22.625 1 97.69 87 ILE B CA 1
ATOM 3191 C C . ILE B 1 87 ? -0.868 8.281 -21.656 1 97.69 87 ILE B C 1
ATOM 3193 O O . ILE B 1 87 ? -0.097 9.234 -21.531 1 97.69 87 ILE B O 1
ATOM 3197 N N . GLY B 1 88 ? -2.008 8.148 -21.047 1 96.5 88 GLY B N 1
ATOM 3198 C CA . GLY B 1 88 ? -2.357 9.125 -20.016 1 96.5 88 GLY B CA 1
ATOM 3199 C C . GLY B 1 88 ? -1.339 9.219 -18.906 1 96.5 88 GLY B C 1
ATOM 3200 O O . GLY B 1 88 ? -1.006 10.312 -18.438 1 96.5 88 GLY B O 1
ATOM 3201 N N . ILE B 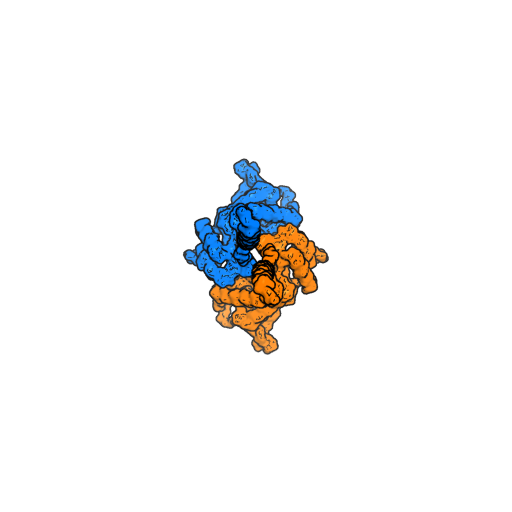1 89 ? -0.886 8.133 -18.453 1 96.06 89 ILE B N 1
ATOM 3202 C CA . ILE B 1 89 ? 0.135 8.102 -17.406 1 96.06 89 ILE B CA 1
ATOM 3203 C C . ILE B 1 89 ? 1.42 8.742 -17.922 1 96.06 89 ILE B C 1
ATOM 3205 O O . ILE B 1 89 ? 2.045 9.547 -17.234 1 96.06 89 ILE B O 1
ATOM 3209 N N . ILE B 1 90 ? 1.791 8.43 -19.141 1 97.56 90 ILE B N 1
ATOM 3210 C CA . ILE B 1 90 ? 2.996 8.984 -19.75 1 97.56 90 ILE B CA 1
ATOM 3211 C C . ILE B 1 90 ? 2.918 10.508 -19.766 1 97.56 90 ILE B C 1
ATOM 3213 O O . ILE B 1 90 ? 3.893 11.188 -19.438 1 97.56 90 ILE B O 1
ATOM 3217 N N . GLN B 1 91 ? 1.811 11.008 -20.016 1 96.19 91 GLN B N 1
ATOM 3218 C CA . GLN B 1 91 ? 1.596 12.445 -20.125 1 96.19 91 GLN B CA 1
ATOM 3219 C C . GLN B 1 91 ? 1.744 13.125 -18.766 1 96.19 91 GLN B C 1
ATOM 3221 O O . GLN B 1 91 ? 1.928 14.336 -18.688 1 96.19 91 GLN B O 1
ATOM 3226 N N . LYS B 1 92 ? 1.645 12.328 -17.703 1 92.88 92 LYS B N 1
ATOM 3227 C CA . LYS B 1 92 ? 1.685 12.906 -16.359 1 92.88 92 LYS B CA 1
ATOM 3228 C C . LYS B 1 92 ? 3.033 12.656 -15.695 1 92.88 92 LYS B C 1
ATOM 3230 O O . LYS B 1 92 ? 3.238 13.023 -14.539 1 92.88 92 LYS B O 1
ATOM 3235 N N . LEU B 1 93 ? 3.953 12.125 -16.422 1 94.19 93 LEU B N 1
ATOM 3236 C CA . LEU B 1 93 ? 5.238 11.781 -15.828 1 94.19 93 LEU B CA 1
ATOM 3237 C C . LEU B 1 93 ? 5.992 13.031 -15.398 1 94.19 93 LEU B C 1
ATOM 3239 O O . LEU B 1 93 ? 6.637 13.047 -14.352 1 94.19 93 LEU B O 1
ATOM 3243 N N . ASP B 1 94 ? 5.953 14.094 -16.188 1 89.94 94 ASP B N 1
ATOM 3244 C CA . ASP B 1 94 ? 6.621 15.336 -15.812 1 89.94 94 ASP B CA 1
ATOM 3245 C C . ASP B 1 94 ? 6.027 15.914 -14.531 1 89.94 94 ASP B C 1
ATOM 3247 O O . ASP B 1 94 ? 6.762 16.391 -13.656 1 89.94 94 ASP B O 1
ATOM 3251 N N . TYR B 1 95 ? 4.762 15.812 -14.523 1 83.94 95 TYR B N 1
ATOM 3252 C CA . TYR B 1 95 ? 4.062 16.281 -13.328 1 83.94 95 TYR B CA 1
ATOM 3253 C C . TYR B 1 95 ? 4.5 15.5 -12.102 1 83.94 95 TYR B C 1
ATOM 3255 O O . TYR B 1 95 ? 4.816 16.078 -11.062 1 83.94 95 TYR B O 1
ATOM 3263 N N . LEU B 1 96 ? 4.5 14.172 -12.211 1 86.69 96 LEU B N 1
ATOM 3264 C CA . LEU B 1 96 ? 4.887 13.297 -11.109 1 86.69 96 LEU B CA 1
ATOM 3265 C C . LEU B 1 96 ? 6.328 13.562 -10.688 1 86.69 96 LEU B C 1
ATOM 3267 O O . LEU B 1 96 ? 6.633 13.578 -9.492 1 86.69 96 LEU B O 1
ATOM 3271 N N . ARG B 1 97 ? 7.137 13.805 -11.609 1 85 97 ARG B N 1
ATOM 3272 C CA . ARG B 1 97 ? 8.531 14.109 -11.297 1 85 97 ARG B CA 1
ATOM 3273 C C . ARG B 1 97 ? 8.648 15.422 -10.523 1 85 97 ARG B C 1
ATOM 3275 O O . ARG B 1 97 ? 9.398 15.508 -9.547 1 85 97 ARG B O 1
ATOM 3282 N N . ARG B 1 98 ? 7.969 16.391 -10.922 1 79.75 98 ARG B N 1
ATOM 3283 C CA . ARG B 1 98 ? 7.984 17.672 -10.242 1 79.75 98 ARG B CA 1
ATOM 3284 C C . ARG B 1 98 ? 7.512 17.531 -8.797 1 79.75 98 ARG B C 1
ATOM 3286 O O . ARG B 1 98 ? 7.984 18.25 -7.91 1 79.75 98 ARG B O 1
ATOM 3293 N N . LEU B 1 99 ? 6.641 16.594 -8.625 1 76.75 99 LEU B N 1
ATOM 3294 C CA . LEU B 1 99 ? 6.121 16.328 -7.285 1 76.75 99 LEU B CA 1
ATOM 3295 C C . LEU B 1 99 ? 7.164 15.609 -6.434 1 76.75 99 LEU B C 1
ATOM 3297 O O . LEU B 1 99 ? 7.004 15.5 -5.215 1 76.75 99 LEU B O 1
ATOM 3301 N N . GLY B 1 100 ? 8.211 15.117 -7.105 1 76.25 100 GLY B N 1
ATOM 3302 C CA . GLY B 1 100 ? 9.266 14.438 -6.387 1 76.25 100 GLY B CA 1
ATOM 3303 C C . GLY B 1 100 ? 9.055 12.938 -6.293 1 76.25 100 GLY B C 1
ATOM 3304 O O . GLY B 1 100 ? 9.68 12.266 -5.469 1 76.25 100 GLY B O 1
ATOM 3305 N N . VAL B 1 101 ? 8.18 12.461 -7.145 1 84.31 101 VAL B N 1
ATOM 3306 C CA . VAL B 1 101 ? 7.867 11.031 -7.141 1 84.31 101 VAL B CA 1
ATOM 3307 C C . VAL B 1 101 ? 9.062 10.242 -7.664 1 84.31 101 VAL B C 1
ATOM 3309 O O . VAL B 1 101 ? 9.602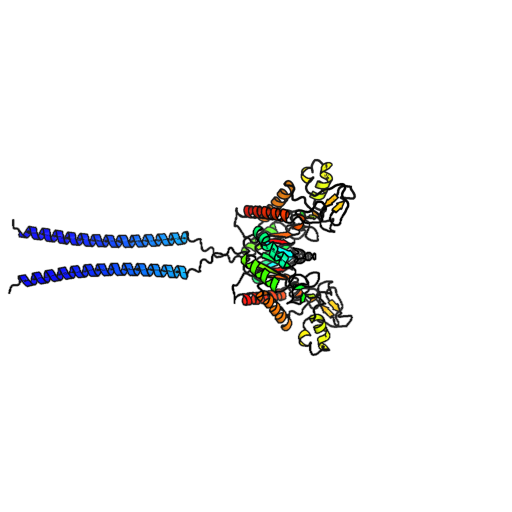 10.555 -8.734 1 84.31 101 VAL B O 1
ATOM 3312 N N . GLY B 1 102 ? 9.438 9.289 -6.848 1 83.25 102 GLY B N 1
ATOM 3313 C CA . GLY B 1 102 ? 10.555 8.438 -7.246 1 83.25 102 GLY B CA 1
ATOM 3314 C C . GLY B 1 102 ? 10.109 7.113 -7.836 1 83.25 102 GLY B C 1
ATOM 3315 O O . GLY B 1 102 ? 10.891 6.441 -8.516 1 83.25 102 GLY B O 1
ATOM 3316 N N . ALA B 1 103 ? 8.898 6.773 -7.527 1 87.62 103 ALA B N 1
ATOM 3317 C CA . ALA B 1 103 ? 8.352 5.523 -8.047 1 87.62 103 ALA B CA 1
ATOM 3318 C C . ALA B 1 103 ? 6.836 5.609 -8.211 1 87.62 103 ALA B C 1
ATOM 3320 O O . ALA B 1 103 ? 6.152 6.223 -7.391 1 87.62 103 ALA B O 1
ATOM 3321 N N . ILE B 1 104 ? 6.398 5 -9.266 1 90.62 104 ILE B N 1
ATOM 3322 C CA . ILE B 1 104 ? 4.957 4.863 -9.43 1 90.62 104 ILE B CA 1
ATOM 3323 C C . ILE B 1 104 ? 4.555 3.4 -9.258 1 90.62 104 ILE B C 1
ATOM 3325 O O . ILE B 1 104 ? 5.258 2.498 -9.719 1 90.62 104 ILE B O 1
ATOM 3329 N N . PHE B 1 105 ? 3.588 3.25 -8.453 1 90.56 105 PHE B N 1
ATOM 3330 C CA . PHE B 1 105 ? 2.967 1.947 -8.242 1 90.56 105 PHE B CA 1
ATOM 3331 C C . PHE B 1 105 ? 1.652 1.845 -9.008 1 90.56 105 PHE B C 1
ATOM 3333 O O . PHE B 1 105 ? 0.644 2.422 -8.602 1 90.56 105 PHE B O 1
ATOM 3340 N N . LEU B 1 106 ? 1.721 1.044 -10.094 1 93.38 106 LEU B N 1
ATOM 3341 C CA . LEU B 1 106 ? 0.606 1.003 -11.039 1 93.38 106 LEU B CA 1
ATOM 3342 C C . LEU B 1 106 ? -0.29 -0.201 -10.766 1 93.38 106 LEU B C 1
ATOM 3344 O O . LEU B 1 106 ? 0.182 -1.34 -10.75 1 93.38 106 LEU B O 1
ATOM 3348 N N . ARG B 1 107 ? -1.565 0.178 -10.609 1 90.81 107 ARG B N 1
ATOM 3349 C CA . ARG B 1 107 ? -2.561 -0.864 -10.375 1 90.81 107 ARG B CA 1
ATOM 3350 C C . ARG B 1 107 ? -3.84 -0.585 -11.156 1 90.81 107 ARG B C 1
ATOM 3352 O O . ARG B 1 107 ? -4.375 0.523 -11.109 1 90.81 107 ARG B O 1
ATOM 3359 N N . PRO B 1 108 ? -4.348 -1.486 -11.891 1 93.5 108 PRO B N 1
ATOM 3360 C CA . PRO B 1 108 ? -3.701 -2.719 -12.344 1 93.5 108 PRO B CA 1
ATOM 3361 C C . PRO B 1 108 ? -2.93 -2.531 -13.648 1 93.5 108 PRO B C 1
ATOM 3363 O O . PRO B 1 108 ? -3.221 -1.608 -14.414 1 93.5 108 PRO B O 1
ATOM 3366 N N . ILE B 1 109 ? -1.957 -3.305 -13.852 1 97.06 109 ILE B N 1
ATOM 3367 C CA . ILE B 1 109 ? -1.276 -3.375 -15.141 1 97.06 109 ILE B CA 1
ATOM 3368 C C . ILE B 1 109 ? -1.577 -4.711 -15.812 1 97.06 109 ILE B C 1
ATOM 3370 O O . ILE B 1 109 ? -1.814 -4.77 -17.016 1 97.06 109 ILE B O 1
ATOM 3374 N N . MET B 1 110 ? -1.694 -5.719 -15.062 1 97 110 MET B N 1
ATOM 3375 C CA . MET B 1 110 ? -2.016 -7.055 -15.555 1 97 110 MET B CA 1
ATOM 3376 C C . MET B 1 110 ? -3.523 -7.238 -15.688 1 97 110 MET B C 1
ATOM 3378 O O . MET B 1 110 ? -4.297 -6.48 -15.102 1 97 110 MET B O 1
ATOM 3382 N N . ARG B 1 111 ? -3.832 -8.258 -16.469 1 97.44 111 ARG B N 1
ATOM 3383 C CA . ARG B 1 111 ? -5.246 -8.578 -16.625 1 97.44 111 ARG B CA 1
ATOM 3384 C C . ARG B 1 111 ? -5.773 -9.305 -15.383 1 97.44 111 ARG B C 1
ATOM 3386 O O . ARG B 1 111 ? -5.496 -10.492 -15.188 1 97.44 111 ARG B O 1
ATOM 3393 N N . VAL B 1 112 ? -6.551 -8.539 -14.602 1 96.56 112 VAL B N 1
ATOM 3394 C CA . VAL B 1 112 ? -7.086 -9.062 -13.344 1 96.56 112 VAL B CA 1
ATOM 3395 C C . VAL B 1 112 ? -8.586 -8.805 -13.281 1 96.56 112 VAL B C 1
ATOM 3397 O O . VAL B 1 112 ? -9.133 -8.047 -14.094 1 96.56 112 VAL B O 1
ATOM 3400 N N . GLU B 1 113 ? -9.219 -9.492 -12.383 1 95.56 113 GLU B N 1
ATOM 3401 C CA . GLU B 1 113 ? -10.641 -9.25 -12.172 1 95.56 113 GLU B CA 1
ATOM 3402 C C . GLU B 1 113 ? -10.867 -7.957 -11.383 1 95.56 113 GLU B C 1
ATOM 3404 O O . GLU B 1 113 ? -9.922 -7.219 -11.117 1 95.56 113 GLU B O 1
ATOM 3409 N N . LYS B 1 114 ? -12.062 -7.582 -11.125 1 88.19 114 LYS B N 1
ATOM 3410 C CA . LYS B 1 114 ? -12.508 -6.262 -10.695 1 88.19 114 LYS B CA 1
ATOM 3411 C C . LYS B 1 114 ? -11.797 -5.828 -9.414 1 88.19 114 LYS B C 1
ATOM 3413 O O . LYS B 1 114 ? -11.398 -4.672 -9.281 1 88.19 114 LYS B O 1
ATOM 3418 N N . SER B 1 115 ? -11.547 -6.723 -8.477 1 85.94 115 SER B N 1
ATOM 3419 C CA . SER B 1 115 ? -10.938 -6.367 -7.199 1 85.94 115 SER B CA 1
ATOM 3420 C C . SER B 1 115 ? -9.43 -6.207 -7.332 1 85.94 115 SER B C 1
ATOM 3422 O O . SER B 1 115 ? -8.781 -5.637 -6.449 1 85.94 115 SER B O 1
ATOM 3424 N N . GLY B 1 116 ? -8.922 -6.77 -8.391 1 90.12 116 GLY B N 1
ATOM 3425 C CA . GLY B 1 116 ? -7.488 -6.684 -8.609 1 90.12 116 GLY B CA 1
ATOM 3426 C C . GLY B 1 116 ? -6.711 -7.793 -7.93 1 90.12 116 GLY B C 1
ATOM 3427 O O . GLY B 1 116 ? -5.488 -7.883 -8.07 1 90.12 116 GLY B O 1
ATOM 3428 N N . LEU B 1 117 ? -7.398 -8.719 -7.289 1 91.44 117 LEU B N 1
ATOM 3429 C CA . LEU B 1 117 ? -6.723 -9.734 -6.492 1 91.44 117 LEU B CA 1
ATOM 3430 C C . LEU B 1 117 ? -6.453 -10.984 -7.328 1 91.44 117 LEU B C 1
ATOM 3432 O O . LEU B 1 117 ? -5.438 -11.656 -7.133 1 91.44 117 LEU B O 1
ATOM 3436 N N . GLY B 1 118 ? -7.344 -11.211 -8.258 1 96.81 118 GLY B N 1
ATOM 3437 C CA . GLY B 1 118 ? -7.27 -12.438 -9.031 1 96.81 118 GLY B CA 1
ATOM 3438 C C . GLY B 1 118 ? -6.84 -12.219 -10.469 1 96.81 118 GLY B C 1
ATOM 3439 O O . GLY B 1 118 ? -7.5 -11.492 -11.211 1 96.81 118 GLY B O 1
ATOM 3440 N N . VAL B 1 119 ? -5.859 -12.906 -10.867 1 97.62 119 VAL B N 1
ATOM 3441 C CA . VAL B 1 119 ? -5.32 -12.766 -12.219 1 97.62 119 VAL B CA 1
ATOM 3442 C C . VAL B 1 119 ? -6.188 -13.539 -13.211 1 97.62 119 VAL B C 1
ATOM 3444 O O . VAL B 1 119 ? -6.633 -14.648 -12.914 1 97.62 119 VAL B O 1
ATOM 3447 N N . ILE B 1 120 ? -6.469 -12.938 -14.297 1 97.88 120 ILE B N 1
ATOM 3448 C CA . ILE B 1 120 ? -7.121 -13.617 -15.414 1 97.88 120 ILE B CA 1
ATOM 3449 C C . ILE B 1 120 ? -6.066 -14.156 -16.375 1 97.88 120 ILE B C 1
ATOM 3451 O O . ILE B 1 120 ? -6.117 -15.32 -16.781 1 97.88 120 ILE B O 1
ATOM 3455 N N . GLU B 1 121 ? -5.094 -13.336 -16.703 1 97.31 121 GLU B N 1
ATOM 3456 C CA . GLU B 1 121 ? -3.959 -13.727 -17.531 1 97.31 121 GLU B CA 1
ATOM 3457 C C . GLU B 1 121 ? -2.688 -12.992 -17.109 1 97.31 121 GLU B C 1
ATOM 3459 O O . GLU B 1 121 ? -2.65 -11.766 -17.094 1 97.31 121 GLU B O 1
ATOM 3464 N N . TYR B 1 122 ? -1.597 -13.734 -16.891 1 96.25 122 TYR B N 1
ATOM 3465 C CA . TYR B 1 122 ? -0.385 -13.195 -16.281 1 96.25 122 TYR B CA 1
ATOM 3466 C C . TYR B 1 122 ? 0.394 -12.344 -17.281 1 96.25 122 TYR B C 1
ATOM 3468 O O . TYR B 1 122 ? 1.103 -11.414 -16.891 1 96.25 122 TYR B O 1
ATOM 3476 N N . ASN B 1 123 ? 0.284 -12.602 -18.547 1 96.62 123 ASN B N 1
ATOM 3477 C CA . ASN B 1 123 ? 1.174 -11.945 -19.5 1 96.62 123 ASN B CA 1
ATOM 3478 C C . ASN B 1 123 ? 0.409 -11 -20.422 1 96.62 123 ASN B C 1
ATOM 3480 O O . ASN B 1 123 ? 0.835 -10.75 -21.547 1 96.62 123 ASN B O 1
ATOM 3484 N N . LYS B 1 124 ? -0.756 -10.594 -19.922 1 97.31 124 LYS B N 1
ATOM 3485 C CA . LYS B 1 124 ? -1.562 -9.633 -20.688 1 97.31 124 LYS B CA 1
ATOM 3486 C C . LYS B 1 124 ? -1.809 -8.367 -19.875 1 97.31 124 LYS B C 1
ATOM 3488 O O . LYS B 1 124 ? -1.865 -8.406 -18.641 1 97.31 124 LYS B O 1
ATOM 3493 N N . LEU B 1 125 ? -1.921 -7.359 -20.609 1 97.88 125 LEU B N 1
ATOM 3494 C CA . LEU B 1 125 ? -2.262 -6.09 -19.969 1 97.88 125 LEU B CA 1
ATOM 3495 C C . LEU B 1 125 ? -3.74 -6.047 -19.609 1 97.88 125 LEU B C 1
ATOM 3497 O O . LEU B 1 125 ? -4.555 -6.746 -20.219 1 97.88 125 LEU B O 1
ATOM 3501 N N . ALA B 1 126 ? -3.986 -5.23 -18.578 1 96.5 126 ALA B N 1
ATOM 3502 C CA . ALA B 1 126 ? -5.387 -4.973 -18.25 1 96.5 126 ALA B CA 1
ATOM 3503 C C . ALA B 1 126 ? -6.152 -4.461 -19.469 1 96.5 126 ALA B C 1
ATOM 3505 O O . ALA B 1 126 ? -5.57 -3.846 -20.359 1 96.5 126 ALA B O 1
ATOM 3506 N N . SER B 1 127 ? -7.41 -4.68 -19.422 1 91 127 SER B N 1
ATOM 3507 C CA . SER B 1 127 ? -8.234 -4.34 -20.578 1 91 127 SER B CA 1
ATOM 3508 C C . SER B 1 127 ? -8.328 -2.83 -20.766 1 91 127 SER B C 1
ATOM 3510 O O . SER B 1 127 ? -8.484 -2.086 -19.797 1 91 127 SER B O 1
ATOM 3512 N N . LYS B 1 128 ? -8.109 -2.352 -21.938 1 91.88 128 LYS B N 1
ATOM 3513 C CA . LYS B 1 128 ? -8.43 -1.001 -22.391 1 91.88 128 LYS B CA 1
ATOM 3514 C C . LYS B 1 128 ? -7.379 0.001 -21.906 1 91.88 128 LYS B C 1
ATOM 3516 O O . LYS B 1 128 ? -7.551 1.211 -22.078 1 91.88 128 LYS B O 1
ATOM 3521 N N . ILE B 1 129 ? -6.277 -0.483 -21.312 1 96.25 129 ILE B N 1
ATOM 3522 C CA . ILE B 1 129 ? -5.344 0.506 -20.797 1 96.25 129 ILE B CA 1
ATOM 3523 C C . ILE B 1 129 ? -4.27 0.803 -21.844 1 96.25 129 ILE B C 1
ATOM 3525 O O . ILE B 1 129 ? -3.461 1.718 -21.672 1 96.25 129 ILE B O 1
ATOM 3529 N N . GLY B 1 130 ? -4.219 0.032 -22.906 1 97.12 130 GLY B N 1
ATOM 3530 C CA . GLY B 1 130 ? -3.221 0.222 -23.953 1 97.12 130 GLY B CA 1
ATOM 3531 C C . GLY B 1 130 ? -2.584 -1.076 -24.406 1 97.12 130 GLY B C 1
ATOM 3532 O O . GLY B 1 130 ? -3.209 -2.137 -24.344 1 97.12 130 GLY B O 1
ATOM 3533 N N . ASN B 1 131 ? -1.426 -0.957 -25.078 1 97.62 131 ASN B N 1
ATOM 3534 C CA . ASN B 1 131 ? -0.701 -2.109 -25.594 1 97.62 131 ASN B CA 1
ATOM 3535 C C . ASN B 1 131 ? 0.751 -2.119 -25.125 1 97.62 131 ASN B C 1
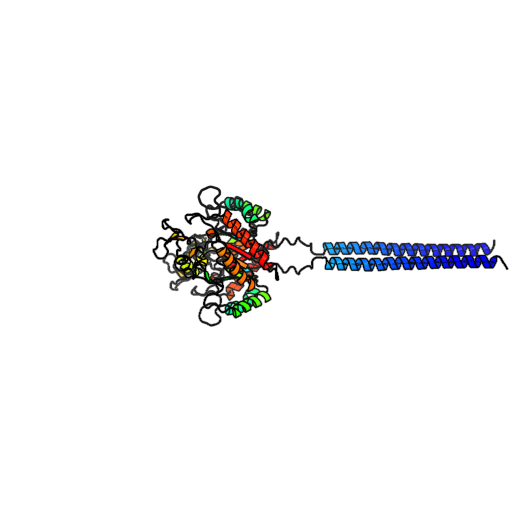ATOM 3537 O O . ASN B 1 131 ? 1.181 -1.216 -24.406 1 97.62 131 ASN B O 1
ATOM 3541 N N . PHE B 1 132 ? 1.434 -3.168 -25.516 1 97.81 132 PHE B N 1
ATOM 3542 C CA . PHE B 1 132 ? 2.777 -3.354 -24.969 1 97.81 132 PHE B CA 1
ATOM 3543 C C . PHE B 1 132 ? 3.742 -2.336 -25.562 1 97.81 132 PHE B C 1
ATOM 3545 O O . PHE B 1 132 ? 4.77 -2.018 -24.953 1 97.81 132 PHE B O 1
ATOM 3552 N N . GLU B 1 133 ? 3.467 -1.837 -26.719 1 98.06 133 GLU B N 1
ATOM 3553 C CA . GLU B 1 133 ? 4.285 -0.752 -27.25 1 98.06 133 GLU B CA 1
ATOM 3554 C C . GLU B 1 133 ? 4.211 0.484 -26.359 1 98.06 133 GLU B C 1
ATOM 3556 O O . GLU B 1 133 ? 5.234 1.09 -26.047 1 98.06 133 GLU B O 1
ATOM 3561 N N . GLN B 1 134 ? 3.039 0.757 -26.016 1 98.12 134 GLN B N 1
ATOM 3562 C CA . GLN B 1 134 ? 2.816 1.893 -25.141 1 98.12 134 GLN B CA 1
ATOM 3563 C C . GLN B 1 134 ? 3.396 1.627 -23.75 1 98.12 134 GLN B C 1
ATOM 3565 O O . GLN B 1 134 ? 3.914 2.541 -23.094 1 98.12 134 GLN B O 1
ATOM 3570 N N . PHE B 1 135 ? 3.268 0.427 -23.344 1 98.44 135 PHE B N 1
ATOM 3571 C CA . PHE B 1 135 ? 3.842 0.044 -22.062 1 98.44 135 PHE B CA 1
ATOM 3572 C C . PHE B 1 135 ? 5.355 0.223 -22.062 1 98.44 135 PHE B C 1
ATOM 3574 O O . PHE B 1 135 ? 5.922 0.786 -21.125 1 98.44 135 PHE B O 1
ATOM 3581 N N . ASN B 1 136 ? 5.926 -0.219 -23.125 1 98 136 ASN B N 1
ATOM 3582 C CA . ASN B 1 136 ? 7.363 -0.044 -23.266 1 98 136 ASN B CA 1
ATOM 3583 C C . ASN B 1 136 ? 7.75 1.432 -23.297 1 98 136 ASN B C 1
ATOM 3585 O O . ASN B 1 136 ? 8.758 1.821 -22.703 1 98 136 ASN B O 1
ATOM 3589 N N . GLU B 1 137 ? 7 2.166 -23.906 1 98.31 137 GLU B N 1
ATOM 3590 C CA . GLU B 1 137 ? 7.234 3.605 -23.938 1 98.31 137 GLU B CA 1
ATOM 3591 C C . GLU B 1 137 ? 7.16 4.195 -22.531 1 98.31 137 GLU B C 1
ATOM 3593 O O . GLU B 1 137 ? 7.98 5.035 -22.156 1 98.31 137 GLU B O 1
ATOM 3598 N N . LEU B 1 138 ? 6.18 3.756 -21.797 1 98.31 138 LEU B N 1
ATOM 3599 C CA . LEU B 1 138 ? 6.035 4.211 -20.422 1 98.31 138 LEU B CA 1
ATOM 3600 C C . LEU B 1 138 ? 7.281 3.887 -19.609 1 98.31 138 LEU B C 1
ATOM 3602 O O . LEU B 1 138 ? 7.801 4.746 -18.891 1 98.31 138 LEU B O 1
ATOM 3606 N N . ILE B 1 139 ? 7.766 2.705 -19.75 1 97.56 139 ILE B N 1
ATOM 3607 C CA . ILE B 1 139 ? 8.93 2.252 -19.016 1 97.56 139 ILE B CA 1
ATOM 3608 C C . ILE B 1 139 ? 10.141 3.107 -19.375 1 97.56 139 ILE B C 1
ATOM 3610 O O . ILE B 1 139 ? 10.859 3.586 -18.5 1 97.56 139 ILE B O 1
ATOM 3614 N N . ILE B 1 140 ? 10.336 3.326 -20.609 1 97.25 140 ILE B N 1
ATOM 3615 C CA . ILE B 1 140 ? 11.492 4.078 -21.094 1 97.25 140 ILE B CA 1
ATOM 3616 C C . ILE B 1 140 ? 11.414 5.52 -20.609 1 97.25 140 ILE B C 1
ATOM 3618 O O . ILE B 1 140 ? 12.391 6.051 -20.062 1 97.25 140 ILE B O 1
ATOM 3622 N N . LYS B 1 141 ? 10.336 6.105 -20.719 1 98 141 LYS B N 1
ATOM 3623 C CA . LYS B 1 141 ? 10.18 7.504 -20.328 1 98 141 LYS B CA 1
ATOM 3624 C C . LYS B 1 141 ? 10.281 7.664 -18.812 1 98 141 LYS B C 1
ATOM 3626 O O . LYS B 1 141 ? 10.828 8.648 -18.328 1 98 141 LYS B O 1
ATOM 3631 N N . ALA B 1 142 ? 9.656 6.75 -18.125 1 95.38 142 ALA B N 1
ATOM 3632 C CA . ALA B 1 142 ? 9.781 6.777 -16.672 1 95.38 142 ALA B CA 1
ATOM 3633 C C . ALA B 1 142 ? 11.242 6.672 -16.234 1 95.38 142 ALA B C 1
ATOM 3635 O O . ALA B 1 142 ? 11.711 7.438 -15.391 1 95.38 142 ALA B O 1
ATOM 3636 N N . ARG B 1 143 ? 11.969 5.789 -16.891 1 92.12 143 ARG B N 1
ATOM 3637 C CA . ARG B 1 143 ? 13.383 5.582 -16.578 1 92.12 143 ARG B CA 1
ATOM 3638 C C . ARG B 1 143 ? 14.195 6.84 -16.875 1 92.12 143 ARG B C 1
ATOM 3640 O O . ARG B 1 143 ? 15.062 7.219 -16.078 1 92.12 143 ARG B O 1
ATOM 3647 N N . LYS B 1 144 ? 13.898 7.457 -17.891 1 94.38 144 LYS B N 1
ATOM 3648 C CA . LYS B 1 144 ? 14.602 8.68 -18.281 1 94.38 144 LYS B CA 1
ATOM 3649 C C . LYS B 1 144 ? 14.406 9.773 -17.234 1 94.38 144 LYS B C 1
ATOM 3651 O O . LYS B 1 144 ? 15.297 10.609 -17.031 1 94.38 144 LYS B O 1
ATOM 3656 N N . LYS B 1 145 ? 13.328 9.672 -16.594 1 92 145 LYS B N 1
ATOM 3657 C CA . LYS B 1 145 ? 13.008 10.695 -15.594 1 92 145 LYS B CA 1
ATOM 3658 C C . LYS B 1 145 ? 13.391 10.227 -14.188 1 92 145 LYS B C 1
ATOM 3660 O O . LYS B 1 145 ? 13.086 10.898 -13.203 1 92 145 LYS B O 1
ATOM 3665 N N . GLY B 1 146 ? 13.938 9.062 -14.117 1 88 146 GLY B N 1
ATOM 3666 C CA . GLY B 1 146 ? 14.367 8.523 -12.836 1 88 146 GLY B CA 1
ATOM 3667 C C . GLY B 1 146 ? 13.219 7.984 -12.008 1 88 146 GLY B C 1
ATOM 3668 O O . GLY B 1 146 ? 13.305 7.934 -10.773 1 88 146 GLY B O 1
ATOM 3669 N N . ILE B 1 147 ? 12.078 7.695 -12.625 1 89.56 147 ILE B N 1
ATOM 3670 C CA . ILE B 1 147 ? 10.906 7.16 -11.938 1 89.56 147 ILE B CA 1
ATOM 3671 C C . ILE B 1 147 ? 10.875 5.641 -12.078 1 89.56 147 ILE B C 1
ATOM 3673 O O . ILE B 1 147 ? 10.875 5.117 -13.195 1 89.56 147 ILE B O 1
ATOM 3677 N N . ARG B 1 148 ? 10.867 4.984 -10.977 1 89.25 148 ARG B N 1
ATOM 3678 C CA . ARG B 1 148 ? 10.742 3.529 -10.984 1 89.25 148 ARG B CA 1
ATOM 3679 C C . ARG B 1 148 ? 9.289 3.107 -11.164 1 89.25 148 ARG B C 1
ATOM 3681 O O . ARG B 1 148 ? 8.367 3.838 -10.781 1 89.25 148 ARG B O 1
ATOM 3688 N N . VAL B 1 149 ? 9.141 1.921 -11.742 1 92.5 149 VAL B N 1
ATOM 3689 C CA . VAL B 1 149 ? 7.789 1.444 -12.008 1 92.5 149 VAL B CA 1
ATOM 3690 C C . VAL B 1 149 ? 7.551 0.13 -11.266 1 92.5 149 VAL B C 1
ATOM 3692 O O . VAL B 1 149 ? 8.289 -0.841 -11.461 1 92.5 149 VAL B O 1
ATOM 3695 N N . LEU B 1 150 ? 6.594 0.169 -10.406 1 91.38 150 LEU B N 1
ATOM 3696 C CA . LEU B 1 150 ? 6.148 -1.009 -9.672 1 91.38 150 LEU B CA 1
ATOM 3697 C C . LEU B 1 150 ? 4.766 -1.449 -10.141 1 91.38 150 LEU B C 1
ATOM 3699 O O . LEU B 1 150 ? 3.949 -0.619 -10.547 1 91.38 150 LEU B O 1
ATOM 3703 N N . ILE B 1 151 ? 4.492 -2.793 -9.992 1 93.56 151 ILE B N 1
ATOM 3704 C CA . ILE B 1 151 ? 3.16 -3.271 -10.344 1 93.56 151 ILE B CA 1
ATOM 3705 C C . ILE B 1 151 ? 2.691 -4.301 -9.32 1 93.56 151 ILE B C 1
ATOM 3707 O O . ILE B 1 151 ? 3.502 -4.871 -8.586 1 93.56 151 ILE B O 1
ATOM 3711 N N . ASP B 1 152 ? 1.425 -4.426 -9.312 1 91.88 152 ASP B N 1
ATOM 3712 C CA . ASP B 1 152 ? 0.828 -5.535 -8.578 1 91.88 152 ASP B CA 1
ATOM 3713 C C . ASP B 1 152 ? 1.001 -6.852 -9.32 1 91.88 152 ASP B C 1
ATOM 3715 O O . ASP B 1 152 ? 0.855 -6.902 -10.547 1 91.88 152 ASP B O 1
ATOM 3719 N N . PHE B 1 153 ? 1.355 -7.812 -8.547 1 93.69 153 PHE B N 1
ATOM 3720 C CA . PHE B 1 153 ? 1.493 -9.148 -9.117 1 93.69 153 PHE B CA 1
ATOM 3721 C C . PHE B 1 153 ? 0.846 -10.188 -8.219 1 93.69 153 PHE B C 1
ATOM 3723 O O . PHE B 1 153 ? 1.412 -10.562 -7.188 1 93.69 153 PHE B O 1
ATOM 3730 N N . PRO B 1 154 ? -0.389 -10.594 -8.562 1 94.31 154 PRO B N 1
ATOM 3731 C CA . PRO B 1 154 ? -0.989 -11.68 -7.781 1 94.31 154 PRO B CA 1
ATOM 3732 C C . PRO B 1 154 ? -0.197 -12.977 -7.875 1 94.31 154 PRO B C 1
ATOM 3734 O O . PRO B 1 154 ? -0.136 -13.594 -8.938 1 94.31 154 PRO B O 1
ATOM 3737 N N . LEU B 1 155 ? 0.296 -13.422 -6.773 1 93.44 155 LEU B N 1
ATOM 3738 C CA . LEU B 1 155 ? 1.191 -14.57 -6.73 1 93.44 155 LEU B CA 1
ATOM 3739 C C . LEU B 1 155 ? 0.399 -15.875 -6.703 1 93.44 155 LEU B C 1
ATOM 3741 O O . LEU B 1 155 ? 0.817 -16.875 -7.293 1 93.44 155 LEU B O 1
ATOM 3745 N N . VAL B 1 156 ? -0.749 -15.781 -6.023 1 96.06 156 VAL B N 1
ATOM 3746 C CA . VAL B 1 156 ? -1.31 -17.078 -5.676 1 96.06 156 VAL B CA 1
ATOM 3747 C C . VAL B 1 156 ? -2.803 -17.109 -5.996 1 96.06 156 VAL B C 1
ATOM 3749 O O . VAL B 1 156 ? -3.418 -18.172 -6.047 1 96.06 156 VAL B O 1
ATOM 3752 N N . LEU B 1 157 ? -3.395 -15.953 -6.281 1 97.12 157 LEU B N 1
ATOM 3753 C CA . LEU B 1 157 ? -4.832 -15.906 -6.512 1 97.12 157 LEU B CA 1
ATOM 3754 C C . LEU B 1 157 ? -5.141 -15.68 -7.988 1 97.12 157 LEU B C 1
ATOM 3756 O O . LEU B 1 157 ? -4.496 -14.867 -8.648 1 97.12 157 LEU B O 1
ATOM 3760 N N . THR B 1 158 ? -6.105 -16.453 -8.438 1 97.94 158 THR B N 1
ATOM 3761 C CA . THR B 1 158 ? -6.617 -16.266 -9.789 1 97.94 158 THR B CA 1
ATOM 3762 C C . THR B 1 158 ? -8.109 -15.961 -9.766 1 97.94 158 THR B C 1
ATOM 3764 O O . THR B 1 158 ? -8.789 -16.219 -8.766 1 97.94 158 THR B O 1
ATOM 3767 N N . SER B 1 159 ? -8.508 -15.305 -10.828 1 97.88 159 SER B N 1
ATOM 3768 C CA . SER B 1 159 ? -9.945 -15.266 -11.086 1 97.88 159 SER B CA 1
ATOM 3769 C C . SER B 1 159 ? -10.461 -16.625 -11.531 1 97.88 159 SER B C 1
ATOM 3771 O O . SER B 1 159 ? -9.727 -17.422 -12.125 1 97.88 159 SER B O 1
ATOM 3773 N N . ILE B 1 160 ? -11.703 -16.844 -11.289 1 96.56 160 ILE B N 1
ATOM 3774 C CA . ILE B 1 160 ? -12.344 -18.062 -11.789 1 96.56 160 ILE B CA 1
ATOM 3775 C C . ILE B 1 160 ? -12.375 -18.047 -13.312 1 96.56 160 ILE B C 1
ATOM 3777 O O . ILE B 1 160 ? -12.523 -19.078 -13.953 1 96.56 160 ILE B O 1
ATOM 3781 N N . SER B 1 161 ? -12.234 -16.906 -13.867 1 96.19 161 SER B N 1
ATOM 3782 C CA . SER B 1 161 ? -12.242 -16.734 -15.32 1 96.19 161 SER B CA 1
ATOM 3783 C C . SER B 1 161 ? -10.883 -17.062 -15.922 1 96.19 161 SER B C 1
ATOM 3785 O O . SER B 1 161 ? -10.719 -17.062 -17.141 1 96.19 161 SER B O 1
ATOM 3787 N N . ASN B 1 162 ? -9.836 -17.297 -15.102 1 96.88 162 ASN B N 1
ATOM 3788 C CA . ASN B 1 162 ? -8.555 -17.781 -15.602 1 96.88 162 ASN B CA 1
ATOM 3789 C C . ASN B 1 162 ? -8.711 -19.125 -16.297 1 96.88 162 ASN B C 1
ATOM 3791 O O . ASN B 1 162 ? -9.289 -20.062 -15.742 1 96.88 162 ASN B O 1
ATOM 3795 N N . PRO B 1 163 ? -8.164 -19.266 -17.453 1 95.62 163 PRO B N 1
ATOM 3796 C CA . PRO B 1 163 ? -8.336 -20.516 -18.203 1 95.62 163 PRO B CA 1
ATOM 3797 C C . PRO B 1 163 ? -7.742 -21.719 -17.484 1 95.62 163 PRO B C 1
ATOM 3799 O O . PRO B 1 163 ? -8.156 -22.859 -17.719 1 95.62 163 PRO B O 1
ATOM 3802 N N . TRP B 1 164 ? -6.797 -21.547 -16.625 1 96.38 164 TRP B N 1
ATOM 3803 C CA . TRP B 1 164 ? -6.164 -22.656 -15.898 1 96.38 164 TRP B CA 1
ATOM 3804 C C . TRP B 1 164 ? -7.172 -23.359 -15 1 96.38 164 TRP B C 1
ATOM 3806 O O . TRP B 1 164 ? -7.027 -24.547 -14.719 1 96.38 164 TRP B O 1
ATOM 3816 N N . PHE B 1 165 ? -8.219 -22.625 -14.562 1 97 165 PHE B N 1
ATOM 3817 C CA . PHE B 1 165 ? -9.117 -23.156 -13.539 1 97 165 PHE B CA 1
ATOM 3818 C C . PHE B 1 165 ? -9.93 -24.328 -14.086 1 97 165 PHE B C 1
ATOM 3820 O O . PHE B 1 165 ? -9.852 -25.438 -13.57 1 97 165 PHE B O 1
ATOM 3827 N N . ASP B 1 166 ? -10.578 -24.078 -15.148 1 94.75 166 ASP B N 1
ATOM 3828 C CA . ASP B 1 166 ? -11.375 -25.141 -15.758 1 94.75 166 ASP B CA 1
ATOM 3829 C C . ASP B 1 166 ? -10.492 -26.25 -16.328 1 94.75 166 ASP B C 1
ATOM 3831 O O . ASP B 1 166 ? -10.82 -27.422 -16.219 1 94.75 166 ASP B O 1
ATOM 3835 N N . LYS B 1 167 ? -9.375 -25.875 -16.922 1 95.81 167 LYS B N 1
ATOM 3836 C CA . LYS B 1 167 ? -8.438 -26.875 -17.438 1 95.81 167 LYS B CA 1
ATOM 3837 C C . LYS B 1 167 ? -7.953 -27.797 -16.328 1 95.81 167 LYS B C 1
ATOM 3839 O O . LYS B 1 167 ? -7.809 -29 -16.531 1 95.81 167 LYS B O 1
ATOM 3844 N N . SER B 1 168 ? -7.707 -27.188 -15.188 1 96 168 SER B N 1
ATOM 3845 C CA . SER B 1 168 ? -7.246 -27.969 -14.039 1 96 168 SER B CA 1
ATOM 3846 C C . SER B 1 168 ? -8.344 -28.891 -13.523 1 96 168 SER B C 1
ATOM 3848 O O . SER B 1 168 ? -8.109 -30.062 -13.281 1 96 168 SER B O 1
ATOM 3850 N N . ALA B 1 169 ? -9.562 -28.422 -13.398 1 94.56 169 ALA B N 1
ATOM 3851 C CA . ALA B 1 169 ? -10.695 -29.172 -12.852 1 94.56 169 ALA B CA 1
ATOM 3852 C C . ALA B 1 169 ? -11.047 -30.344 -13.75 1 94.56 169 ALA B C 1
ATOM 3854 O O . ALA B 1 169 ? -11.438 -31.406 -13.258 1 94.56 169 ALA B O 1
ATOM 3855 N N . LEU B 1 170 ? -10.836 -30.141 -15.016 1 92.38 170 LEU B N 1
ATOM 3856 C CA . LEU B 1 170 ? -11.289 -31.141 -15.984 1 92.38 170 LEU B CA 1
ATOM 3857 C C . LEU B 1 170 ? -10.109 -31.922 -16.547 1 92.38 170 LEU B C 1
ATOM 3859 O O . LEU B 1 170 ? -10.25 -32.656 -17.531 1 92.38 170 LEU B O 1
ATOM 3863 N N . ALA B 1 171 ? -9 -31.812 -15.977 1 92.94 171 ALA B N 1
ATOM 3864 C CA . ALA B 1 171 ? -7.777 -32.406 -16.5 1 92.94 171 ALA B CA 1
ATOM 3865 C C . ALA B 1 171 ? -7.902 -33.938 -16.578 1 92.94 171 ALA B C 1
ATOM 3867 O O . ALA B 1 171 ? -7.309 -34.562 -17.453 1 92.94 171 ALA B O 1
ATOM 3868 N N . SER B 1 172 ? -8.664 -34.531 -15.688 1 87 172 SER B N 1
ATOM 3869 C CA . SER B 1 172 ? -8.82 -35.969 -15.656 1 87 172 SER B CA 1
ATOM 3870 C C . SER B 1 172 ? -9.578 -36.469 -16.891 1 87 172 SER B C 1
ATOM 3872 O O . SER B 1 172 ? -9.359 -37.594 -17.344 1 87 172 SER B O 1
ATOM 3874 N N . ILE B 1 173 ? -10.383 -35.625 -17.484 1 90 173 ILE B N 1
ATOM 3875 C CA . ILE B 1 173 ? -11.211 -36.062 -18.609 1 90 173 ILE B CA 1
ATOM 3876 C C . ILE B 1 173 ? -10.609 -35.562 -19.906 1 90 173 ILE B C 1
ATOM 3878 O O . ILE B 1 173 ? -10.992 -36 -21 1 90 173 ILE B O 1
ATOM 3882 N N . HIS B 1 174 ? -9.719 -34.594 -19.812 1 91.69 174 HIS B N 1
ATOM 3883 C CA . HIS B 1 174 ? -9.023 -34.062 -20.969 1 91.69 174 HIS B CA 1
ATOM 3884 C C . HIS B 1 174 ? -7.516 -34.25 -20.859 1 91.69 174 HIS B C 1
ATOM 3886 O O . HIS B 1 174 ? -6.816 -33.406 -20.312 1 91.69 174 HIS B O 1
ATOM 3892 N N . PRO B 1 175 ? -6.969 -35.281 -21.453 1 88.62 175 PRO B N 1
ATOM 3893 C CA . PRO B 1 175 ? -5.547 -35.594 -21.297 1 88.62 175 PRO B CA 1
ATOM 3894 C C . PRO B 1 175 ? -4.633 -34.469 -21.781 1 88.62 175 PRO B C 1
ATOM 3896 O O . PRO B 1 175 ? -3.504 -34.344 -21.297 1 88.62 175 PRO B O 1
ATOM 3899 N N . GLU B 1 176 ? -5.113 -33.656 -22.672 1 89.12 176 GLU B N 1
ATOM 3900 C CA . GLU B 1 176 ? -4.309 -32.562 -23.188 1 89.12 176 GLU B CA 1
ATOM 3901 C C . GLU B 1 176 ? -4.062 -31.516 -22.109 1 89.12 176 GLU B C 1
ATOM 3903 O O . GLU B 1 176 ? -3.127 -30.719 -22.219 1 89.12 176 GLU B O 1
ATOM 3908 N N . ASP B 1 177 ? -4.848 -31.609 -21.016 1 88.81 177 ASP B N 1
ATOM 3909 C CA . ASP B 1 177 ? -4.746 -30.609 -19.953 1 88.81 177 ASP B CA 1
ATOM 3910 C C . ASP B 1 177 ? -4.102 -31.203 -18.703 1 88.81 177 ASP B C 1
ATOM 3912 O O . ASP B 1 177 ? -4.18 -30.625 -17.625 1 88.81 177 ASP B O 1
ATOM 3916 N N . ALA B 1 178 ? -3.414 -32.312 -18.875 1 89.06 178 ALA B N 1
ATOM 3917 C CA . ALA B 1 178 ? -2.867 -33.062 -17.75 1 89.06 178 ALA B CA 1
ATOM 3918 C C . ALA B 1 178 ? -1.888 -32.219 -16.953 1 89.06 178 ALA B C 1
ATOM 3920 O O . ALA B 1 178 ? -1.798 -32.344 -15.719 1 89.06 178 ALA B O 1
ATOM 3921 N N . HIS B 1 179 ? -1.22 -31.328 -17.656 1 90.25 179 HIS B N 1
ATOM 3922 C CA . HIS B 1 179 ? -0.204 -30.516 -16.984 1 90.25 179 HIS B CA 1
ATOM 3923 C C . HIS B 1 179 ? -0.84 -29.5 -16.047 1 90.25 179 HIS B C 1
ATOM 3925 O O . HIS B 1 179 ? -0.156 -28.922 -15.195 1 90.25 179 HIS B O 1
ATOM 3931 N N . PHE B 1 180 ? -2.166 -29.281 -16.094 1 93.19 180 PHE B N 1
ATOM 3932 C CA . PHE B 1 180 ? -2.871 -28.328 -15.25 1 93.19 180 PHE B CA 1
ATOM 3933 C C . PHE B 1 180 ? -3.527 -29.016 -14.062 1 93.19 180 PHE B C 1
ATOM 3935 O O . PHE B 1 180 ? -4.07 -28.359 -13.172 1 93.19 180 PHE B O 1
ATOM 3942 N N . ALA B 1 181 ? -3.508 -30.328 -13.984 1 92.56 181 ALA B N 1
ATOM 3943 C CA . ALA B 1 181 ? -4.309 -31.109 -13.047 1 92.56 181 ALA B CA 1
ATOM 3944 C C . ALA B 1 181 ? -4.102 -30.625 -11.617 1 92.56 181 ALA B C 1
ATOM 3946 O O . ALA B 1 181 ? -5.055 -30.531 -10.844 1 92.56 181 ALA B O 1
ATOM 3947 N N . ASP B 1 182 ? -2.846 -30.203 -11.32 1 93.75 182 ASP B N 1
ATOM 3948 C CA . ASP B 1 182 ? -2.518 -29.844 -9.938 1 93.75 182 ASP B CA 1
ATOM 3949 C C . ASP B 1 182 ? -2.23 -28.359 -9.805 1 93.75 182 ASP B C 1
ATOM 3951 O O . ASP B 1 182 ? -1.465 -27.938 -8.93 1 93.75 182 ASP B O 1
ATOM 3955 N N . SER B 1 183 ? -2.922 -27.609 -10.633 1 96.31 183 SER B N 1
ATOM 3956 C CA . SER B 1 183 ? -2.682 -26.172 -10.609 1 96.31 183 SER B CA 1
ATOM 3957 C C . SER B 1 183 ? -3.373 -25.516 -9.414 1 96.31 183 SER B C 1
ATOM 3959 O O . SER B 1 183 ? -2.951 -24.453 -8.953 1 96.31 183 SER B O 1
ATOM 3961 N N . PHE B 1 184 ? -4.449 -26.156 -8.977 1 97.69 184 PHE B N 1
ATOM 3962 C CA . PHE B 1 184 ? -5.207 -25.672 -7.832 1 97.69 184 PHE B CA 1
ATOM 3963 C C . PHE B 1 184 ? -5.285 -26.734 -6.742 1 97.69 184 PHE B C 1
ATOM 3965 O O . PHE B 1 184 ? -4.867 -27.875 -6.949 1 97.69 184 PHE B O 1
ATOM 3972 N N . ILE B 1 185 ? -5.738 -26.297 -5.574 1 95.88 185 ILE B N 1
ATOM 3973 C CA . ILE B 1 185 ? -5.871 -27.234 -4.465 1 95.88 185 ILE B CA 1
ATOM 3974 C C . ILE B 1 185 ? -7.25 -27.891 -4.504 1 95.88 185 ILE B C 1
ATOM 3976 O O . ILE B 1 185 ? -8.234 -27.312 -4.031 1 95.88 185 ILE B O 1
ATOM 3980 N N . TRP B 1 186 ? -7.227 -29.109 -4.996 1 94.81 186 TRP B N 1
ATOM 3981 C CA . TRP B 1 186 ? -8.469 -29.859 -5.156 1 94.81 186 TRP B CA 1
ATOM 3982 C C . TRP B 1 186 ? -8.641 -30.875 -4.039 1 94.81 186 TRP B C 1
ATOM 3984 O O . TRP B 1 186 ? -7.672 -31.531 -3.639 1 94.81 186 TRP B O 1
ATOM 3994 N N . ARG B 1 187 ? -9.82 -30.891 -3.576 1 93.25 187 ARG B N 1
ATOM 3995 C CA . ARG B 1 187 ? -10.164 -31.859 -2.543 1 93.25 187 ARG B CA 1
ATOM 3996 C C . ARG B 1 187 ? -11.516 -32.531 -2.832 1 93.25 187 ARG B C 1
ATOM 3998 O O . ARG B 1 187 ? -12.328 -31.969 -3.574 1 93.25 187 ARG B O 1
ATOM 4005 N N . ARG B 1 188 ? -11.641 -33.719 -2.268 1 92.56 188 ARG B N 1
ATOM 4006 C CA . ARG B 1 188 ? -12.922 -34.406 -2.295 1 92.56 188 ARG B CA 1
ATOM 4007 C C . ARG B 1 188 ? -13.344 -34.844 -0.895 1 92.56 188 ARG B C 1
ATOM 4009 O O . ARG B 1 188 ? -12.492 -35.094 -0.036 1 92.56 188 ARG B O 1
ATOM 4016 N N . GLY B 1 189 ? -14.633 -34.875 -0.626 1 88.88 189 GLY B N 1
ATOM 4017 C CA . GLY B 1 189 ? -15.133 -35.438 0.621 1 88.88 189 GLY B CA 1
ATOM 4018 C C . GLY B 1 189 ? -15.023 -34.469 1.79 1 88.88 189 GLY B C 1
ATOM 4019 O O . GLY B 1 189 ? -14.977 -34.906 2.947 1 88.88 189 GLY B O 1
ATOM 4020 N N . ILE B 1 190 ? -14.719 -33.25 1.522 1 90.94 190 ILE B N 1
ATOM 4021 C CA . ILE B 1 190 ? -14.672 -32.281 2.59 1 90.94 190 ILE B CA 1
ATOM 4022 C C . ILE B 1 190 ? -15.844 -31.297 2.447 1 90.94 190 ILE B C 1
ATOM 4024 O O . ILE B 1 190 ? -16.312 -31.047 1.337 1 90.94 190 ILE B O 1
ATOM 4028 N N . PRO B 1 191 ? -16.391 -30.844 3.559 1 92.75 191 PRO B N 1
ATOM 4029 C CA . PRO B 1 191 ? -17.531 -29.938 3.482 1 92.75 191 PRO B CA 1
ATOM 4030 C C . PRO B 1 191 ? -17.156 -28.547 2.967 1 92.75 191 PRO B C 1
ATOM 4032 O O . PRO B 1 191 ? -15.984 -28.156 3.033 1 92.75 191 PRO B O 1
ATOM 4035 N N . ASN B 1 192 ? -18.141 -27.875 2.42 1 94.88 192 ASN B N 1
ATOM 4036 C CA . ASN B 1 192 ? -17.953 -26.469 2.076 1 94.88 192 ASN B CA 1
ATOM 4037 C C . ASN B 1 192 ? -17.672 -25.625 3.312 1 94.88 192 ASN B C 1
ATOM 4039 O O . ASN B 1 192 ? -18.062 -25.984 4.422 1 94.88 192 ASN B O 1
ATOM 4043 N N . SER B 1 193 ? -16.922 -24.594 3.131 1 96.06 193 SER B N 1
ATOM 4044 C CA . SER B 1 193 ? -16.672 -23.594 4.152 1 96.06 193 SER B CA 1
ATOM 4045 C C . SER B 1 193 ? -16.516 -22.203 3.535 1 96.06 193 SER B C 1
ATOM 4047 O O . SER B 1 193 ? -16.766 -22.016 2.342 1 96.06 193 SER B O 1
ATOM 4049 N N . GLU B 1 194 ? -16.141 -21.25 4.367 1 96.69 194 GLU B N 1
ATOM 4050 C CA . GLU B 1 194 ? -15.891 -19.891 3.859 1 96.69 194 GLU B CA 1
ATOM 4051 C C . GLU B 1 194 ? -14.648 -19.875 2.973 1 96.69 194 GLU B C 1
ATOM 4053 O O . GLU B 1 194 ? -14.438 -18.922 2.221 1 96.69 194 GLU B O 1
ATOM 4058 N N . PHE B 1 195 ? -13.883 -21 3.031 1 96.94 195 PHE B N 1
ATOM 4059 C CA . PHE B 1 195 ? -12.633 -21.047 2.289 1 96.94 195 PHE B CA 1
ATOM 4060 C C . PHE B 1 195 ? -12.688 -22.125 1.211 1 96.94 195 PHE B C 1
ATOM 4062 O O . PHE B 1 195 ? -11.75 -22.266 0.416 1 96.94 195 PHE B O 1
ATOM 4069 N N . ILE B 1 196 ? -13.695 -22.922 1.187 1 97 196 ILE B N 1
ATOM 4070 C CA . ILE B 1 196 ? -13.781 -24.078 0.31 1 97 196 ILE B CA 1
ATOM 4071 C C . ILE B 1 196 ? -15.156 -24.125 -0.351 1 97 196 ILE B C 1
ATOM 4073 O O . ILE B 1 196 ? -16.188 -23.984 0.323 1 97 196 ILE B O 1
ATOM 4077 N N . SER B 1 197 ? -15.156 -24.281 -1.631 1 97.31 197 SER B N 1
ATOM 4078 C CA . SER B 1 197 ? -16.406 -24.406 -2.371 1 97.31 197 SER B CA 1
ATOM 4079 C C . SER B 1 197 ? -16.328 -25.516 -3.418 1 97.31 197 SER B C 1
ATOM 4081 O O . SER B 1 197 ? -15.234 -26.016 -3.715 1 97.31 197 SER B O 1
ATOM 4083 N N . GLU B 1 198 ? -17.5 -25.859 -3.922 1 96 198 GLU B N 1
ATOM 4084 C CA . GLU B 1 198 ? -17.562 -26.922 -4.926 1 96 198 GLU B CA 1
ATOM 4085 C C . GLU B 1 198 ? -17.406 -26.359 -6.332 1 96 198 GLU B C 1
ATOM 4087 O O . GLU B 1 198 ? -17.797 -25.219 -6.605 1 96 198 GLU B O 1
ATOM 4092 N N . TYR B 1 199 ? -16.766 -27.156 -7.176 1 95.5 199 TYR B N 1
ATOM 4093 C CA . TYR B 1 199 ? -16.672 -26.844 -8.594 1 95.5 199 TYR B CA 1
ATOM 4094 C C . TYR B 1 199 ? -17.969 -27.203 -9.32 1 95.5 199 TYR B C 1
ATOM 4096 O O . TYR B 1 199 ? -18.266 -28.375 -9.523 1 95.5 199 TYR B O 1
ATOM 4104 N N . CYS B 1 200 ? -18.672 -26.172 -9.711 1 92 200 CYS B N 1
ATOM 4105 C CA . CYS B 1 200 ? -19.891 -26.312 -10.516 1 92 200 CYS B CA 1
ATOM 4106 C C . CYS B 1 200 ? -20.797 -27.391 -9.93 1 92 200 CYS B C 1
ATOM 4108 O O . CYS B 1 200 ? -21.297 -28.25 -10.656 1 92 200 CYS B O 1
ATOM 4110 N N . GLY B 1 201 ? -20.922 -27.375 -8.711 1 87.94 201 GLY B N 1
ATOM 4111 C CA . GLY B 1 201 ? -21.875 -28.266 -8.047 1 87.94 201 GLY B CA 1
ATOM 4112 C C . GLY B 1 201 ? -21.375 -29.703 -7.957 1 87.94 201 GLY B C 1
ATOM 4113 O O . GLY B 1 201 ? -22.125 -30.594 -7.586 1 87.94 201 GLY B O 1
ATOM 4114 N N . SER B 1 202 ? -20.188 -30.031 -8.289 1 91 202 SER B N 1
ATOM 4115 C CA . SER B 1 202 ? -19.641 -31.375 -8.242 1 91 202 SER B CA 1
ATOM 4116 C C . SER B 1 202 ? -19.094 -31.703 -6.855 1 91 202 SER B C 1
ATOM 4118 O O . SER B 1 202 ? -19.266 -30.922 -5.918 1 91 202 SER B O 1
ATOM 4120 N N . THR B 1 203 ? -18.531 -32.906 -6.746 1 92.25 203 THR B N 1
ATOM 4121 C CA . THR B 1 203 ? -17.922 -33.312 -5.484 1 92.25 203 THR B CA 1
ATOM 4122 C C . THR B 1 203 ? -16.516 -32.75 -5.355 1 92.25 203 THR B C 1
ATOM 4124 O O . THR B 1 203 ? -15.93 -32.781 -4.27 1 92.25 203 THR B O 1
ATOM 4127 N N . LEU B 1 204 ? -16.078 -32.312 -6.484 1 94.56 204 LEU B N 1
ATOM 4128 C CA . LEU B 1 204 ? -14.75 -31.719 -6.488 1 94.56 204 LEU B CA 1
ATOM 4129 C C . LEU B 1 204 ? -14.781 -30.344 -5.848 1 94.56 204 LEU B C 1
ATOM 4131 O O . LEU B 1 204 ? -15.617 -29.5 -6.195 1 94.56 204 LEU B O 1
ATOM 4135 N N . LYS B 1 205 ? -13.906 -30.141 -4.867 1 96.69 205 LYS B N 1
ATOM 4136 C CA . LYS B 1 205 ? -13.875 -28.875 -4.148 1 96.69 205 LYS B CA 1
ATOM 4137 C C . LYS B 1 205 ? -12.516 -28.203 -4.309 1 96.69 205 LYS B C 1
ATOM 4139 O O . LYS B 1 205 ? -11.516 -28.859 -4.602 1 96.69 205 LYS B O 1
ATOM 4144 N N . TYR B 1 206 ? -12.484 -26.906 -4.148 1 97.56 206 TYR B N 1
ATOM 4145 C CA . TYR B 1 206 ? -11.25 -26.141 -4.281 1 97.56 206 TYR B CA 1
ATOM 4146 C C . TYR B 1 206 ? -11.141 -25.094 -3.189 1 97.56 206 TYR B C 1
ATOM 4148 O O . TYR B 1 206 ? -12.148 -24.688 -2.605 1 97.56 206 TYR B O 1
ATOM 4156 N N . PHE B 1 207 ? -9.914 -24.625 -2.895 1 97.62 207 PHE B N 1
ATOM 4157 C CA . PHE B 1 207 ? -9.641 -23.562 -1.945 1 97.62 207 PHE B CA 1
ATOM 4158 C C . PHE B 1 207 ? -9.797 -22.203 -2.611 1 97.62 207 PHE B C 1
ATOM 4160 O O . PHE B 1 207 ? -9.422 -22.016 -3.773 1 97.62 207 PHE B O 1
ATOM 4167 N N . HIS B 1 208 ? -10.391 -21.281 -1.891 1 97.88 208 HIS B N 1
ATOM 4168 C CA . HIS B 1 208 ? -10.516 -19.906 -2.369 1 97.88 208 HIS B CA 1
ATOM 4169 C C . HIS B 1 208 ? -10.391 -18.906 -1.222 1 97.88 208 HIS B C 1
ATOM 4171 O O . HIS B 1 208 ? -10.25 -19.312 -0.062 1 97.88 208 HIS B O 1
ATOM 4177 N N . VAL B 1 209 ? -10.273 -17.656 -1.522 1 95.75 209 VAL B N 1
ATOM 4178 C CA . VAL B 1 209 ? -10.227 -16.594 -0.536 1 95.75 209 VAL B CA 1
ATOM 4179 C C . VAL B 1 209 ? -11.492 -16.609 0.317 1 95.75 209 VAL B C 1
ATOM 4181 O O . VAL B 1 209 ? -12.578 -16.922 -0.179 1 95.75 209 VAL B O 1
ATOM 4184 N N . LYS B 1 210 ? -11.312 -16.219 1.522 1 93.56 210 LYS B N 1
ATOM 4185 C CA . LYS B 1 210 ? -12.438 -16.219 2.451 1 93.56 210 LYS B CA 1
ATOM 4186 C C . LYS B 1 210 ? -13.648 -15.5 1.855 1 93.56 210 LYS B C 1
ATOM 4188 O O . LYS B 1 210 ? -13.578 -14.305 1.549 1 93.56 210 LYS B O 1
ATOM 4193 N N . GLY B 1 211 ? -14.734 -16.25 1.666 1 95.69 211 GLY B N 1
ATOM 4194 C CA . GLY B 1 211 ? -15.992 -15.695 1.192 1 95.69 211 GLY B CA 1
ATOM 4195 C C . GLY B 1 211 ? -15.953 -15.297 -0.271 1 95.69 211 GLY B C 1
ATOM 4196 O O . GLY B 1 211 ? -16.875 -14.633 -0.765 1 95.69 211 GLY B O 1
ATOM 4197 N N . ARG B 1 212 ? -14.898 -15.641 -0.936 1 96.38 212 ARG B N 1
ATOM 4198 C CA . ARG B 1 212 ? -14.734 -15.25 -2.332 1 96.38 212 ARG B CA 1
ATOM 4199 C C . ARG B 1 212 ? -14.422 -16.453 -3.209 1 96.38 212 ARG B C 1
ATOM 4201 O O . ARG B 1 212 ? -13.305 -16.578 -3.719 1 96.38 212 ARG B O 1
ATOM 4208 N N . PRO B 1 213 ? -15.492 -17.203 -3.486 1 97.06 213 PRO B N 1
ATOM 4209 C CA . PRO B 1 213 ? -15.266 -18.391 -4.316 1 97.06 213 PRO B CA 1
ATOM 4210 C C . PRO B 1 213 ? -14.812 -18.031 -5.73 1 97.06 213 PRO B C 1
ATOM 4212 O O . PRO B 1 213 ? -14.367 -18.922 -6.473 1 97.06 213 PRO B O 1
ATOM 4215 N N . ASP B 1 214 ? -14.891 -16.781 -6.105 1 97.69 214 ASP B N 1
ATOM 4216 C CA . ASP B 1 214 ? -14.469 -16.344 -7.434 1 97.69 214 ASP B CA 1
ATOM 4217 C C . ASP B 1 214 ? -12.953 -16.156 -7.492 1 97.69 214 ASP B C 1
ATOM 4219 O O . ASP B 1 214 ? -12.398 -15.891 -8.555 1 97.69 214 ASP B O 1
ATOM 4223 N N . LEU B 1 215 ? -12.281 -16.406 -6.371 1 98.12 215 LEU B N 1
ATOM 4224 C CA . LEU B 1 215 ? -10.836 -16.234 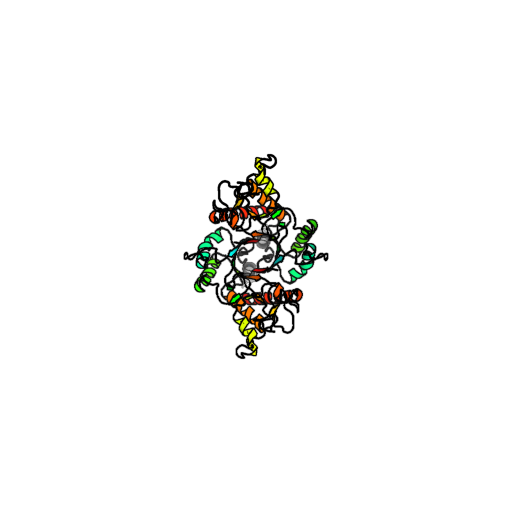-6.301 1 98.12 215 LEU B CA 1
ATOM 4225 C C . LEU B 1 215 ? -10.156 -17.516 -5.812 1 98.12 215 LEU B C 1
ATOM 4227 O O . LEU B 1 215 ? -9.656 -17.562 -4.691 1 98.12 215 LEU B O 1
ATOM 4231 N N . PRO B 1 216 ? -10.016 -18.516 -6.707 1 98.12 216 PRO B N 1
ATOM 4232 C CA . PRO B 1 216 ? -9.367 -19.766 -6.324 1 98.12 216 PRO B CA 1
ATOM 4233 C C . PRO B 1 216 ? -7.879 -19.594 -6.023 1 98.12 216 PRO B C 1
ATOM 4235 O O . PRO B 1 216 ? -7.238 -18.688 -6.566 1 98.12 216 PRO B O 1
ATOM 4238 N N . VAL B 1 217 ? -7.379 -20.469 -5.152 1 98 217 VAL B N 1
ATOM 4239 C CA . VAL B 1 217 ? -5.992 -20.438 -4.699 1 98 217 VAL B CA 1
ATOM 4240 C C . VAL B 1 217 ? -5.148 -21.422 -5.5 1 98 217 VAL B C 1
ATOM 4242 O O . VAL B 1 217 ? -5.484 -22.594 -5.59 1 98 217 VAL B O 1
ATOM 4245 N N . LEU B 1 218 ? -4.121 -20.953 -6.062 1 97.81 218 LEU B N 1
ATOM 4246 C CA . LEU B 1 218 ? -3.18 -21.797 -6.785 1 97.81 218 LEU B CA 1
ATOM 4247 C C . LEU B 1 218 ? -2.414 -22.719 -5.828 1 97.81 218 LEU B C 1
ATOM 4249 O O . LEU B 1 218 ? -2.121 -22.312 -4.695 1 97.81 218 LEU B O 1
ATOM 4253 N N . HIS B 1 219 ? -2.086 -23.875 -6.348 1 96.56 219 HIS B N 1
ATOM 4254 C CA . HIS B 1 219 ? -1.29 -24.828 -5.586 1 96.56 219 HIS B CA 1
ATOM 4255 C C . HIS B 1 219 ? 0.199 -24.516 -5.695 1 96.56 219 HIS B C 1
ATOM 4257 O O . HIS B 1 219 ? 0.949 -25.281 -6.316 1 96.56 219 HIS B O 1
ATOM 4263 N N . TRP B 1 220 ? 0.665 -23.578 -4.98 1 93.69 220 TRP B N 1
ATOM 4264 C CA . TRP B 1 220 ? 2.012 -23.016 -5.105 1 93.69 220 TRP B CA 1
ATOM 4265 C C . TRP B 1 220 ? 3.062 -24.094 -4.844 1 93.69 220 TRP B C 1
ATOM 4267 O O . TRP B 1 220 ? 4.152 -24.062 -5.422 1 93.69 220 TRP B O 1
ATOM 4277 N N . THR B 1 221 ? 2.756 -25 -3.947 1 90.25 221 THR B N 1
ATOM 4278 C CA . THR B 1 221 ? 3.74 -26.016 -3.562 1 90.25 221 THR B CA 1
ATOM 4279 C C . THR B 1 221 ? 3.984 -27 -4.703 1 90.25 221 THR B C 1
ATOM 4281 O O . THR B 1 221 ? 4.949 -27.766 -4.672 1 90.25 221 THR B O 1
ATOM 4284 N N . ASN B 1 222 ? 3.08 -26.984 -5.66 1 93.75 222 ASN B N 1
ATOM 4285 C CA . ASN B 1 222 ? 3.361 -27.703 -6.902 1 93.75 222 ASN B CA 1
ATOM 4286 C C . ASN B 1 222 ? 4.426 -26.984 -7.73 1 93.75 222 ASN B C 1
ATOM 4288 O O . ASN B 1 222 ? 4.266 -25.812 -8.078 1 93.75 222 ASN B O 1
ATOM 4292 N N . LYS B 1 223 ? 5.445 -27.688 -8.094 1 93.94 223 LYS B N 1
ATOM 4293 C CA . LYS B 1 223 ? 6.602 -27.094 -8.758 1 93.94 223 LYS B CA 1
ATOM 4294 C C . LYS B 1 223 ? 6.211 -26.5 -10.109 1 93.94 223 LYS B C 1
ATOM 4296 O O . LYS B 1 223 ? 6.715 -25.453 -10.508 1 93.94 223 LYS B O 1
ATOM 4301 N N . ASN B 1 224 ? 5.402 -27.188 -10.836 1 94.69 224 ASN B N 1
ATOM 4302 C CA . ASN B 1 224 ? 4.961 -26.688 -12.133 1 94.69 224 ASN B CA 1
ATOM 4303 C C . ASN B 1 224 ? 4.277 -25.328 -12 1 94.69 224 ASN B C 1
ATOM 4305 O O . ASN B 1 224 ? 4.5 -24.438 -12.82 1 94.69 224 ASN B O 1
ATOM 4309 N N . VAL B 1 225 ? 3.48 -25.188 -10.977 1 96.25 225 VAL B N 1
ATOM 4310 C CA . VAL B 1 225 ? 2.762 -23.938 -10.742 1 96.25 225 VAL B CA 1
ATOM 4311 C C . VAL B 1 225 ? 3.748 -22.828 -10.367 1 96.25 225 VAL B C 1
ATOM 4313 O O . VAL B 1 225 ? 3.764 -21.766 -10.992 1 96.25 225 VAL B O 1
ATOM 4316 N N . SER B 1 226 ? 4.609 -23.109 -9.383 1 95.56 226 SER B N 1
ATOM 4317 C CA . SER B 1 226 ? 5.559 -22.094 -8.945 1 95.56 226 SER B CA 1
ATOM 4318 C C . SER B 1 226 ? 6.492 -21.688 -10.086 1 95.56 226 SER B C 1
ATOM 4320 O O . SER B 1 226 ? 6.816 -20.5 -10.234 1 95.56 226 SER B O 1
ATOM 4322 N N . ASP B 1 227 ? 6.883 -22.609 -10.93 1 95.88 227 ASP B N 1
ATOM 4323 C CA . ASP B 1 227 ? 7.746 -22.312 -12.07 1 95.88 227 ASP B CA 1
ATOM 4324 C C . ASP B 1 227 ? 7.023 -21.438 -13.086 1 95.88 227 ASP B C 1
ATOM 4326 O O . ASP B 1 227 ? 7.617 -20.516 -13.664 1 95.88 227 ASP B O 1
ATOM 4330 N N . THR B 1 228 ? 5.785 -21.781 -13.312 1 95.62 228 THR B N 1
ATOM 4331 C CA . THR B 1 228 ? 4.988 -21 -14.25 1 95.62 228 THR B CA 1
ATOM 4332 C C . THR B 1 228 ? 4.844 -19.547 -13.766 1 95.62 228 THR B C 1
ATOM 4334 O O . THR B 1 228 ? 4.957 -18.609 -14.555 1 95.62 228 THR B O 1
ATOM 4337 N N . ILE B 1 229 ? 4.605 -19.406 -12.516 1 96.12 229 ILE B N 1
ATOM 4338 C CA . ILE B 1 229 ? 4.445 -18.078 -11.945 1 96.12 229 ILE B CA 1
ATOM 4339 C C . ILE B 1 229 ? 5.777 -17.328 -11.969 1 96.12 229 ILE B C 1
ATOM 4341 O O . ILE B 1 229 ? 5.824 -16.141 -12.273 1 96.12 229 ILE B O 1
ATOM 4345 N N . LYS B 1 230 ? 6.836 -18.016 -11.688 1 94.19 230 LYS B N 1
ATOM 4346 C CA . LYS B 1 230 ? 8.164 -17.406 -11.773 1 94.19 230 LYS B CA 1
ATOM 4347 C C . LYS B 1 230 ? 8.469 -16.953 -13.195 1 94.19 230 LYS B C 1
ATOM 4349 O O . LYS B 1 230 ? 9.086 -15.891 -13.391 1 94.19 230 LYS B O 1
ATOM 4354 N N . ALA B 1 231 ? 8.062 -17.703 -14.125 1 96.06 231 ALA B N 1
ATOM 4355 C CA . ALA B 1 231 ? 8.234 -17.312 -15.523 1 96.06 231 ALA B CA 1
ATOM 4356 C C . ALA B 1 231 ? 7.453 -16.031 -15.836 1 96.06 231 ALA B C 1
ATOM 4358 O O . ALA B 1 231 ? 7.926 -15.172 -16.578 1 96.06 231 ALA B O 1
ATOM 4359 N N . ALA B 1 232 ? 6.281 -16 -15.273 1 96.38 232 ALA B N 1
ATOM 4360 C CA . ALA B 1 232 ? 5.484 -14.789 -15.445 1 96.38 232 ALA B CA 1
ATOM 4361 C C . ALA B 1 232 ? 6.176 -13.578 -14.812 1 96.38 232 ALA B C 1
ATOM 4363 O O . ALA B 1 232 ? 6.172 -12.484 -15.375 1 96.38 232 ALA B O 1
ATOM 4364 N N . LEU B 1 233 ? 6.695 -13.781 -13.648 1 94.38 233 LEU B N 1
ATOM 4365 C CA . LEU B 1 233 ? 7.477 -12.734 -13 1 94.38 233 LEU B CA 1
ATOM 4366 C C . LEU B 1 233 ? 8.633 -12.289 -13.883 1 94.38 233 LEU B C 1
ATOM 4368 O O . LEU B 1 233 ? 8.859 -11.086 -14.062 1 94.38 233 LEU B O 1
ATOM 4372 N N . LYS B 1 234 ? 9.305 -13.188 -14.469 1 93.25 234 LYS B N 1
ATOM 4373 C CA . LYS B 1 234 ? 10.438 -12.906 -15.352 1 93.25 234 LYS B CA 1
ATOM 4374 C C . LYS B 1 234 ? 9.992 -12.109 -16.578 1 93.25 234 LYS B C 1
ATOM 4376 O O . LYS B 1 234 ? 10.695 -11.203 -17.031 1 93.25 234 LYS B O 1
ATOM 4381 N N . PHE B 1 235 ? 8.898 -12.5 -17.078 1 95.81 235 PHE B N 1
ATOM 4382 C CA . PHE B 1 235 ? 8.328 -11.773 -18.203 1 95.81 235 PHE B CA 1
ATOM 4383 C C . PHE B 1 235 ? 8.234 -10.289 -17.906 1 95.81 235 PHE B C 1
ATOM 4385 O O . PHE B 1 235 ? 8.695 -9.453 -18.688 1 95.81 235 PHE B O 1
ATOM 4392 N N . TRP B 1 236 ? 7.707 -9.914 -16.766 1 95.31 236 TRP B N 1
ATOM 4393 C CA . TRP B 1 236 ? 7.504 -8.516 -16.406 1 95.31 236 TRP B CA 1
ATOM 4394 C C . TRP B 1 236 ? 8.828 -7.852 -16.031 1 95.31 236 TRP B C 1
ATOM 4396 O O . TRP B 1 236 ? 9.023 -6.664 -16.297 1 95.31 236 TRP B O 1
ATOM 4406 N N . ILE B 1 237 ? 9.703 -8.633 -15.453 1 92.06 237 ILE B N 1
ATOM 4407 C CA . ILE B 1 237 ? 11.039 -8.109 -15.188 1 92.06 237 ILE B CA 1
ATOM 4408 C C . ILE B 1 237 ? 11.719 -7.723 -16.5 1 92.06 237 ILE B C 1
ATOM 4410 O O . ILE B 1 237 ? 12.289 -6.637 -16.625 1 92.06 237 ILE B O 1
ATOM 4414 N N . ASN B 1 238 ? 11.578 -8.562 -17.453 1 93.19 238 ASN B N 1
ATOM 4415 C CA . ASN B 1 238 ? 12.18 -8.328 -18.766 1 93.19 238 ASN B CA 1
ATOM 4416 C C . ASN B 1 238 ? 11.539 -7.137 -19.469 1 93.19 238 ASN B C 1
ATOM 4418 O O . ASN B 1 238 ? 12.172 -6.5 -20.312 1 93.19 238 ASN B O 1
ATOM 4422 N N . LYS B 1 239 ? 10.328 -6.875 -19.047 1 95.19 239 LYS B N 1
ATOM 4423 C CA . LYS B 1 239 ? 9.633 -5.73 -19.625 1 95.19 239 LYS B CA 1
ATOM 4424 C C . LYS B 1 239 ? 10.062 -4.426 -18.969 1 95.19 239 LYS B C 1
ATOM 4426 O O . LYS B 1 239 ? 9.656 -3.344 -19.391 1 95.19 239 LYS B O 1
ATOM 4431 N N . GLY B 1 240 ? 10.789 -4.488 -17.906 1 92.94 240 GLY B N 1
ATOM 4432 C CA . GLY B 1 240 ? 11.398 -3.289 -17.344 1 92.94 240 GLY B CA 1
ATOM 4433 C C . GLY B 1 240 ? 10.812 -2.889 -16 1 92.94 240 GLY B C 1
ATOM 4434 O O . GLY B 1 240 ? 11.102 -1.803 -15.492 1 92.94 240 GLY B O 1
ATOM 4435 N N . ILE B 1 241 ? 10.039 -3.736 -15.422 1 92.81 241 ILE B N 1
ATOM 4436 C CA . ILE B 1 241 ? 9.453 -3.453 -14.117 1 92.81 241 ILE B CA 1
ATOM 4437 C C . ILE B 1 241 ? 10.547 -3.451 -13.047 1 92.81 241 ILE B C 1
ATOM 4439 O O . ILE B 1 241 ? 11.43 -4.309 -13.055 1 92.81 241 ILE B O 1
ATOM 4443 N N . ASP B 1 242 ? 10.383 -2.451 -12.086 1 86.56 242 ASP B N 1
ATOM 4444 C CA . ASP B 1 242 ? 11.438 -2.256 -11.094 1 86.56 242 ASP B CA 1
ATOM 4445 C C . ASP B 1 242 ? 11.07 -2.93 -9.766 1 86.56 242 ASP B C 1
ATOM 4447 O O . ASP B 1 242 ? 11.922 -3.098 -8.898 1 86.56 242 ASP B O 1
ATOM 4451 N N . GLY B 1 243 ? 9.844 -3.326 -9.633 1 86.62 243 GLY B N 1
ATOM 4452 C CA . GLY B 1 243 ? 9.406 -3.93 -8.383 1 86.62 243 GLY B CA 1
ATOM 4453 C C . GLY B 1 243 ? 7.996 -4.48 -8.453 1 86.62 243 GLY B C 1
ATOM 4454 O O . GLY B 1 243 ? 7.246 -4.168 -9.375 1 86.62 243 GLY B O 1
ATOM 4455 N N . PHE B 1 244 ? 7.719 -5.289 -7.402 1 89.25 244 PHE B N 1
ATOM 4456 C CA . PHE B 1 244 ? 6.422 -5.953 -7.375 1 89.25 244 PHE B CA 1
ATOM 4457 C C . PHE B 1 244 ? 5.75 -5.773 -6.016 1 89.25 244 PHE B C 1
ATOM 4459 O O . PHE B 1 244 ? 6.43 -5.68 -4.992 1 89.25 244 PHE B O 1
ATOM 4466 N N . HIS B 1 245 ? 4.535 -5.641 -6.098 1 88.12 245 HIS B N 1
ATOM 4467 C CA . HIS B 1 245 ? 3.689 -5.789 -4.918 1 88.12 245 HIS B CA 1
ATOM 4468 C C . HIS B 1 245 ? 2.984 -7.141 -4.91 1 88.12 245 HIS B C 1
ATOM 4470 O O . HIS B 1 245 ? 2.318 -7.504 -5.883 1 88.12 245 HIS B O 1
ATOM 4476 N N . PHE B 1 246 ? 3.203 -7.906 -3.834 1 89.06 246 PHE B N 1
ATOM 4477 C CA . PHE B 1 246 ? 2.57 -9.211 -3.684 1 89.06 246 PHE B CA 1
ATOM 4478 C C . PHE B 1 246 ? 1.494 -9.172 -2.605 1 89.06 246 PHE B C 1
ATOM 4480 O O . PHE B 1 246 ? 1.799 -8.984 -1.425 1 89.06 246 PHE B O 1
ATOM 4487 N N . SER B 1 247 ? 0.291 -9.336 -3.08 1 83.06 247 SER B N 1
ATOM 4488 C CA . SER B 1 247 ? -0.806 -9.328 -2.119 1 83.06 247 SER B CA 1
ATOM 4489 C C . SER B 1 247 ? -1.235 -10.75 -1.766 1 83.06 247 SER B C 1
ATOM 4491 O O . SER B 1 247 ? -0.837 -11.711 -2.432 1 83.06 247 SER B O 1
ATOM 4493 N N . SER B 1 248 ? -1.923 -10.922 -0.714 1 87.88 248 SER B N 1
ATOM 4494 C CA . SER B 1 248 ? -2.59 -12.156 -0.306 1 87.88 248 SER B CA 1
ATOM 4495 C C . SER B 1 248 ? -1.587 -13.281 -0.096 1 87.88 248 SER B C 1
ATOM 4497 O O . SER B 1 248 ? -1.861 -14.438 -0.437 1 87.88 248 SER B O 1
ATOM 4499 N N . ILE B 1 249 ? -0.461 -12.93 0.433 1 86.5 249 ILE B N 1
ATOM 4500 C CA . ILE B 1 249 ? 0.608 -13.914 0.582 1 86.5 249 ILE B CA 1
ATOM 4501 C C . ILE B 1 249 ? 0.205 -14.961 1.612 1 86.5 249 ILE B C 1
ATOM 4503 O O . ILE B 1 249 ? 0.771 -16.062 1.646 1 86.5 249 ILE B O 1
ATOM 4507 N N . GLU B 1 250 ? -0.779 -14.648 2.469 1 84.31 250 GLU B N 1
ATOM 4508 C CA . GLU B 1 250 ? -1.232 -15.594 3.486 1 84.31 250 GLU B CA 1
ATOM 4509 C C . GLU B 1 250 ? -1.832 -16.844 2.852 1 84.31 250 GLU B C 1
ATOM 4511 O O . GLU B 1 250 ? -1.99 -17.875 3.518 1 84.31 250 GLU B O 1
ATOM 4516 N N . TYR B 1 251 ? -2.094 -16.797 1.573 1 92.31 251 TYR B N 1
ATOM 4517 C CA . TYR B 1 251 ? -2.734 -17.922 0.895 1 92.31 251 TYR B CA 1
ATOM 4518 C C . TYR B 1 251 ? -1.703 -18.797 0.187 1 92.31 251 TYR B C 1
ATOM 4520 O O . TYR B 1 251 ? -2.049 -19.812 -0.417 1 92.31 251 TYR B O 1
ATOM 4528 N N . LEU B 1 252 ? -0.45 -18.469 0.289 1 93.06 252 LEU B N 1
ATOM 4529 C CA . LEU B 1 252 ? 0.604 -19.234 -0.357 1 93.06 252 LEU B CA 1
ATOM 4530 C C . LEU B 1 252 ? 0.681 -20.641 0.226 1 93.06 252 LEU B C 1
ATOM 4532 O O . LEU B 1 252 ? 1.117 -21.578 -0.45 1 93.06 252 LEU B O 1
ATOM 4536 N N . HIS B 1 253 ? 0.321 -20.75 1.438 1 93.12 253 HIS B N 1
ATOM 4537 C CA . HIS B 1 253 ? 0.267 -22.031 2.121 1 93.12 253 HIS B CA 1
ATOM 4538 C C . HIS B 1 253 ? -0.757 -22.016 3.252 1 93.12 253 HIS B C 1
ATOM 4540 O O . HIS B 1 253 ? -0.666 -21.188 4.164 1 93.12 253 HIS B O 1
ATOM 4546 N N . ARG B 1 254 ? -1.68 -22.938 3.164 1 92.31 254 ARG B N 1
ATOM 4547 C CA . ARG B 1 254 ? -2.771 -22.984 4.133 1 92.31 254 ARG B CA 1
ATOM 4548 C C . ARG B 1 254 ? -2.906 -24.375 4.75 1 92.31 254 ARG B C 1
ATOM 4550 O O . ARG B 1 254 ? -2.391 -25.344 4.207 1 92.31 254 ARG B O 1
ATOM 4557 N N . SER B 1 255 ? -3.645 -24.406 5.906 1 93 255 SER B N 1
ATOM 4558 C CA . SER B 1 255 ? -3.979 -25.672 6.543 1 93 255 SER B CA 1
ATOM 4559 C C . SER B 1 255 ? -4.859 -26.531 5.637 1 93 255 SER B C 1
ATOM 4561 O O . SER B 1 255 ? -5.34 -26.062 4.602 1 93 255 SER B O 1
ATOM 4563 N N . GLU B 1 256 ? -5.09 -27.734 6.043 1 91.25 256 GLU B N 1
ATOM 4564 C CA . GLU B 1 256 ? -5.832 -28.688 5.227 1 91.25 256 GLU B CA 1
ATOM 4565 C C . GLU B 1 256 ? -7.281 -28.25 5.031 1 91.25 256 GLU B C 1
ATOM 4567 O O . GLU B 1 256 ? -7.902 -28.562 4.016 1 91.25 256 GLU B O 1
ATOM 4572 N N . ASP B 1 257 ? -7.746 -27.469 5.984 1 91.5 257 ASP B N 1
ATOM 4573 C CA . ASP B 1 257 ? -9.117 -26.984 5.887 1 91.5 257 ASP B CA 1
ATOM 4574 C C . ASP B 1 257 ? -9.18 -25.625 5.219 1 91.5 257 ASP B C 1
ATOM 4576 O O . ASP B 1 257 ? -10.258 -25.016 5.105 1 91.5 257 ASP B O 1
ATOM 4580 N N . GLY B 1 258 ? -8.047 -25.109 4.785 1 90.88 258 GLY B N 1
ATOM 4581 C CA . GLY B 1 258 ? -7.984 -23.875 4.02 1 90.88 258 GLY B CA 1
ATOM 4582 C C . GLY B 1 258 ? -8.109 -22.641 4.883 1 90.88 258 GLY B C 1
ATOM 4583 O O . GLY B 1 258 ? -8.023 -21.516 4.379 1 90.88 258 GLY B O 1
ATOM 4584 N N . LYS B 1 259 ? -8.211 -22.75 6.211 1 90.19 259 LYS B N 1
ATOM 4585 C CA . LYS B 1 259 ? -8.586 -21.641 7.074 1 90.19 259 LYS B CA 1
ATOM 4586 C C . LYS B 1 259 ? -7.348 -20.875 7.562 1 90.19 259 LYS B C 1
ATOM 4588 O O . LYS B 1 259 ? -7.309 -19.656 7.512 1 90.19 259 LYS B O 1
ATOM 4593 N N . ASP B 1 260 ? -6.332 -21.609 7.906 1 88 260 ASP B N 1
ATOM 4594 C CA . ASP B 1 260 ? -5.227 -20.984 8.625 1 88 260 ASP B CA 1
ATOM 4595 C C . ASP B 1 260 ? -3.973 -20.922 7.762 1 88 260 ASP B C 1
ATOM 4597 O O . ASP B 1 260 ? -3.57 -21.922 7.168 1 88 260 ASP B O 1
ATOM 4601 N N . PRO B 1 261 ? -3.348 -19.734 7.777 1 87.19 261 PRO B N 1
ATOM 4602 C CA . PRO B 1 261 ? -2.059 -19.641 7.086 1 87.19 261 PRO B CA 1
ATOM 4603 C C . PRO B 1 261 ? -0.932 -20.344 7.844 1 87.19 261 PRO B C 1
ATOM 4605 O O . PRO B 1 261 ? -0.908 -20.312 9.078 1 87.19 261 PRO B O 1
ATOM 4608 N N . ASN B 1 262 ? -0.09 -21.016 7.059 1 86.75 262 ASN B N 1
ATOM 4609 C CA . ASN B 1 262 ? 1.149 -21.562 7.609 1 86.75 262 ASN B CA 1
ATOM 4610 C C . ASN B 1 262 ? 2.32 -20.609 7.391 1 86.75 262 ASN B C 1
ATOM 4612 O O . ASN B 1 262 ? 3.031 -20.703 6.387 1 86.75 262 ASN B O 1
ATOM 4616 N N . TRP B 1 263 ? 2.609 -19.766 8.289 1 79.06 263 TRP B N 1
ATOM 4617 C CA . TRP B 1 263 ? 3.531 -18.641 8.133 1 79.06 263 TRP B CA 1
ATOM 4618 C C . TRP B 1 263 ? 4.969 -19.141 7.996 1 79.06 263 TRP B C 1
ATOM 4620 O O . TRP B 1 263 ? 5.781 -18.516 7.309 1 79.06 263 TRP B O 1
ATOM 4630 N N . GLU B 1 264 ? 5.297 -20.203 8.664 1 81.62 264 GLU B N 1
ATOM 4631 C CA . GLU B 1 264 ? 6.641 -20.75 8.516 1 81.62 264 GLU B CA 1
ATOM 4632 C C . GLU B 1 264 ? 6.918 -21.156 7.074 1 81.62 264 GLU B C 1
ATOM 4634 O O . GLU B 1 264 ? 7.953 -20.797 6.508 1 81.62 264 GLU B O 1
ATOM 4639 N N . LYS B 1 265 ? 6 -21.859 6.535 1 88.69 265 LYS B N 1
ATOM 4640 C CA . LYS B 1 265 ? 6.164 -22.297 5.148 1 88.69 265 LYS B CA 1
ATOM 4641 C C . LYS B 1 265 ? 6.09 -21.109 4.191 1 88.69 265 LYS B C 1
ATOM 4643 O O . LYS B 1 265 ? 6.816 -21.062 3.195 1 88.69 265 LYS B O 1
ATOM 4648 N N . ILE B 1 266 ? 5.215 -20.172 4.5 1 86.44 266 ILE B N 1
ATOM 4649 C CA . ILE B 1 266 ? 5.09 -18.953 3.689 1 86.44 266 ILE B CA 1
ATOM 4650 C C . ILE B 1 266 ? 6.414 -18.203 3.691 1 86.44 266 ILE B C 1
ATOM 4652 O O . ILE B 1 266 ? 6.879 -17.75 2.643 1 86.44 266 ILE B O 1
ATOM 4656 N N . ALA B 1 267 ? 7.012 -18.141 4.801 1 80.38 267 ALA B N 1
ATOM 4657 C CA . ALA B 1 267 ? 8.297 -17.453 4.914 1 80.38 267 ALA B CA 1
ATOM 4658 C C . ALA B 1 267 ? 9.352 -18.109 4.023 1 80.38 267 ALA B C 1
ATOM 4660 O O . ALA B 1 267 ? 10.133 -17.422 3.367 1 80.38 267 ALA B O 1
ATOM 4661 N N . LYS B 1 268 ? 9.344 -19.375 4.02 1 84.38 268 LYS B N 1
ATOM 4662 C CA . LYS B 1 268 ? 10.297 -20.125 3.188 1 84.38 268 LYS B CA 1
ATOM 4663 C C . LYS B 1 268 ? 10.055 -19.844 1.706 1 84.38 268 LYS B C 1
ATOM 4665 O O . LYS B 1 268 ? 11 -19.656 0.942 1 84.38 268 LYS B O 1
ATOM 4670 N N . ILE B 1 269 ? 8.797 -19.797 1.361 1 89.5 269 ILE B N 1
ATOM 4671 C CA . ILE B 1 269 ? 8.43 -19.516 -0.021 1 89.5 269 ILE B CA 1
ATOM 4672 C C . ILE B 1 269 ? 8.898 -18.109 -0.399 1 89.5 269 ILE B C 1
ATOM 4674 O O . ILE B 1 269 ? 9.508 -17.906 -1.453 1 89.5 269 ILE B O 1
ATOM 4678 N N . LEU B 1 270 ? 8.625 -17.188 0.448 1 85.12 270 LEU B N 1
ATOM 4679 C CA . LEU B 1 270 ? 8.977 -15.805 0.177 1 85.12 270 LEU B CA 1
ATOM 4680 C C . LEU B 1 270 ? 10.492 -15.633 0.09 1 85.12 270 LEU B C 1
ATOM 4682 O O . LEU B 1 270 ? 10.984 -14.867 -0.74 1 85.12 270 LEU B O 1
ATOM 4686 N N . ARG B 1 271 ? 11.188 -16.328 0.899 1 81.75 271 ARG B N 1
ATOM 4687 C CA . ARG B 1 271 ? 12.648 -16.281 0.837 1 81.75 271 ARG B CA 1
ATOM 4688 C C . ARG B 1 271 ? 13.156 -16.844 -0.492 1 81.75 271 ARG B C 1
ATOM 4690 O O . ARG B 1 271 ? 14.039 -16.25 -1.114 1 81.75 271 ARG B O 1
ATOM 4697 N N . SER B 1 272 ? 12.617 -17.906 -0.851 1 85.56 272 SER B N 1
ATOM 4698 C CA . SER B 1 272 ? 13 -18.5 -2.127 1 85.56 272 SER B CA 1
ATOM 4699 C C . SER B 1 272 ? 12.68 -17.578 -3.291 1 85.56 272 SER B C 1
ATOM 4701 O O . SER B 1 272 ? 13.469 -17.453 -4.23 1 85.56 272 SER B O 1
ATOM 4703 N N . LEU B 1 273 ? 11.508 -17 -3.188 1 87.38 273 LEU B N 1
ATOM 4704 C CA . LEU B 1 273 ? 11.102 -16.062 -4.227 1 87.38 273 LEU B CA 1
ATOM 4705 C C . LEU B 1 273 ? 12.055 -14.875 -4.289 1 87.38 273 LEU B C 1
ATOM 4707 O O . LEU B 1 273 ? 12.398 -14.414 -5.375 1 87.38 273 LEU B O 1
ATOM 4711 N N . ARG B 1 274 ? 12.43 -14.438 -3.211 1 81.5 274 ARG B N 1
ATOM 4712 C CA . ARG B 1 274 ? 13.375 -13.328 -3.146 1 81.5 274 ARG B CA 1
ATOM 4713 C C . ARG B 1 274 ? 14.695 -13.703 -3.816 1 81.5 274 ARG B C 1
ATOM 4715 O O . ARG B 1 274 ? 15.258 -12.906 -4.574 1 81.5 274 ARG B O 1
ATOM 4722 N N . ILE B 1 275 ? 15.18 -14.828 -3.516 1 80.62 275 ILE B N 1
ATOM 4723 C CA . ILE B 1 275 ? 16.422 -15.305 -4.109 1 80.62 275 ILE B CA 1
ATOM 4724 C C . ILE B 1 275 ? 16.281 -15.383 -5.629 1 80.62 275 ILE B C 1
ATOM 4726 O O . ILE B 1 275 ? 17.172 -14.945 -6.367 1 80.62 275 ILE B O 1
ATOM 4730 N N . PHE B 1 276 ? 15.195 -15.875 -6.027 1 86.69 276 PHE B N 1
ATOM 4731 C CA . PHE B 1 276 ? 14.922 -15.961 -7.457 1 86.69 276 PHE B CA 1
ATOM 4732 C C . PHE B 1 276 ? 14.938 -14.578 -8.094 1 86.69 276 PHE B C 1
ATOM 4734 O O . PHE B 1 276 ? 15.555 -14.383 -9.148 1 86.69 276 PHE B O 1
ATOM 4741 N N . LEU B 1 277 ? 14.25 -13.664 -7.461 1 83.94 277 LEU B N 1
ATOM 4742 C CA . LEU B 1 277 ? 14.141 -12.305 -7.992 1 83.94 277 LEU B CA 1
ATOM 4743 C C . LEU B 1 277 ? 15.5 -11.617 -8 1 83.94 277 LEU B C 1
ATOM 4745 O O . LEU B 1 277 ? 15.805 -10.859 -8.93 1 83.94 277 LEU B O 1
ATOM 4749 N N . ASP B 1 278 ? 16.312 -11.891 -7.012 1 75.75 278 ASP B N 1
ATOM 4750 C CA . ASP B 1 278 ? 17.656 -11.328 -6.945 1 75.75 278 ASP B CA 1
ATOM 4751 C C . ASP B 1 278 ? 18.547 -11.891 -8.055 1 75.75 278 ASP B C 1
ATOM 4753 O O . ASP B 1 278 ? 19.359 -11.172 -8.625 1 75.75 278 ASP B O 1
ATOM 4757 N N . ASP B 1 279 ? 18.391 -13.086 -8.336 1 77.69 279 ASP B N 1
ATOM 4758 C CA . ASP B 1 279 ? 19.172 -13.75 -9.367 1 77.69 279 ASP B CA 1
ATOM 4759 C C . ASP B 1 279 ? 18.797 -13.25 -10.758 1 77.69 279 ASP B C 1
ATOM 4761 O O . ASP B 1 279 ? 19.656 -13.125 -11.633 1 77.69 279 ASP B O 1
ATOM 4765 N N . GLU B 1 280 ? 17.578 -13.102 -10.992 1 77.19 280 GLU B N 1
ATOM 4766 C CA . GLU B 1 280 ? 17.109 -12.633 -12.289 1 77.19 280 GLU B CA 1
ATOM 4767 C C . GLU B 1 280 ? 17.562 -11.195 -12.555 1 77.19 280 GLU B C 1
ATOM 4769 O O . GLU B 1 280 ? 17.766 -10.805 -13.703 1 77.19 280 GLU B O 1
ATOM 4774 N N . ARG B 1 281 ? 17.688 -10.477 -11.68 1 60.03 281 ARG B N 1
ATOM 4775 C CA . ARG B 1 281 ? 18.109 -9.086 -11.797 1 60.03 281 ARG B CA 1
ATOM 4776 C C . ARG B 1 281 ? 19.609 -8.992 -12.039 1 60.03 281 ARG B C 1
ATOM 4778 O O . ARG B 1 281 ? 20.094 -8.023 -12.641 1 60.03 281 ARG B O 1
ATOM 4785 N N . GLY B 1 282 ? 20.562 -9.688 -11.281 1 52.72 282 GLY B N 1
ATOM 4786 C CA . GLY B 1 282 ? 22 -9.656 -11.453 1 52.72 282 GLY B CA 1
ATOM 4787 C C . GLY B 1 282 ? 22.438 -9.68 -12.906 1 52.72 282 GLY B C 1
ATOM 4788 O O . GLY B 1 282 ? 23.594 -9.398 -13.227 1 52.72 282 GLY B O 1
ATOM 4789 N N . GLY B 1 283 ? 21.828 -10.281 -13.789 1 44.38 283 GLY B N 1
ATOM 4790 C CA . GLY B 1 283 ? 22.438 -10.164 -15.102 1 44.38 283 GLY B CA 1
ATOM 4791 C C . GLY B 1 283 ? 22.547 -8.734 -15.586 1 44.38 283 GLY B C 1
ATOM 4792 O O . GLY B 1 283 ? 23.484 -8.383 -16.297 1 44.38 283 GLY B O 1
ATOM 4793 N N . GLY B 1 284 ? 21.453 -7.914 -15.898 1 39.06 284 GLY B N 1
ATOM 4794 C CA . GLY B 1 284 ? 21.562 -6.562 -16.422 1 39.06 284 GLY B CA 1
ATOM 4795 C C . GLY B 1 284 ? 21.641 -5.504 -15.336 1 39.06 284 GLY B C 1
ATOM 4796 O O . GLY B 1 284 ? 21.766 -5.832 -14.156 1 39.06 284 GLY B O 1
ATOM 4797 N N . ASN B 1 285 ? 21.516 -4.047 -15.688 1 38.84 285 ASN B N 1
ATOM 4798 C CA . ASN B 1 285 ? 21.547 -2.871 -14.828 1 38.84 285 ASN B CA 1
ATOM 4799 C C . ASN B 1 285 ? 20.609 -3.033 -13.625 1 38.84 285 ASN B C 1
ATOM 4801 O O . ASN B 1 285 ? 19.391 -3.07 -13.789 1 38.84 285 ASN B O 1
ATOM 4805 N N . ALA B 1 286 ? 21 -3.812 -12.648 1 37.38 286 ALA B N 1
ATOM 4806 C CA . ALA B 1 286 ? 20.422 -4.301 -11.398 1 37.38 286 ALA B CA 1
ATOM 4807 C C . ALA B 1 286 ? 19.641 -3.197 -10.68 1 37.38 286 ALA B C 1
ATOM 4809 O O . ALA B 1 286 ? 20.234 -2.424 -9.914 1 37.38 286 ALA B O 1
ATOM 4810 N N . ARG B 1 287 ? 18.656 -2.494 -11.266 1 40.66 287 ARG B N 1
ATOM 4811 C CA . ARG B 1 287 ? 17.828 -1.49 -10.602 1 40.66 287 ARG B CA 1
ATOM 4812 C C . ARG B 1 287 ? 17.109 -2.082 -9.391 1 40.66 287 ARG B C 1
ATOM 4814 O O . ARG B 1 287 ? 16.703 -3.248 -9.414 1 40.66 287 ARG B O 1
ATOM 4821 N N . GLU B 1 288 ? 17.344 -1.64 -8.219 1 39.88 288 GLU B N 1
ATOM 4822 C CA . GLU B 1 288 ? 16.844 -1.966 -6.883 1 39.88 288 GLU B CA 1
ATOM 4823 C C . GLU B 1 288 ? 15.344 -2.193 -6.895 1 39.88 288 GLU B C 1
ATOM 4825 O O . GLU B 1 288 ? 14.594 -1.424 -7.5 1 39.88 288 GLU B O 1
ATOM 4830 N N . LYS B 1 289 ? 14.906 -3.488 -6.828 1 43.44 289 LYS B N 1
ATOM 4831 C CA . LYS B 1 289 ? 13.484 -3.818 -6.887 1 43.44 289 LYS B CA 1
ATOM 4832 C C . LYS B 1 289 ? 12.836 -3.707 -5.508 1 43.44 289 LYS B C 1
ATOM 4834 O O . LYS B 1 289 ? 13.5 -3.928 -4.488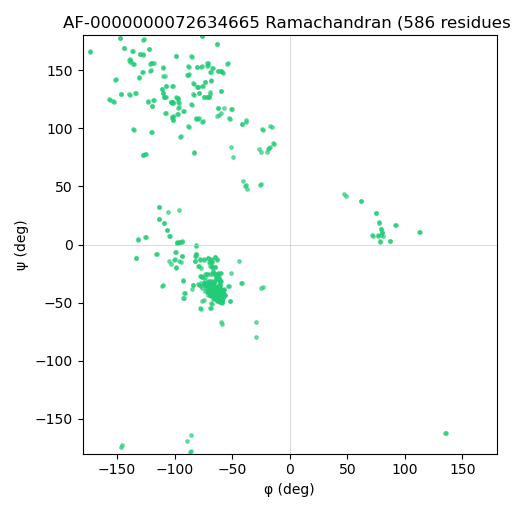 1 43.44 289 LYS B O 1
ATOM 4839 N N . MET B 1 290 ? 11.742 -3.008 -5.387 1 42.47 290 MET B N 1
ATOM 4840 C CA . MET B 1 290 ? 10.922 -2.838 -4.191 1 42.47 290 MET B CA 1
ATOM 4841 C C . MET B 1 290 ? 9.805 -3.869 -4.148 1 42.47 290 MET B C 1
ATOM 4843 O O . MET B 1 290 ? 9.148 -4.121 -5.164 1 42.47 290 MET B O 1
ATOM 4847 N N . TYR B 1 291 ? 9.898 -4.805 -3.064 1 45 291 TYR B N 1
ATOM 4848 C CA . TYR B 1 291 ? 8.797 -5.75 -2.908 1 45 291 TYR B CA 1
ATOM 4849 C C . TYR B 1 291 ? 7.879 -5.328 -1.767 1 45 291 TYR B C 1
ATOM 4851 O O . TYR B 1 291 ? 8.344 -4.914 -0.705 1 45 291 TYR B O 1
ATOM 4859 N N . PHE B 1 292 ? 6.566 -5.137 -2.121 1 46.56 292 PHE B N 1
ATOM 4860 C CA . PHE B 1 292 ? 5.555 -4.895 -1.098 1 46.56 292 PHE B CA 1
ATOM 4861 C C . PHE B 1 292 ? 4.762 -6.16 -0.812 1 46.56 292 PHE B C 1
ATOM 4863 O O . PHE B 1 292 ? 4.246 -6.797 -1.733 1 46.56 292 PHE B O 1
ATOM 4870 N N . PHE B 1 293 ? 5.02 -6.73 0.431 1 39.47 293 PHE B N 1
ATOM 4871 C CA . PHE B 1 293 ? 4.184 -7.859 0.827 1 39.47 293 PHE B CA 1
ATOM 4872 C C . PHE B 1 293 ? 3.037 -7.398 1.72 1 39.47 293 PHE B C 1
ATOM 4874 O O . PHE B 1 293 ? 3.232 -6.57 2.611 1 39.47 293 PHE B O 1
ATOM 4881 N N . GLU B 1 294 ? 1.751 -7.457 1.291 1 38.28 294 GLU B N 1
ATOM 4882 C CA . GLU B 1 294 ? 0.597 -7.09 2.105 1 38.28 294 GLU B CA 1
ATOM 4883 C C . GLU B 1 294 ? -0.038 -8.312 2.752 1 38.28 294 GLU B C 1
ATOM 4885 O O . GLU B 1 294 ? -0.253 -9.336 2.088 1 38.28 294 GLU B O 1
ATOM 4890 N N . LYS B 1 295 ? -0.039 -8.359 4.195 1 41.31 295 LYS B N 1
ATOM 4891 C CA . LYS B 1 295 ? -0.814 -9.352 4.934 1 41.31 295 LYS B CA 1
ATOM 4892 C C . LYS B 1 295 ? -2.262 -8.898 5.109 1 41.31 295 LYS B C 1
ATOM 4894 O O . LYS B 1 295 ? -2.518 -7.77 5.531 1 41.31 295 LYS B O 1
#

pLDDT: mean 82.18, std 18.19, range [30.14, 98.44]

Solvent-accessible surface area (backbone atoms only — not comparable to full-atom values): 30546 Å² total; per-residue (Å²): 138,67,78,64,61,56,54,50,49,54,48,50,50,50,50,47,48,51,48,47,49,49,50,48,50,48,51,48,53,48,48,52,48,52,49,48,51,52,49,51,48,50,49,48,48,46,45,56,66,63,33,69,68,76,56,70,69,64,67,56,50,59,42,77,12,28,33,38,34,37,36,35,53,71,68,30,52,69,79,78,77,80,42,8,22,44,66,20,49,51,72,40,45,66,58,42,44,74,65,44,36,19,25,38,34,35,34,69,51,40,20,46,43,95,87,60,54,16,33,43,38,81,91,37,61,24,84,81,29,70,51,70,69,51,48,44,49,39,43,52,56,31,50,76,66,57,28,40,41,28,32,61,42,57,76,36,32,24,23,62,80,13,68,63,49,59,38,16,75,42,9,89,82,34,74,92,29,47,89,30,44,59,39,41,44,71,45,68,91,64,77,73,53,61,20,27,43,56,54,89,79,45,72,47,25,35,36,23,42,76,77,30,77,55,27,31,31,39,23,46,85,34,62,71,43,41,51,52,50,50,49,45,52,47,53,45,45,74,62,59,49,31,27,40,31,34,49,63,52,56,57,54,31,53,42,97,78,45,76,45,60,38,62,70,60,32,49,52,50,52,41,51,49,48,52,51,55,53,57,67,38,62,75,59,91,66,64,58,40,44,38,37,38,38,95,141,65,73,68,61,54,56,52,47,51,50,48,49,47,51,48,46,51,48,45,49,50,48,47,48,47,51,48,53,50,48,50,49,51,49,49,50,52,49,51,49,49,49,49,48,45,44,55,66,63,34,72,67,75,57,73,69,62,69,56,50,58,44,73,13,27,34,37,34,37,35,35,52,72,69,28,52,69,79,79,77,80,42,9,21,45,67,20,49,52,72,39,45,65,58,40,42,74,64,43,36,20,25,36,35,36,35,66,50,40,20,45,44,95,88,60,56,14,32,43,38,81,91,36,62,24,84,82,28,70,52,70,69,51,48,46,48,39,45,53,53,32,50,75,68,56,28,40,41,28,33,62,42,58,77,36,32,24,23,61,79,13,66,63,50,60,38,15,75,42,10,89,81,34,72,91,30,47,89,29,46,59,40,42,44,73,45,67,92,67,78,73,53,61,19,26,42,57,53,90,79,47,70,48,25,35,36,22,42,78,78,31,77,56,28,35,32,38,23,46,85,35,63,71,43,41,50,52,50,49,50,44,51,47,52,46,45,74,63,59,49,30,25,41,31,34,49,62,51,58,56,51,32,52,41,96,76,44,77,45,60,39,61,70,61,31,48,52,50,52,42,51,50,48,51,51,55,53,58,67,35,63,75,57,94,62,64,59,40,43,38,37,39,39,95

InterPro domains:
  IPR006047 Glycosyl hydrolase family 13, catalytic domain [PF00128] (70-257)
  IPR006047 Glycosyl hydrolase family 13, catalytic domain [SM00642] (69-294)
  IPR017853 Glycoside hydrolase superfamily [SSF51445] (56-252)

Radius of gyration: 36.86 Å; Cα contacts (8 Å, |Δi|>4): 972; chains: 2; bounding box: 141×69×53 Å

Foldseek 3Di:
DDPVVVVVVVVVVVVVVVVVVVVVVVVVVVVVVVVVVVVVVVVVVCCCVVVPPPPPVPVLLVPQAAEAEDEQQQRADDPPPNGHALVRVLVCLVVCVVVRHQEYEYPAQADADDVSQAHQDLQDGHPPRDDLVSVLVSLVSCVVSNYAYEHEDEQWKHFCNRPLNVLLVCCVVPVVSVLSVQQFDKDADDDDDQQKDDDVPDRIITGAPRNCPRITTTQCVDPSNVVVSLVSVLSVVVSNHQEYEYEPLQQNADDPNNPGRDVVVSVVVVVVSVVSVQVSQVPPPNRHYDYHYYD/DDPVVVVVVVVVVVVVVVVVVVVVVVVVVVVVVVVVVVVVVVVVVCCCVPVPPPPPVPVLLVVQAAEAEDEQQQRADDPPPNGHALVRVLVCLVVCVVVRHQEYEYPAQADADDVSQAHQDLQDGHPPRDDLVSVLVSLVSCVVSNYAYEHEDEQWKHFCNRPLNVLLVCCVVPVVSVLSVQQFDWDADDDDDQQKDDDVPDRIITGAPRVCPRITTTQCVPPSNVVVSLVSVLSVVVSNHQEYEYEPLQQNADDPNNPGRDVVVSVVVVVVSVVSVQVSQVPPPNRHYDYHYYD

Sequence (590 aa):
MSAKNLRTKNFIRKKFADNFFKIFSRCFFYSIFWFGWIFSLLIAILLTISHPKCEFTTREWWKDSIIYEIWTLSFSDSNSDNIGDLIGIIQKLDYLRRLGVGAIFLRPIMRVEKSGLGVIEYNKLASKIGNFEQFNELIIKARKKGIRVLIDFPLVLTSISNPWFDKSALASIHPEDAHFADSFIWRRGIPNSEFISEYCGSTLKYFHVKGRPDLPVLHWTNKNVSDTIKAALKFWINKGIDGFHFSSIEYLHRSEDGKDPNWEKIAKILRSLRIFLDDERGGGNAREKMYFFEKMSAKNLRTKNFIRKKFADNFFKIFSRCFFYSIFWFGWIFSLLIAILLTISHPKCEFTTREWWKDSIIYEIWTLSFSDSNSDNIGDLIGIIQKLDYLRRLGVGAIFLRPIMRVEKSGLGVIEYNKLASKIGNFEQFNELIIKARKKGIRVLIDFPLVLTSISNPWFDKSALASIHPEDAHFADSFIWRRGIPNSEFISEYCGSTLKYFHVKGRPDLPVLHWTNKNVSDTIKAALKFWINKGIDGFHFSSIEYLHRSEDGKDPNWEKIAKILRSLRIFLDDERGGGNAREKMYFFEK